Protein 7CJE (pdb70)

Foldseek 3Di:
DALFDLVQLLVQLVVLLVLPALAFPDDSVVVVVVVLQVLLVVLPWDKDWDWDFDQAPVGDTGTWIKIKTKDPVVFQAEEAEEEAAHAAAFLLVAPDNVRRNHGARCSQFRRNSSSLVSRVSNSVSPDPDAPGMYMYMHGYQQRHHDVVDLCNGLVRLLVCLQPPPDPLDAYQEYEYEGRQFFPQFAFEFAVVLCVQPVVVLVLLLVLLVVVVNCSRYPDHYAYNDRGSVVSNCVRNVHRYGYGFRAHPVDPVRHPPCRSYNPSHSVRGDSVSSSSNSVSVVVSSVVVD/DALFDLVQLLVQLVVLLVLPALAFPDDSVVVSVVVLQVLLVVLPWDKDWDWDFDQAPVRDTTTWIKIKTKDPVVFQAEEEEEEAAHAAQALLVAPDNVRRNHGARCSQQRSNSSSLVSRVSNSVSVDDFWQHMYMYMHGYQQHHHDPPPLVNGLRRLLVCLQPPPDPLDDYQEYEYEGRQFFPPFAWEFADLLCVLPVPVLVLLLVLLVVVVNCSRYPDHYAYHDRGSVVSNCVRNVHRYGYGARAHPVDPVRHPPCPSHNNSHSVRGDSVSSSSNSSSVVVSSVVRTD

Solvent-accessible surface area: 21894 Å² total; per-residue (Å²): 151,105,80,0,28,18,89,25,0,59,50,19,0,55,124,0,13,111,71,18,34,0,21,6,40,52,56,41,5,136,44,0,0,82,54,0,8,59,14,0,54,86,37,47,8,3,2,10,39,7,87,22,132,28,141,5,90,94,40,51,100,2,56,1,34,0,0,0,0,6,12,85,8,69,15,131,24,17,4,0,1,0,0,3,1,0,0,14,28,41,0,35,46,19,104,73,102,78,37,63,113,81,72,8,50,0,0,0,4,3,0,0,2,0,0,0,0,0,1,0,0,83,31,6,34,105,64,184,122,37,43,26,0,8,1,1,0,0,0,0,0,15,5,32,2,41,97,85,49,100,134,6,34,8,20,0,0,26,70,0,2,146,70,20,6,28,89,67,8,102,1,111,8,0,1,0,2,6,6,0,0,2,156,54,2,35,0,54,64,1,110,51,0,68,58,115,5,79,54,16,8,47,36,0,2,110,17,0,50,85,51,57,46,41,102,34,5,48,99,39,95,28,7,64,16,75,4,0,0,20,15,0,15,144,69,30,51,1,43,0,0,0,0,6,9,40,11,90,188,45,146,77,7,37,9,99,9,31,1,10,93,133,0,42,14,162,30,17,26,85,100,0,0,32,0,0,0,25,0,0,1,92,15,12,62,114,79,112,158,101,88,0,29,18,42,6,0,12,4,5,0,28,22,0,18,40,50,20,30,1,25,7,41,50,56,39,4,133,45,0,0,85,25,0,9,54,16,0,130,72,14,56,8,55,18,81,76,29,90,25,109,25,128,10,89,92,57,48,142,3,57,1,28,0,0,0,0,9,14,88,90,120,14,136,21,17,2,0,1,0,0,4,1,1,0,13,29,41,0,35,49,18,104,79,97,78,36,64,108,87,69,8,48,0,0,0,4,3,0,0,2,0,0,0,0,0,1,0,0,44,26,2,37,104,64,190,127,14,50,22,0,0,1,0,0,0,0,0,0,14,7,33,3,41,95,84,55,98,140,6,32,6,16,0,0,31,73,0,3,151,75,36,38,72,112,75,10,104,1,110,10,0,1,0,2,8,6,0,0,3,166,57,3,33,0,51,62,2,119,48,0,73,58,125,3,78,52,15,8,45,38,0,4,115,12,0,47,85,52,59,50,39,102,32,2,45,99,38,93,31,9,68,17,69,1,0,0,19,16,0,20,149,71,33,49,1,44,0,0,0,0,5,7,44,13,93,180,45,152,79,7,34,8,98,8,29,2,11,91,135,0,39,30,156,23,17,27,44,100,0,0,32,0,0,0,23,0,1,0,92,18,0,36,106,79,6,211

InterPro domains:
  IPR007484 Peptidase M28 [PF04389] (106-323)
  IPR040234 Glutaminyl-peptide cyclotransferase-like [PTHR12283] (50-321)

Sequence (577 aa):
ADLFSADSAYTFVQRQVNFGPRIPGTAPHRACGDWLVATLRSFGAAVQEQTAEIKAHDGTMLPMRNIIASYRPEATGRMLLMAHWDTRPVCDQDANPAMHTETFDGADDGGSGVGVLLEIARYLGQQKDLGMGIDIVFFDTEDYGSYGDDESWCLGSQYWSRNPHVAGYKAEAGILLDMVGAKGATFYWEYFSKSYAPGLISAVWQTAAALGYGNYFIQADGGALTDDHVPVIKNLGIPCIDIINYSSKNEHGFGDHWHTQRDNMQIIDKNVLDAVGETVIRYLDEQVADLFSADSAYTFVQRQVNFGPRIPGTAPHRACGDWLVATLRSFGAAVQEQTAEIKAHDGTMMLPMRNIIASYRPEATGRMLLMAHWDTRPVCDQDANPAMHTETFDGADDGGSGVGVLLEIARYLGQQKDLGMGIDIVFFDTEDYGSYGDDESWCLGSQYWSRNPHVAGYKAEAGILLDMVGAKGATFYWEYFSKSYAPGLISAVWQTAAALGYGNYFIQADGGALTDDHVPVIKNLGIPCIDIINYSSKNEHGFGDHWHTQRDNMQIIDKNVLDAVGETVIRYLDEQVK

Secondary structure (DSSP, 8-state):
--SS-HHHHHHHHHHHHHH----TTSHHHHHHHHHHHHHHHHTT-EEEEEEEEEE-TTS-EEEEEEEEEEESTT-SSEEEEEEE----SS-TT-SSGGGTTS----IIIIIIHHHHHHHHHHHHHT-SS-SSEEEEEEESSSS---TT-GGGS-HHHHHHHHS-SSTT---SEEEEEES--BTT--EEEPHHHHHH-HHHHHHHHHHHHHHT-TTTEEEEE------THHHHHHHH---EEEEE-B-TTSTBSB-TTTTSTT-SGGGB-HHHHHHHHHHHHHHHHHT-/--SS-HHHHHHHHHHHHHT----TTSHHHHHHHHHHHHHHHHTT-EEEEEEEEEE-TTS-EEEEEEEEEEESTT-SSEEEEEEE----S--TT-SSGGGTTS----IIIIIIHHHHHHHHHHHHHT-S--SSEEEEEEESSSS---TT-GGGS-HHHHHHHHS-SSTT---SEEEEEES--BTT--EEE-HHHHHH-HHHHHHHHHHHHHTT-TTTEEEEE------THHHHHHHH---EEEEE-B-TTSTBSB-TTTTSTT-SGGGB-HHHHHHHHHHHHHHHHHHH-

Radius of gyration: 25.75 Å; Cα contacts (8 Å, |Δi|>4): 1311; chains: 2; bounding box: 63×73×63 Å

B-factor: mean 47.12, std 12.45, range [25.86, 106.97]

Nearest PDB structures (foldseek):
  6qql-assembly2_B  TM=9.988E-01  e=5.519E-63  Porphyromonas gingivalis W83
  7cjg-assembly2_B  TM=9.992E-01  e=3.044E-60  Porphyromonas gingivalis W83
  3tc8-assembly2_B  TM=9.722E-01  e=6.145E-46  Parabacteroides distasonis ATCC 8503
  6qro-assembly2_B  TM=9.704E-01  e=2.613E-44  Tannerella forsythia 92A2
  7d1e-assembly1_A  TM=9.748E-01  e=1.931E-43  Bacteroides thetaiotaomicron CAG:40

Organism: Porphyromonas gingivalis (strain ATCC BAA-308 / W83) (NCBI:txid242619)

Structure (mmCIF, N/CA/C/O backbone):
data_7CJE
#
_entry.id   7CJE
#
_cell.length_a   90.800
_cell.length_b   90.800
_cell.length_c   164.500
_cell.angle_alpha   90.000
_cell.angle_beta   90.000
_cell.angle_gamma   120.000
#
_symmetry.space_group_name_H-M   'P 31 2 1'
#
loop_
_entity.id
_entity.type
_entity.pdbx_description
1 polymer 'Glutamine cyclotransferase-related protein'
2 non-polymer 'ZINC ION'
3 non-polymer 'MAGNESIUM ION'
4 non-polymer GLYCEROL
5 water water
#
loop_
_atom_site.group_PDB
_atom_site.id
_atom_site.type_symbol
_atom_site.label_atom_id
_atom_site.label_alt_id
_atom_site.label_comp_id
_atom_site.label_asym_id
_atom_site.label_entity_id
_atom_site.label_seq_id
_atom_site.pdbx_PDB_ins_code
_atom_site.Cartn_x
_atom_site.Cartn_y
_atom_site.Cartn_z
_atom_site.occupancy
_atom_site.B_iso_or_equiv
_atom_site.auth_seq_id
_atom_site.auth_comp_id
_atom_site.auth_asym_id
_atom_site.auth_atom_id
_atom_site.pdbx_PDB_model_num
ATOM 1 N N . ALA A 1 41 ? 66.53391 71.70737 31.30095 1.000 72.13434 41 ALA A N 1
ATOM 2 C CA . ALA A 1 41 ? 67.77913 71.79728 30.52427 1.000 69.15297 41 ALA A CA 1
ATOM 3 C C . ALA A 1 41 ? 68.66817 70.52624 30.56730 1.000 67.47849 41 ALA A C 1
ATOM 4 O O . ALA A 1 41 ? 69.16802 70.11290 31.61471 1.000 67.52488 41 ALA A O 1
ATOM 6 N N . ASP A 1 42 ? 68.86336 69.90298 29.40691 1.000 61.48086 42 ASP A N 1
ATOM 7 C CA . ASP A 1 42 ? 69.50032 68.59226 29.28430 1.000 59.48531 42 ASP A CA 1
ATOM 8 C C . ASP A 1 42 ? 70.89538 68.83083 28.72845 1.000 58.31002 42 ASP A C 1
ATOM 9 O O . ASP A 1 42 ? 71.03921 69.12759 27.53064 1.000 57.37953 42 ASP A O 1
ATOM 14 N N . LEU A 1 43 ? 71.95175 68.66284 29.55559 1.000 52.98578 43 LEU A N 1
ATOM 15 C CA . LEU A 1 43 ? 73.26266 69.05203 29.00816 1.000 51.84237 43 LEU A CA 1
ATOM 16 C C . LEU A 1 43 ? 73.79711 68.05485 27.97075 1.000 50.08441 43 LEU A C 1
ATOM 17 O O . LEU A 1 43 ? 74.55277 68.44531 27.06388 1.000 49.38565 43 LEU A O 1
ATOM 22 N N . PHE A 1 44 ? 73.46610 66.77406 28.09079 1.000 47.58692 44 PHE A N 1
ATOM 23 C CA . PHE A 1 44 ? 74.00600 65.72665 27.21692 1.000 45.78539 44 PHE A CA 1
ATOM 24 C C . PHE A 1 44 ? 72.85750 65.06387 26.46153 1.000 45.30841 44 PHE A C 1
ATOM 25 O O . PHE A 1 44 ? 71.96373 64.49032 27.08152 1.000 44.98447 44 PHE A O 1
ATOM 33 N N . SER A 1 45 ? 72.85989 65.14617 25.12530 1.000 45.35229 45 SER A N 1
ATOM 34 C CA . SER A 1 45 ? 71.71571 64.63166 24.36723 1.000 43.94658 45 SER A CA 1
ATOM 35 C C . SER A 1 45 ? 71.86453 63.13352 24.19507 1.000 43.05444 45 SER A C 1
ATOM 36 O O . SER A 1 45 ? 72.66894 62.68733 23.36864 1.000 41.10814 45 SER A O 1
ATOM 39 N N . ALA A 1 46 ? 71.08632 62.34687 24.94251 1.000 46.02238 46 ALA A N 1
ATOM 40 C CA . ALA A 1 46 ? 71.14748 60.89755 24.73135 1.000 44.59754 46 ALA A CA 1
ATOM 41 C C . ALA A 1 46 ? 70.74292 60.52246 23.29473 1.000 42.66044 46 ALA A C 1
ATOM 42 O O . ALA A 1 46 ? 71.31702 59.59970 22.70072 1.000 41.43932 46 ALA A O 1
ATOM 44 N N . ASP A 1 47 ? 69.77974 61.22973 22.71665 1.000 46.81624 47 ASP A N 1
ATOM 45 C CA . ASP A 1 47 ? 69.38228 60.93185 21.33635 1.000 45.81671 47 ASP A CA 1
ATOM 46 C C . ASP A 1 47 ? 70.55062 61.12029 20.36173 1.000 44.03279 47 ASP A C 1
ATOM 47 O O . ASP A 1 47 ? 70.80492 60.27263 19.48142 1.000 42.55135 47 ASP A O 1
ATOM 52 N N . SER A 1 48 ? 71.29719 62.21641 20.51828 1.000 44.02802 48 SER A N 1
ATOM 53 C CA . SER A 1 48 ? 72.41884 62.47372 19.62556 1.000 42.03208 48 SER A CA 1
ATOM 54 C C . SER A 1 48 ? 73.53593 61.43379 19.78930 1.000 40.86405 48 SER A C 1
ATOM 55 O O . SER A 1 48 ? 74.09176 60.93226 18.79463 1.000 38.31366 48 SER A O 1
ATOM 58 N N . ALA A 1 49 ? 73.89352 61.10537 21.04510 1.000 39.15196 49 ALA A N 1
ATOM 59 C CA . ALA A 1 49 ? 74.88229 60.06733 21.28268 1.000 38.39806 49 ALA A CA 1
ATOM 60 C C . ALA A 1 49 ? 74.47907 58.74887 20.61558 1.000 37.03182 49 ALA A C 1
ATOM 61 O O . ALA A 1 49 ? 75.31529 58.08291 19.98272 1.000 35.51454 49 ALA A O 1
ATOM 63 N N . TYR A 1 50 ? 73.21296 58.34153 20.79608 1.000 40.77368 50 TYR A N 1
ATOM 64 C CA . TYR A 1 50 ? 72.71992 57.12709 20.15482 1.000 39.95080 50 TYR A CA 1
ATOM 65 C C . TYR A 1 50 ? 72.92131 57.18957 18.63185 1.000 38.77075 50 TYR A C 1
ATOM 66 O O . TYR A 1 50 ? 73.44400 56.24396 18.02083 1.000 37.61524 50 TYR A O 1
ATOM 75 N N . THR A 1 51 ? 72.57487 58.32702 18.02395 1.000 40.88861 51 THR A N 1
ATOM 76 C CA . THR A 1 51 ? 72.77781 58.48801 16.56681 1.000 39.65555 51 THR A CA 1
ATOM 77 C C . THR A 1 51 ? 74.26472 58.37754 16.17397 1.000 38.06371 51 THR A C 1
ATOM 78 O O . THR A 1 51 ? 74.58476 57.77752 15.14758 1.000 37.07543 51 THR A O 1
ATOM 82 N N . PHE A 1 52 ? 75.18773 58.91119 16.98475 1.000 39.01618 52 PHE A N 1
ATOM 83 C CA . PHE A 1 52 ? 76.61822 58.72946 16.69235 1.000 37.35477 52 PHE A CA 1
ATOM 84 C C . PHE A 1 52 ? 77.04122 57.24894 16.74745 1.000 37.56539 52 PHE A C 1
ATOM 85 O O . PHE A 1 52 ? 77.88996 56.79546 15.94861 1.000 36.69712 52 PHE A O 1
ATOM 93 N N . VAL A 1 53 ? 76.47603 56.48163 17.68958 1.000 35.90004 53 VAL A N 1
ATOM 94 C CA . VAL A 1 53 ? 76.75252 55.03782 17.71358 1.000 35.61715 53 VAL A CA 1
ATOM 95 C C . VAL A 1 53 ? 76.25258 54.38486 16.40870 1.000 35.63340 53 VAL A C 1
ATOM 96 O O . VAL A 1 53 ? 76.99097 53.64921 15.74494 1.000 35.12597 53 VAL A O 1
ATOM 100 N N . GLN A 1 54 ? 75.01606 54.67533 16.02369 1.000 39.49963 54 GLN A N 1
ATOM 101 C CA . GLN A 1 54 ? 74.46952 54.11768 14.78657 1.000 39.75369 54 GLN A CA 1
ATOM 102 C C . GLN A 1 54 ? 75.29717 54.52787 13.53655 1.000 38.87990 54 GLN A C 1
ATOM 103 O O . GLN A 1 54 ? 75.45736 53.72717 12.60547 1.000 39.13449 54 GLN A O 1
ATOM 109 N N . ARG A 1 55 ? 75.74813 55.78230 13.45271 1.000 41.10505 55 ARG A N 1
ATOM 110 C CA . ARG A 1 55 ? 76.54533 56.21754 12.30193 1.000 40.67431 55 ARG A CA 1
ATOM 111 C C . ARG A 1 55 ? 77.77263 55.32274 12.13672 1.000 40.59502 55 ARG A C 1
ATOM 112 O O . ARG A 1 55 ? 78.05305 54.77780 11.04195 1.000 40.59880 55 ARG A O 1
ATOM 120 N N . GLN A 1 56 ? 78.50476 55.13565 13.25145 1.000 34.82050 56 GLN A N 1
ATOM 121 C CA . GLN A 1 56 ? 79.69343 54.29086 13.18269 1.000 35.30628 56 GLN A CA 1
ATOM 122 C C . GLN A 1 56 ? 79.32033 52.90867 12.69115 1.000 36.48138 56 GLN A C 1
ATOM 123 O O . GLN A 1 56 ? 79.98157 52.35611 11.80611 1.000 36.94349 56 GLN A O 1
ATOM 129 N N . VAL A 1 57 ? 78.26932 52.32321 13.28779 1.000 36.44609 57 VAL A N 1
ATOM 130 C CA . VAL A 1 57 ? 77.89026 50.96537 12.91853 1.000 37.45865 57 VAL A CA 1
ATOM 131 C C . VAL A 1 57 ? 77.50375 50.88548 11.43889 1.000 38.43229 57 VAL A C 1
ATOM 132 O O . VAL A 1 57 ? 77.76841 49.88037 10.76602 1.000 38.95512 57 VAL A O 1
ATOM 136 N N . ASN A 1 58 ? 76.88060 51.93097 10.92100 1.000 39.13353 58 ASN A N 1
ATOM 137 C CA . ASN A 1 58 ? 76.39802 51.83520 9.56057 1.000 39.78528 58 ASN A CA 1
ATOM 138 C C . ASN A 1 58 ? 77.53207 51.86679 8.54282 1.000 40.06112 58 ASN A C 1
ATOM 139 O O . ASN A 1 58 ? 77.30085 51.48568 7.39975 1.000 40.98147 58 ASN A O 1
ATOM 144 N N . PHE A 1 59 ? 78.73902 52.32046 8.91269 1.000 38.60975 59 PHE A N 1
ATOM 145 C CA . PHE A 1 59 ? 79.85883 52.16553 7.94778 1.000 39.33802 59 PHE A CA 1
ATOM 146 C C . PHE A 1 59 ? 80.17757 50.69321 7.66399 1.000 41.17934 59 PHE A C 1
ATOM 147 O O . PHE A 1 59 ? 80.65532 50.35873 6.56416 1.000 42.24700 59 PHE A O 1
ATOM 155 N N . GLY A 1 60 ? 79.86868 49.79431 8.61504 1.000 38.50412 60 GLY A N 1
ATOM 156 C CA . GLY A 1 60 ? 80.37322 48.43316 8.62887 1.000 40.00399 60 GLY A CA 1
ATOM 157 C C . GLY A 1 60 ? 81.35984 48.29313 9.78363 1.000 39.90635 60 GLY A C 1
ATOM 158 O O . GLY A 1 60 ? 81.66915 49.26267 10.47325 1.000 38.96860 60 GLY A O 1
ATOM 159 N N . PRO A 1 61 ? 81.83602 47.08317 10.05604 1.000 38.62450 61 PRO A N 1
ATOM 160 C CA . PRO A 1 61 ? 82.78415 46.91180 11.17991 1.000 38.71861 61 PRO A CA 1
ATOM 161 C C . PRO A 1 61 ? 84.04879 47.72458 10.93447 1.000 38.82214 61 PRO A C 1
ATOM 162 O O . PRO A 1 61 ? 84.64026 47.65658 9.85031 1.000 40.59830 61 PRO A O 1
ATOM 166 N N . ARG A 1 62 ? 84.50058 48.47128 11.96034 1.000 38.21059 62 ARG A N 1
ATOM 167 C CA . ARG A 1 62 ? 85.70462 49.31680 11.85742 1.000 38.39779 62 ARG A CA 1
ATOM 168 C C . ARG A 1 62 ? 86.98509 48.50822 12.14208 1.000 40.86532 62 ARG A C 1
ATOM 169 O O . ARG A 1 62 ? 87.72413 48.72118 13.11616 1.000 40.79766 62 ARG A O 1
ATOM 177 N N . ILE A 1 63 ? 87.25071 47.55946 11.26078 1.000 36.41089 63 ILE A N 1
ATOM 178 C CA . ILE A 1 63 ? 88.35523 46.62175 11.41936 1.000 38.84513 63 ILE A CA 1
ATOM 179 C C . ILE A 1 63 ? 89.62404 47.25272 10.83920 1.000 41.02085 63 ILE A C 1
ATOM 180 O O . ILE A 1 63 ? 89.64626 47.59523 9.63715 1.000 42.14966 63 ILE A O 1
ATOM 185 N N . PRO A 1 64 ? 90.68964 47.37446 11.62277 1.000 38.77863 64 PRO A N 1
ATOM 186 C CA . PRO A 1 64 ? 91.94262 47.98443 11.13009 1.000 41.36094 64 PRO A CA 1
ATOM 187 C C . PRO A 1 64 ? 92.38026 47.38574 9.79285 1.000 43.53104 64 PRO A C 1
ATOM 188 O O . PRO A 1 64 ? 92.38359 46.16718 9.61098 1.000 43.96718 64 PRO A O 1
ATOM 192 N N . GLY A 1 65 ? 92.75618 48.24993 8.84878 1.000 44.06149 65 GLY A N 1
ATOM 193 C CA . GLY A 1 65 ? 93.15230 47.81481 7.52156 1.000 44.23538 65 GLY A CA 1
ATOM 194 C C . GLY A 1 65 ? 92.03426 47.66983 6.49531 1.000 43.28915 65 GLY A C 1
ATOM 195 O O . GLY A 1 65 ? 92.31868 47.30463 5.33548 1.000 43.60097 65 GLY A O 1
ATOM 196 N N . THR A 1 66 ? 90.77147 47.92164 6.85946 1.000 44.32249 66 THR A N 1
ATOM 197 C CA . THR A 1 66 ? 89.63816 47.71679 5.94201 1.000 43.10889 66 THR A CA 1
ATOM 198 C C . THR A 1 66 ? 89.01089 49.05099 5.53531 1.000 40.88529 66 THR A C 1
ATOM 199 O O . THR A 1 66 ? 89.25099 50.08760 6.14703 1.000 40.05145 66 THR A O 1
ATOM 203 N N . ALA A 1 67 ? 88.15620 49.00164 4.48324 1.000 42.87585 67 ALA A N 1
ATOM 204 C CA . ALA A 1 67 ? 87.59053 50.23529 3.90741 1.000 40.98930 67 ALA A CA 1
ATOM 205 C C . ALA A 1 67 ? 86.56038 50.90320 4.83883 1.000 38.89685 67 ALA A C 1
ATOM 206 O O . ALA A 1 67 ? 86.58008 52.13255 4.97057 1.000 37.07293 67 ALA A O 1
ATOM 208 N N . PRO A 1 68 ? 85.66193 50.15397 5.51437 1.000 39.73465 68 PRO A N 1
ATOM 209 C CA . PRO A 1 68 ? 84.80374 50.81691 6.50366 1.000 37.45975 68 PRO A CA 1
ATOM 210 C C . PRO A 1 68 ? 85.59756 51.51000 7.61255 1.000 37.24772 68 PRO A C 1
ATOM 211 O O . PRO A 1 68 ? 85.17804 52.57719 8.08762 1.000 35.23184 68 PRO A O 1
ATOM 215 N N . HIS A 1 69 ? 86.72532 50.92390 8.05608 1.000 36.78811 69 HIS A N 1
ATOM 216 C CA . HIS A 1 69 ? 87.58015 51.59215 9.05591 1.000 36.51907 69 HIS A CA 1
ATOM 217 C C . HIS A 1 69 ? 88.11409 52.93576 8.52201 1.000 36.10419 69 HIS A C 1
ATOM 218 O O . HIS A 1 69 ? 88.01342 53.97430 9.20061 1.000 33.44628 69 HIS A O 1
ATOM 225 N N . ARG A 1 70 ? 88.67675 52.94317 7.30511 1.000 40.68826 70 ARG A N 1
ATOM 226 C CA . ARG A 1 70 ? 89.14530 54.20317 6.69334 1.000 38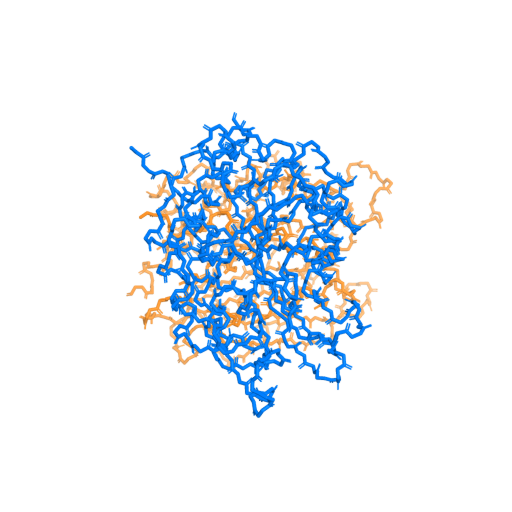.57335 70 ARG A CA 1
ATOM 227 C C . ARG A 1 70 ? 88.01803 55.24539 6.58906 1.000 35.72031 70 ARG A C 1
ATOM 228 O O . ARG A 1 70 ? 88.21874 56.42498 6.91301 1.000 33.44569 70 ARG A O 1
ATOM 236 N N . ALA A 1 71 ? 86.82710 54.83127 6.06935 1.000 39.40665 71 ALA A N 1
ATOM 237 C CA . ALA A 1 71 ? 85.71763 55.76967 5.85951 1.000 37.00166 71 ALA A CA 1
ATOM 238 C C . ALA A 1 71 ? 85.19382 56.32639 7.19595 1.000 35.30676 71 ALA A C 1
ATOM 239 O O . ALA A 1 71 ? 84.93480 57.54718 7.33480 1.000 33.10816 71 ALA A O 1
ATOM 241 N N . CYS A 1 72 ? 85.02539 55.45603 8.19075 1.000 35.98685 72 CYS A N 1
ATOM 242 C CA . CYS A 1 72 ? 84.56673 55.92843 9.48959 1.000 34.19833 72 CYS A CA 1
ATOM 243 C C . CYS A 1 72 ? 85.59923 56.84868 10.12046 1.000 32.92452 72 CYS A C 1
ATOM 244 O O . CYS A 1 72 ? 85.24071 57.85521 10.72488 1.000 30.52966 72 CYS A O 1
ATOM 247 N N . GLY A 1 73 ? 86.88600 56.52460 10.02351 1.000 35.96120 73 GLY A N 1
ATOM 248 C CA . GLY A 1 73 ? 87.87394 57.44554 10.60180 1.000 34.27717 73 GLY A CA 1
ATOM 249 C C . GLY A 1 73 ? 87.82205 58.80847 9.94624 1.000 32.52782 73 GLY A C 1
ATOM 250 O O . GLY A 1 73 ? 87.94030 59.84278 10.62936 1.000 30.87169 73 GLY A O 1
ATOM 251 N N . ASP A 1 74 ? 87.68491 58.83502 8.60737 1.000 35.33005 74 ASP A N 1
ATOM 252 C CA . ASP A 1 74 ? 87.48932 60.11109 7.90065 1.000 34.34080 74 ASP A CA 1
ATOM 253 C C . ASP A 1 74 ? 86.30521 60.91351 8.48276 1.000 32.78475 74 ASP A C 1
ATOM 254 O O . ASP A 1 74 ? 86.38231 62.15815 8.66645 1.000 31.37148 74 ASP A O 1
ATOM 259 N N . TRP A 1 75 ? 85.16335 60.22094 8.68409 1.000 34.93037 75 TRP A N 1
ATOM 260 C CA . TRP A 1 75 ? 83.98062 60.88807 9.22655 1.000 33.67033 75 TRP A CA 1
ATOM 261 C C . TRP A 1 75 ? 84.18312 61.33907 10.68882 1.000 32.59885 75 TRP A C 1
ATOM 262 O O . TRP A 1 75 ? 83.70299 62.41035 11.08551 1.000 31.69051 75 TRP A O 1
ATOM 273 N N . LEU A 1 76 ? 84.82397 60.51136 11.52605 1.000 32.31017 76 LEU A N 1
ATOM 274 C CA . LEU A 1 76 ? 85.10077 60.93819 12.90394 1.000 31.38363 76 LEU A CA 1
ATOM 275 C C . LEU A 1 76 ? 85.92171 62.22887 12.93654 1.000 30.94824 76 LEU A C 1
ATOM 276 O O . LEU A 1 76 ? 85.63665 63.15148 13.72183 1.000 30.53885 76 LEU A O 1
ATOM 281 N N . VAL A 1 77 ? 86.95015 62.30714 12.08903 1.000 32.53577 77 VAL A N 1
ATOM 282 C CA . VAL A 1 77 ? 87.78457 63.51328 12.04054 1.000 32.65365 77 VAL A CA 1
ATOM 283 C C . VAL A 1 77 ? 86.95984 64.72040 11.58714 1.000 32.61651 77 VAL A C 1
ATOM 284 O O . VAL A 1 77 ? 87.05607 65.82436 12.16278 1.000 32.81506 77 VAL A O 1
ATOM 288 N N . ALA A 1 78 ? 86.18196 64.56144 10.50295 1.000 33.80638 78 ALA A N 1
ATOM 289 C CA . ALA A 1 78 ? 85.40702 65.69595 9.99133 1.000 34.20921 78 ALA A CA 1
ATOM 290 C C . ALA A 1 78 ? 84.38121 66.15694 11.03670 1.000 34.05023 78 ALA A C 1
ATOM 291 O O . ALA A 1 78 ? 84.13594 67.37407 11.20057 1.000 34.73632 78 ALA A O 1
ATOM 293 N N . THR A 1 79 ? 83.78226 65.20240 11.73234 1.000 33.64191 79 THR A N 1
ATOM 294 C CA . THR A 1 79 ? 82.74116 65.51765 12.69364 1.000 34.29794 79 THR A CA 1
ATOM 295 C C . THR A 1 79 ? 83.34049 66.24814 13.91565 1.000 34.66579 79 THR A C 1
ATOM 296 O O . THR A 1 79 ? 82.79246 67.27090 14.37371 1.000 35.89274 79 THR A O 1
ATOM 300 N N . LEU A 1 80 ? 84.47540 65.74827 14.44381 1.000 32.13175 80 LEU A N 1
ATOM 301 C CA . LEU A 1 80 ? 85.12450 66.47986 15.53077 1.000 33.16294 80 LEU A CA 1
ATOM 302 C C . LEU A 1 80 ? 85.50012 67.88986 15.09256 1.000 34.71813 80 LEU A C 1
ATOM 303 O O . LEU A 1 80 ? 85.28947 68.84956 15.85333 1.000 36.56935 80 LEU A O 1
ATOM 308 N N . ARG A 1 81 ? 86.01549 68.06719 13.85308 1.000 34.56218 81 ARG A N 1
ATOM 309 C CA . ARG A 1 81 ? 86.33147 69.42728 13.40756 1.000 36.03733 81 ARG A CA 1
ATOM 310 C C . ARG A 1 81 ? 85.06341 70.29610 13.28306 1.000 37.88117 81 ARG A C 1
ATOM 311 O O . ARG A 1 81 ? 85.10688 71.51388 13.52551 1.000 39.19203 81 ARG A O 1
ATOM 319 N N . SER A 1 82 ? 83.92408 69.69587 12.89947 1.000 37.32082 82 SER A N 1
ATOM 320 C CA . SER A 1 82 ? 82.68704 70.47605 12.76850 1.000 38.75607 82 SER A CA 1
ATOM 321 C C . SER A 1 82 ? 82.16782 70.90780 14.13549 1.000 40.45466 82 SER A C 1
ATOM 322 O O . SER A 1 82 ? 81.37233 71.84833 14.21016 1.000 42.22568 82 SER A O 1
ATOM 325 N N . PHE A 1 83 ? 82.59855 70.23128 15.19637 1.000 37.86261 83 PHE A N 1
ATOM 326 C CA . PHE A 1 83 ? 82.30478 70.61686 16.57786 1.000 39.90954 83 PHE A CA 1
ATOM 327 C C . PHE A 1 83 ? 83.37579 71.53957 17.19249 1.000 41.65874 83 PHE A C 1
ATOM 328 O O . PHE A 1 83 ? 83.41138 71.70056 18.42546 1.000 43.34721 83 PHE A O 1
ATOM 336 N N . GLY A 1 84 ? 84.22443 72.15007 16.37313 1.000 39.12522 84 GLY A N 1
ATOM 337 C CA . GLY A 1 84 ? 85.18110 73.14176 16.83985 1.000 40.64030 84 GLY A CA 1
ATOM 338 C C . GLY A 1 84 ? 86.48863 72.60740 17.40708 1.000 39.98331 84 GLY A C 1
ATOM 339 O O . GLY A 1 84 ? 87.27220 73.39434 17.93444 1.000 41.99170 84 GLY A O 1
ATOM 340 N N . ALA A 1 85 ? 86.75571 71.31539 17.34855 1.000 38.66216 85 ALA A N 1
ATOM 341 C CA . ALA A 1 85 ? 88.02579 70.80251 17.88137 1.000 38.24929 85 ALA A CA 1
ATOM 342 C C . ALA A 1 85 ? 89.14297 70.99998 16.85694 1.000 38.13237 85 ALA A C 1
ATOM 343 O O . ALA A 1 85 ? 88.91065 70.88781 15.65410 1.000 36.59521 85 ALA A O 1
ATOM 345 N N . ALA A 1 86 ? 90.36527 71.22887 17.32973 1.000 37.70487 86 ALA A N 1
ATOM 346 C CA . ALA A 1 86 ? 91.54029 71.113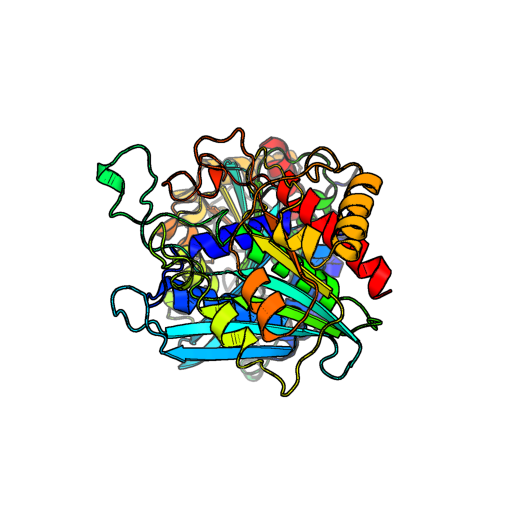60 16.46002 1.000 37.22662 86 ALA A CA 1
ATOM 347 C C . ALA A 1 86 ? 91.95283 69.63564 16.40155 1.000 36.56826 86 ALA A C 1
ATOM 348 O O . ALA A 1 86 ? 92.28367 69.04849 17.44755 1.000 37.01959 86 ALA A O 1
ATOM 350 N N . VAL A 1 87 ? 91.94514 69.01135 15.22393 1.000 36.88281 87 VAL A N 1
ATOM 351 C CA . VAL A 1 87 ? 92.08898 67.55162 15.17358 1.000 35.81802 87 VAL A CA 1
ATOM 352 C C . VAL A 1 87 ? 93.38229 67.21615 14.42820 1.000 36.85867 87 VAL A C 1
ATOM 353 O O . VAL A 1 87 ? 93.68013 67.80911 13.37980 1.000 36.94924 87 VAL A O 1
ATOM 357 N N . GLN A 1 88 ? 94.15825 66.29906 14.96856 1.000 38.33522 88 GLN A N 1
ATOM 358 C CA . GLN A 1 88 ? 95.29105 65.76321 14.23583 1.000 39.40397 88 GLN A CA 1
ATOM 359 C C . GLN A 1 88 ? 95.22140 64.24045 14.29441 1.000 39.07552 88 GLN A C 1
ATOM 360 O O . GLN A 1 88 ? 94.58099 63.65679 15.15697 1.000 38.37728 88 GLN A O 1
ATOM 366 N N . GLU A 1 89 ? 95.83455 63.60894 13.31492 1.000 39.18025 89 GLU A N 1
ATOM 367 C CA . GLU A 1 89 ? 95.84649 62.16399 13.22695 1.000 39.68049 89 GLU A CA 1
ATOM 368 C C . GLU A 1 89 ? 97.26686 61.68775 13.49556 1.000 41.16290 89 GLU A C 1
ATOM 369 O O . GLU A 1 89 ? 98.24186 62.35514 13.15474 1.000 41.91148 89 GLU A O 1
ATOM 375 N N . GLN A 1 90 ? 97.39260 60.58585 14.20146 1.000 36.31470 90 GLN A N 1
ATOM 376 C CA . GLN A 1 90 ? 98.70428 60.00348 14.46698 1.000 37.95282 90 GLN A CA 1
ATOM 377 C C . GLN A 1 90 ? 98.70518 58.63134 13.82024 1.000 39.74459 90 GLN A C 1
ATOM 378 O O . GLN A 1 90 ? 97.93874 57.76102 14.23185 1.000 39.87689 90 GLN A O 1
ATOM 384 N N . THR A 1 91 ? 99.55815 58.42658 12.80767 1.000 41.01922 91 THR A N 1
ATOM 385 C CA . THR A 1 91 ? 99.52471 57.19307 12.03125 1.000 43.33307 91 THR A CA 1
ATOM 386 C C . THR A 1 91 ? 100.85058 56.44650 12.16542 1.000 45.66947 91 THR A C 1
ATOM 387 O O . THR A 1 91 ? 101.92046 57.05467 12.32926 1.000 45.61306 91 THR A O 1
ATOM 391 N N . ALA A 1 92 ? 100.77042 55.11876 12.10887 1.000 44.05682 92 ALA A N 1
ATOM 392 C CA . ALA A 1 92 ? 101.98181 54.29684 12.12574 1.000 46.32413 92 ALA A CA 1
ATOM 393 C C . ALA A 1 92 ? 101.66066 52.90648 11.60431 1.000 48.54386 92 ALA A C 1
ATOM 394 O O . ALA A 1 92 ? 100.51789 52.46218 11.66156 1.000 48.19525 92 ALA A O 1
ATOM 396 N N . GLU A 1 93 ? 102.69563 52.17923 11.17741 1.000 50.89171 93 GLU A N 1
ATOM 397 C CA . GLU A 1 93 ? 102.52214 50.76745 10.83096 1.000 52.73617 93 GLU A CA 1
ATOM 398 C C . GLU A 1 93 ? 102.98531 49.93612 12.02486 1.000 53.38457 93 GLU A C 1
ATOM 399 O O . GLU A 1 93 ? 104.14450 50.02882 12.43291 1.000 53.47568 93 GLU A O 1
ATOM 405 N N . ILE A 1 94 ? 102.07527 49.16530 12.60862 1.000 53.11828 94 ILE A N 1
ATOM 406 C CA . ILE A 1 94 ? 102.33271 48.39159 13.81898 1.000 53.54904 94 ILE A CA 1
ATOM 407 C C . ILE A 1 94 ? 102.18563 46.91374 13.50098 1.000 55.55018 94 ILE A C 1
ATOM 408 O O . ILE A 1 94 ? 101.29179 46.53265 12.74532 1.000 56.30827 94 ILE A O 1
ATOM 413 N N . LYS A 1 95 ? 103.01898 46.07689 14.11388 1.000 58.43536 95 LYS A N 1
ATOM 414 C CA . LYS A 1 95 ? 102.91647 44.62809 13.95788 1.000 60.29837 95 LYS A CA 1
ATOM 415 C C . LYS A 1 95 ? 101.97293 44.06044 15.02731 1.000 59.35746 95 LYS A C 1
ATOM 416 O O . LYS A 1 95 ? 102.16888 44.28917 16.22678 1.000 58.41645 95 LYS A O 1
ATOM 422 N N . ALA A 1 96 ? 100.92569 43.35904 14.59502 1.000 60.15146 96 ALA A N 1
ATOM 423 C CA . ALA A 1 96 ? 100.00941 42.71654 15.52792 1.000 59.35455 96 ALA A CA 1
ATOM 424 C C . ALA A 1 96 ? 100.55957 41.34943 15.93703 1.000 60.02737 96 ALA A C 1
ATOM 425 O O . ALA A 1 96 ? 101.55810 40.86048 15.38825 1.000 61.48749 96 ALA A O 1
ATOM 427 N N . HIS A 1 97 ? 99.88699 40.71743 16.90476 1.000 59.60215 97 HIS A N 1
ATOM 428 C CA . HIS A 1 97 ? 100.41066 39.47813 17.47615 1.000 60.55662 97 HIS A CA 1
ATOM 429 C C . HIS A 1 97 ? 100.57408 38.38151 16.42057 1.000 63.33333 97 HIS A C 1
ATOM 430 O O . HIS A 1 97 ? 101.46678 37.53271 16.54901 1.000 66.16463 97 HIS A O 1
ATOM 437 N N . ASP A 1 98 ? 99.71788 38.34754 15.38441 1.000 62.64354 98 ASP A N 1
ATOM 438 C CA . ASP A 1 98 ? 99.84372 37.29771 14.36527 1.000 65.30345 98 ASP A CA 1
ATOM 439 C C . ASP A 1 98 ? 100.69738 37.72186 13.18107 1.000 66.38570 98 ASP A C 1
ATOM 440 O O . ASP A 1 98 ? 100.79103 36.96741 12.20313 1.000 68.72905 98 ASP A O 1
ATOM 445 N N . GLY A 1 99 ? 101.33965 38.89273 13.25601 1.000 64.54527 99 GLY A N 1
ATOM 446 C CA . GLY A 1 99 ? 102.21969 39.32016 12.19736 1.000 65.22780 99 GLY A CA 1
ATOM 447 C C . GLY A 1 99 ? 101.57962 40.20643 11.16043 1.000 64.92678 99 GLY A C 1
ATOM 448 O O . GLY A 1 99 ? 102.28039 40.65308 10.24733 1.000 66.05345 99 GLY A O 1
ATOM 449 N N . THR A 1 100 ? 100.27964 40.45564 11.25369 1.000 61.99240 100 THR A N 1
ATOM 450 C CA . THR A 1 100 ? 99.63753 41.43242 10.38077 1.000 61.61496 100 THR A CA 1
ATOM 451 C C . THR A 1 100 ? 100.21552 42.82155 10.65238 1.000 61.20132 100 THR A C 1
ATOM 452 O O . THR A 1 100 ? 100.32180 43.23569 11.81323 1.000 60.18199 100 THR A O 1
ATOM 456 N N . MET A 1 101 ? 100.57523 43.55975 9.59189 1.000 60.84408 101 MET A N 1
ATOM 457 C CA . MET A 1 101 ? 100.89137 44.98282 9.73801 1.000 59.38364 101 MET A CA 1
ATOM 458 C C . MET A 1 101 ? 99.60177 45.77397 9.62380 1.000 58.42715 101 MET A C 1
ATOM 459 O O . MET A 1 101 ? 98.87956 45.66741 8.63220 1.000 58.73731 101 MET A O 1
ATOM 464 N N . LEU A 1 102 ? 99.31060 46.53583 10.64705 1.000 53.44770 102 LEU A N 1
ATOM 465 C CA . LEU A 1 102 ? 98.12181 47.35456 10.75046 1.000 52.55902 102 LEU A CA 1
ATOM 466 C C . LEU A 1 102 ? 98.50055 48.80837 10.59040 1.000 50.85875 102 LEU A C 1
ATOM 467 O O . LEU A 1 102 ? 99.48780 49.24909 11.19319 1.000 50.15732 102 LEU A O 1
ATOM 472 N N . PRO A 1 103 ? 97.75513 49.56185 9.78771 1.000 49.36404 103 PRO A N 1
ATOM 473 C CA . PRO A 1 103 ? 97.91038 51.02063 9.65510 1.000 47.50952 103 PRO A CA 1
ATOM 474 C C . PRO A 1 103 ? 97.17936 51.72906 10.79433 1.000 45.67401 103 PRO A C 1
ATOM 475 O O . PRO A 1 103 ? 96.03114 52.19258 10.65473 1.000 43.65845 103 PRO A O 1
ATOM 479 N N . MET A 1 104 ? 97.84868 51.79143 11.94798 1.000 46.08240 104 MET A N 1
ATOM 480 C CA . MET A 1 104 ? 97.27588 52.42003 13.13876 1.000 43.79040 104 MET A CA 1
ATOM 481 C C . MET A 1 104 ? 96.98442 53.88979 12.84676 1.000 40.95792 104 MET A C 1
ATOM 482 O O . MET A 1 104 ? 97.79743 54.57503 12.19939 1.000 40.44091 104 MET A O 1
ATOM 487 N N . ARG A 1 105 ? 95.80979 54.37109 13.31608 1.000 42.12745 105 ARG A N 1
ATOM 488 C CA . ARG A 1 105 ? 95.33288 55.74878 13.09450 1.000 38.74046 105 ARG A CA 1
ATOM 489 C C . ARG A 1 105 ? 94.64776 56.25877 14.37489 1.000 36.09150 105 ARG A C 1
ATOM 490 O O . ARG A 1 105 ? 93.43737 56.08944 14.53923 1.000 34.88776 105 ARG A O 1
ATOM 498 N N . ASN A 1 106 ? 95.43175 56.83364 15.29284 1.000 35.95662 106 ASN A N 1
ATOM 499 C CA . ASN A 1 106 ? 94.88431 57.52008 16.45937 1.000 34.11317 106 ASN A CA 1
ATOM 500 C C . ASN A 1 106 ? 94.36465 58.88917 16.04414 1.000 32.45141 106 ASN A C 1
ATOM 501 O O . ASN A 1 106 ? 94.95731 59.55854 15.15050 1.000 32.37147 106 ASN A O 1
ATOM 506 N N . ILE A 1 107 ? 93.26137 59.29606 16.66889 1.000 33.93519 107 ILE A N 1
ATOM 507 C CA . ILE A 1 107 ? 92.61015 60.56322 16.36943 1.000 32.56981 107 ILE A CA 1
ATOM 508 C C . ILE A 1 107 ? 92.68243 61.44994 17.61739 1.000 33.33486 107 ILE A C 1
ATOM 509 O O . ILE A 1 107 ? 92.16641 61.06508 18.67110 1.000 31.83135 107 ILE A O 1
ATOM 514 N N . ILE A 1 108 ? 93.29087 62.64014 17.50042 1.000 33.80087 108 ILE A N 1
ATOM 515 C CA . ILE A 1 108 ? 93.49485 63.49299 18.67463 1.000 34.77917 108 ILE A CA 1
ATOM 516 C C . ILE A 1 108 ? 92.80618 64.81815 18.43570 1.000 34.77759 108 ILE A C 1
ATOM 517 O O . ILE A 1 108 ? 93.16755 65.55123 17.50411 1.000 34.70252 108 ILE A O 1
ATOM 522 N N . ALA A 1 109 ? 91.84255 65.15316 19.27085 1.000 33.81167 109 ALA A N 1
ATOM 523 C CA . ALA A 1 109 ? 91.07397 66.37615 19.11893 1.000 33.73542 109 ALA A CA 1
ATOM 524 C C . ALA A 1 109 ? 91.27157 67.25344 20.35059 1.000 37.19541 109 ALA A C 1
ATOM 525 O O . ALA A 1 109 ? 91.18771 66.76225 21.46661 1.000 37.81934 109 ALA A O 1
ATOM 527 N N . SER A 1 110 ? 91.54730 68.54613 20.15371 1.000 36.12289 110 SER A N 1
ATOM 528 C CA . SER A 1 110 ? 91.88712 69.42966 21.26452 1.000 38.52423 110 SER A CA 1
ATOM 529 C C . SER A 1 110 ? 91.04434 70.68595 21.26076 1.000 39.65412 110 SER A C 1
ATOM 530 O O . SER A 1 110 ? 90.78851 71.27432 20.19327 1.000 38.77805 110 SER A O 1
ATOM 533 N N . TYR A 1 111 ? 90.64466 71.10211 22.46168 1.000 41.04608 111 TYR A N 1
ATOM 534 C CA . TYR A 1 111 ? 90.10708 72.41886 22.75571 1.000 42.66686 111 TYR A CA 1
ATOM 535 C C . TYR A 1 111 ? 91.10917 73.18464 23.62479 1.000 44.12290 111 TYR A C 1
ATOM 536 O O . TYR A 1 111 ? 91.69581 72.60335 24.55514 1.000 44.11035 111 TYR A O 1
ATOM 545 N N . ARG A 1 112 ? 91.28770 74.47914 23.29074 1.000 46.10222 112 ARG A N 1
ATOM 546 C CA . ARG A 1 112 ? 92.27665 75.37104 23.89534 1.000 47.24405 112 ARG A CA 1
ATOM 547 C C . ARG A 1 112 ? 93.66411 74.72479 23.94694 1.000 45.93307 112 ARG A C 1
ATOM 548 O O . ARG A 1 112 ? 94.20733 74.49767 25.03372 1.000 46.46220 112 ARG A O 1
ATOM 556 N N . PRO A 1 113 ? 94.24746 74.41490 22.77746 1.000 45.61858 113 PRO A N 1
ATOM 557 C CA . PRO A 1 113 ? 95.49961 73.63273 22.74605 1.000 43.98632 113 PRO A CA 1
ATOM 558 C C . PRO A 1 113 ? 96.65965 74.32715 23.46043 1.000 44.66457 113 PRO A C 1
ATOM 559 O O . PRO A 1 113 ? 97.63116 73.65342 23.80987 1.000 43.87992 113 PRO A O 1
ATOM 563 N N . GLU A 1 114 ? 96.61031 75.65110 23.63715 1.000 44.80540 114 GLU A N 1
ATOM 564 C CA . GLU A 1 114 ? 97.67862 76.36012 24.33468 1.000 47.66246 114 GLU A CA 1
ATOM 565 C C . GLU A 1 114 ? 97.60168 76.23507 25.85887 1.000 48.27677 114 GLU A C 1
ATOM 566 O O . GLU A 1 114 ? 98.58842 76.54654 26.54481 1.000 50.38187 114 GLU A O 1
ATOM 572 N N . ALA A 1 115 ? 96.48023 75.76899 26.41946 1.000 47.66938 115 ALA A N 1
ATOM 573 C CA . ALA A 1 115 ? 96.34121 75.79843 27.88101 1.000 49.04362 115 ALA A CA 1
ATOM 574 C C . ALA A 1 115 ? 97.23568 74.73380 28.51669 1.000 47.33936 115 ALA A C 1
ATOM 575 O O . ALA A 1 115 ? 97.31306 73.60183 28.02691 1.000 45.68662 115 ALA A O 1
ATOM 577 N N . THR A 1 116 ? 97.87510 75.08287 29.63632 1.000 51.20429 116 THR A N 1
ATOM 578 C CA . THR A 1 116 ? 98.72799 74.12123 30.34238 1.000 49.71545 116 THR A CA 1
ATOM 579 C C . THR A 1 116 ? 97.93997 73.17905 31.25591 1.000 49.55454 116 THR A C 1
ATOM 580 O O . THR A 1 116 ? 98.37118 72.03692 31.45928 1.000 47.55478 116 THR A O 1
ATOM 584 N N . GLY A 1 117 ? 96.79754 73.60767 31.79867 1.000 48.04990 117 GLY A N 1
ATOM 585 C CA . GLY A 1 117 ? 95.98313 72.72386 32.62238 1.000 47.63369 117 GLY A CA 1
ATOM 586 C C . GLY A 1 117 ? 94.96976 72.05926 31.71562 1.000 47.47349 117 GLY A C 1
ATOM 587 O O . GLY A 1 117 ? 94.17593 72.75767 31.07833 1.000 48.92137 117 GLY A O 1
ATOM 588 N N . ARG A 1 118 ? 95.00458 70.73011 31.62040 1.000 45.24825 118 ARG A N 1
ATOM 589 C CA . ARG A 1 118 ? 94.24076 70.01225 30.61772 1.000 44.94207 118 ARG A CA 1
ATOM 590 C C . ARG A 1 118 ? 93.57438 68.79634 31.25687 1.000 43.99123 118 ARG A C 1
ATOM 591 O O . ARG A 1 118 ? 94.07395 68.24689 32.23966 1.000 42.24485 118 ARG A O 1
ATOM 599 N N . MET A 1 119 ? 92.44760 68.39273 30.66364 1.000 45.65351 119 MET A N 1
ATOM 600 C CA . MET A 1 119 ? 91.70652 67.18911 31.00572 1.000 44.13708 119 MET A CA 1
ATOM 601 C C . MET A 1 119 ? 91.71259 66.29051 29.77599 1.000 42.05605 119 MET A C 1
ATOM 602 O O . MET A 1 119 ? 91.53175 66.77408 28.64850 1.000 43.11661 119 MET A O 1
ATOM 607 N N . LEU A 1 120 ? 91.86276 64.99797 30.00377 1.000 43.89791 120 LEU A N 1
ATOM 608 C CA . LEU A 1 120 ? 91.99693 64.01794 28.94696 1.000 39.88901 120 LEU A CA 1
ATOM 609 C C . LEU A 1 120 ? 90.81376 63.05995 28.97560 1.000 39.24917 120 LEU A C 1
ATOM 610 O O . LEU A 1 120 ? 90.52278 62.48057 30.01621 1.000 38.90413 120 LEU A O 1
ATOM 615 N N . LEU A 1 121 ? 90.14199 62.88348 27.82862 1.000 35.45210 121 LEU A N 1
ATOM 616 C CA . LEU A 1 121 ? 89.04007 61.93168 27.66024 1.000 34.55841 121 LEU A CA 1
ATOM 617 C C . LEU A 1 121 ? 89.39810 60.94902 26.53457 1.000 30.30500 121 LEU A C 1
ATOM 618 O O . LEU A 1 121 ? 89.89860 61.37555 25.48108 1.000 28.71203 121 LEU A O 1
ATOM 623 N N . MET A 1 122 ? 89.07830 59.65516 26.71525 1.000 36.33677 122 MET A N 1
ATOM 624 C CA . MET A 1 122 ? 89.58453 58.62806 25.80556 1.000 32.80445 122 MET A CA 1
ATOM 625 C C . MET A 1 122 ? 88.52509 57.56871 25.46206 1.000 32.77774 122 MET A C 1
ATOM 626 O O . MET A 1 122 ? 87.65315 57.25734 26.28222 1.000 34.51633 122 MET A O 1
ATOM 631 N N . ALA A 1 123 ? 88.69087 56.96717 24.28053 1.000 32.50557 123 ALA A N 1
ATOM 632 C CA . ALA A 1 123 ? 87.91054 55.77459 23.93971 1.000 33.17610 123 ALA A CA 1
ATOM 633 C C . ALA A 1 123 ? 88.61384 55.06100 22.77346 1.000 31.54352 123 ALA A C 1
ATOM 634 O O . ALA A 1 123 ? 89.33830 55.69729 22.01653 1.000 30.02881 123 ALA A O 1
ATOM 636 N N . HIS A 1 124 ? 88.38230 53.74424 22.59032 1.000 30.78407 124 HIS A N 1
ATOM 637 C CA . HIS A 1 124 ? 88.93599 53.11738 21.39138 1.000 30.40489 124 HIS A CA 1
ATOM 638 C C . HIS A 1 124 ? 87.86506 53.08427 20.30999 1.000 31.97244 124 HIS A C 1
ATOM 639 O O . HIS A 1 124 ? 86.67397 53.06622 20.60261 1.000 34.07917 124 HIS A O 1
ATOM 646 N N . TRP A 1 125 ? 88.28651 53.18567 19.03180 1.000 33.07735 125 TRP A N 1
ATOM 647 C CA . TRP A 1 125 ? 87.29631 53.31447 17.95388 1.000 34.24380 125 TRP A CA 1
ATOM 648 C C . TRP A 1 125 ? 87.32212 52.16336 16.94094 1.000 36.30660 125 TRP A C 1
ATOM 649 O O . TRP A 1 125 ? 86.41536 52.07746 16.10007 1.000 37.80811 125 TRP A O 1
ATOM 660 N N . ASP A 1 126 ? 88.29016 51.26199 17.03546 1.000 32.48232 126 ASP A N 1
ATOM 661 C CA . ASP A 1 126 ? 88.34288 50.06629 16.17839 1.000 36.35443 126 ASP A CA 1
ATOM 662 C C . ASP A 1 126 ? 87.35200 48.98501 16.67490 1.000 39.80078 126 ASP A C 1
ATOM 663 O O . ASP A 1 126 ? 86.89866 48.99693 17.82721 1.000 39.28259 126 ASP A O 1
ATOM 668 N N . THR A 1 127 ? 87.02424 48.04413 15.77707 1.000 33.37500 127 THR A N 1
ATOM 669 C CA . THR A 1 127 ? 86.21398 46.87299 16.09541 1.000 37.71307 127 THR A CA 1
ATOM 670 C C . THR A 1 127 ? 87.10830 45.63787 16.03264 1.000 41.36358 127 THR A C 1
ATOM 671 O O . THR A 1 127 ? 87.89394 45.48290 15.08674 1.000 42.19180 127 THR A O 1
ATOM 675 N N . ARG A 1 128 ? 86.97195 44.74818 17.01636 1.000 40.21253 128 ARG A N 1
ATOM 676 C CA . ARG A 1 128 ? 87.67835 43.46044 16.94541 1.000 43.15984 128 ARG A CA 1
ATOM 677 C C . ARG A 1 128 ? 87.27140 42.72454 15.66419 1.000 46.45021 128 ARG A C 1
ATOM 678 O O . ARG A 1 128 ? 86.10559 42.77006 15.27658 1.000 46.13985 128 ARG A O 1
ATOM 686 N N . PRO A 1 129 ? 88.21204 42.09565 14.94931 1.000 45.08544 129 PRO A N 1
ATOM 687 C CA . PRO A 1 129 ? 87.85771 41.51193 13.62757 1.000 45.26875 129 PRO A CA 1
ATOM 688 C C . PRO A 1 129 ? 86.89950 40.29668 13.67142 1.000 45.93778 129 PRO A C 1
ATOM 689 O O . PRO A 1 129 ? 86.28499 39.98239 12.64262 1.000 45.73279 129 PRO A O 1
ATOM 693 N N . VAL A 1 130 ? 86.75076 39.59593 14.79327 1.000 48.40385 130 VAL A N 1
ATOM 694 C CA . VAL A 1 130 ? 85.92873 38.38936 14.82144 1.000 49.21640 130 VAL A CA 1
ATOM 695 C C . VAL A 1 130 ? 85.16907 38.32454 16.14480 1.000 47.73089 130 VAL A C 1
ATOM 696 O O . VAL A 1 130 ? 85.70500 38.70028 17.18748 1.000 46.77637 130 VAL A O 1
ATOM 700 N N . CYS A 1 131 ? 83.92572 37.84319 16.11048 1.000 52.39074 131 CYS A N 1
ATOM 701 C CA . CYS A 1 131 ? 83.15020 37.69270 17.34026 1.000 51.18382 131 CYS A CA 1
ATOM 702 C C . CYS A 1 131 ? 83.44121 36.31488 17.93269 1.000 52.39815 131 CYS A C 1
ATOM 703 O O . CYS A 1 131 ? 82.61615 35.39096 17.89257 1.000 52.79298 131 CYS A O 1
ATOM 706 N N . ASP A 1 132 ? 84.67575 36.17722 18.45245 1.000 52.06136 132 ASP A N 1
ATOM 707 C CA . ASP A 1 132 ? 85.19718 34.88454 18.89599 1.000 53.12981 132 ASP A CA 1
ATOM 708 C C . ASP A 1 132 ? 84.80251 34.54345 20.33515 1.000 51.95499 132 ASP A C 1
ATOM 709 O O . ASP A 1 132 ? 85.35931 33.60027 20.93612 1.000 52.62957 132 ASP A O 1
ATOM 714 N N . GLN A 1 133 ? 83.80002 35.21959 20.87737 1.000 53.62026 133 GLN A N 1
ATOM 715 C CA . GLN A 1 133 ? 83.13793 34.73928 22.08248 1.000 52.79345 133 GLN A CA 1
ATOM 716 C C . GLN A 1 133 ? 81.69433 34.32770 21.81524 1.000 53.63707 133 GLN A C 1
ATOM 717 O O . GLN A 1 133 ? 80.95439 34.05638 22.76426 1.000 53.11303 133 GLN A O 1
ATOM 723 N N . ASP A 1 134 ? 81.27497 34.25274 20.55251 1.000 57.04244 134 ASP A N 1
ATOM 724 C CA . ASP A 1 134 ? 79.88492 33.90872 20.26770 1.000 57.18717 134 ASP A CA 1
ATOM 725 C C . ASP A 1 134 ? 79.53792 32.55687 20.83960 1.000 58.23739 134 ASP A C 1
ATOM 726 O O . ASP A 1 134 ? 80.36690 31.64005 20.90824 1.000 59.26465 134 ASP A O 1
ATOM 731 N N . ALA A 1 135 ? 78.28327 32.43511 21.26662 1.000 58.65246 135 ALA A N 1
ATOM 732 C CA . ALA A 1 135 ? 77.81621 31.16625 21.78972 1.000 62.91465 135 ALA A CA 1
ATOM 733 C C . ALA A 1 135 ? 77.81792 30.08087 20.71329 1.000 66.31443 135 ALA A C 1
ATOM 734 O O . ALA A 1 135 ? 77.86849 28.89442 21.04362 1.000 70.04256 135 ALA A O 1
ATOM 736 N N . ASN A 1 136 ? 77.73352 30.46696 19.43478 1.000 65.43948 136 ASN A N 1
ATOM 737 C CA . ASN A 1 136 ? 77.78214 29.51386 18.32604 1.000 68.73932 136 ASN A CA 1
ATOM 738 C C . ASN A 1 136 ? 79.21892 29.43315 17.83139 1.000 67.57146 136 ASN A C 1
ATOM 739 O O . ASN A 1 136 ? 79.69805 30.39866 17.20808 1.000 64.26890 136 ASN A O 1
ATOM 744 N N . PRO A 1 137 ? 79.94069 28.33173 18.05336 1.000 70.41861 137 PRO A N 1
ATOM 745 C CA . PRO A 1 137 ? 81.35423 28.30754 17.63163 1.000 69.43215 137 PRO A CA 1
ATOM 746 C C . PRO A 1 137 ? 81.55228 28.56689 16.13417 1.000 69.15680 137 PRO A C 1
ATOM 747 O O . PRO A 1 137 ? 82.63017 29.03292 15.73828 1.000 67.04830 137 PRO A O 1
ATOM 751 N N . ALA A 1 138 ? 80.54985 28.28069 15.29074 1.000 71.50532 138 ALA A N 1
ATOM 752 C CA . ALA A 1 138 ? 80.63472 28.55642 13.85462 1.000 71.56751 138 ALA A CA 1
ATOM 753 C C . ALA A 1 138 ? 80.78599 30.04183 13.53815 1.000 66.79227 138 ALA A C 1
ATOM 754 O O . ALA A 1 138 ? 81.23503 30.39426 12.43483 1.000 66.27486 138 ALA A O 1
ATOM 756 N N . MET A 1 139 ? 80.47541 30.92718 14.49160 1.000 67.62766 139 MET A N 1
ATOM 757 C CA . MET A 1 139 ? 80.58680 32.35304 14.26694 1.000 65.99819 139 MET A CA 1
ATOM 758 C C . MET A 1 139 ? 81.94790 32.88993 14.65940 1.000 65.44848 139 MET A C 1
ATOM 759 O O . MET A 1 139 ? 82.21760 34.06409 14.40418 1.000 64.07544 139 MET A O 1
ATOM 764 N N . HIS A 1 140 ? 82.82777 32.06135 15.24161 1.000 61.37013 140 HIS A N 1
ATOM 765 C CA . HIS A 1 140 ? 84.05077 32.66908 15.77027 1.000 60.90195 140 HIS A CA 1
ATOM 766 C C . HIS A 1 140 ? 84.97058 33.25587 14.69293 1.000 61.23034 140 HIS A C 1
ATOM 767 O O . HIS A 1 140 ? 85.87641 34.01030 15.04469 1.000 60.40755 140 HIS A O 1
ATOM 774 N N . THR A 1 141 ? 84.76599 32.93477 13.40612 1.000 59.79505 141 THR A N 1
ATOM 775 C CA . THR A 1 141 ? 85.57204 33.48894 12.32533 1.000 59.96820 141 THR A CA 1
ATOM 776 C C . THR A 1 141 ? 84.90689 34.66630 11.62650 1.000 59.20181 141 THR A C 1
ATOM 777 O O . THR A 1 141 ? 85.47526 35.18269 10.66180 1.000 59.57528 141 THR A O 1
ATOM 781 N N . GLU A 1 142 ? 83.70697 35.06124 12.04927 1.000 58.69629 142 GLU A N 1
ATOM 782 C CA . GLU A 1 142 ? 82.90822 36.08369 11.38784 1.000 57.62728 142 GLU A CA 1
ATOM 783 C C . GLU A 1 142 ? 83.09415 37.43387 12.06621 1.000 56.47908 142 GLU A C 1
ATOM 784 O O . GLU A 1 142 ? 83.67802 37.52091 13.14674 1.000 56.43759 142 GLU A O 1
ATOM 790 N N . THR A 1 143 ? 82.54615 38.48575 11.42779 1.000 51.60422 143 THR A N 1
ATOM 791 C CA . THR A 1 143 ? 82.60522 39.88119 11.88237 1.000 50.04200 143 THR A CA 1
ATOM 792 C C . THR A 1 143 ? 81.32538 40.22181 12.65120 1.000 48.68126 143 THR A C 1
ATOM 793 O O . THR A 1 143 ? 80.31958 39.50376 12.58021 1.000 48.53413 143 THR A O 1
ATOM 797 N N . PHE A 1 144 ? 81.37666 41.31636 13.41135 1.000 47.19426 144 PHE A N 1
ATOM 798 C CA . PHE A 1 144 ? 80.23039 41.78791 14.18717 1.000 45.66348 144 PHE A CA 1
ATOM 799 C C . PHE A 1 144 ? 80.31031 43.31336 14.28480 1.000 43.34591 144 PHE A C 1
ATOM 800 O O . PHE A 1 144 ? 81.29239 43.92794 13.86886 1.000 43.02037 144 PHE A O 1
ATOM 808 N N . ASP A 1 145 ? 79.22864 43.92616 14.77046 1.000 45.66654 145 ASP A N 1
ATOM 809 C CA . ASP A 1 145 ? 79.06024 45.36676 14.58144 1.000 43.34306 145 ASP A CA 1
ATOM 810 C C . ASP A 1 145 ? 79.92134 46.20720 15.52821 1.000 42.32577 145 ASP A C 1
ATOM 811 O O . ASP A 1 145 ? 80.28364 47.33858 15.18829 1.000 40.70717 145 ASP A O 1
ATOM 816 N N . GLY A 1 146 ? 80.27047 45.68475 16.69912 1.000 42.10343 146 GLY A N 1
ATOM 817 C CA . GLY A 1 146 ? 80.97024 46.50006 17.68381 1.000 40.72293 146 GLY A CA 1
ATOM 818 C C . GLY A 1 146 ? 80.21440 47.73700 18.14555 1.000 38.28694 146 GLY A C 1
ATOM 819 O O . GLY A 1 146 ? 80.84130 48.78424 18.36543 1.000 36.61439 146 GLY A O 1
ATOM 820 N N . ALA A 1 147 ? 78.88598 47.63904 18.32699 1.000 39.36646 147 ALA A N 1
ATOM 821 C CA . ALA A 1 147 ? 78.09144 48.80820 18.72326 1.000 37.30487 147 ALA A CA 1
ATOM 822 C C . ALA A 1 147 ? 78.47182 49.30422 20.13013 1.000 36.44745 147 ALA A C 1
ATOM 823 O O . ALA A 1 147 ? 78.69767 50.51102 20.34363 1.000 34.95663 147 ALA A O 1
ATOM 825 N N . ASP A 1 148 ? 78.55734 48.38707 21.10697 1.000 37.59592 148 ASP A N 1
ATOM 826 C CA . ASP A 1 148 ? 78.98524 48.79011 22.45489 1.000 36.41425 148 ASP A CA 1
ATOM 827 C C . ASP A 1 148 ? 80.50332 48.88320 22.55691 1.000 35.93817 148 ASP A C 1
ATOM 828 O O . ASP A 1 148 ? 81.04851 49.86954 23.06711 1.000 34.70784 148 ASP A O 1
ATOM 833 N N . ASP A 1 149 ? 81.19542 47.86698 22.08111 1.000 36.78175 149 ASP A N 1
ATOM 834 C CA . ASP A 1 149 ? 82.64408 47.71286 22.21835 1.000 36.68941 149 ASP A CA 1
ATOM 835 C C . ASP A 1 149 ? 83.27028 48.46647 21.04048 1.000 37.00687 149 ASP A C 1
ATOM 836 O O . ASP A 1 149 ? 83.55259 47.88946 19.96837 1.000 38.78522 149 ASP A O 1
ATOM 841 N N . GLY A 1 150 ? 83.52271 49.77244 21.25743 1.000 37.39886 150 GLY A N 1
ATOM 842 C CA . GLY A 1 150 ? 83.94911 50.67193 20.18618 1.000 37.27540 150 GLY A CA 1
ATOM 843 C C . GLY A 1 150 ? 82.92150 51.79900 19.99440 1.000 35.67918 150 GLY A C 1
ATOM 844 O O . GLY A 1 150 ? 83.16022 52.93510 20.41112 1.000 34.03747 150 GLY A O 1
ATOM 845 N N . GLY A 1 151 ? 81.73526 51.49919 19.49465 1.000 36.30095 151 GLY A N 1
ATOM 846 C CA . GLY A 1 151 ? 80.79075 52.57536 19.19363 1.000 34.99951 151 GLY A CA 1
ATOM 847 C C . GLY A 1 151 ? 80.40469 53.44197 20.39261 1.000 32.68311 151 GLY A C 1
ATOM 848 O O . GLY A 1 151 ? 80.33557 54.65735 20.26484 1.000 31.62124 151 GLY A O 1
ATOM 849 N N . SER A 1 152 ? 80.07962 52.82045 21.55687 1.000 33.86803 152 SER A N 1
ATOM 850 C CA . SER A 1 152 ? 79.43133 53.55971 22.66337 1.000 32.88022 152 SER A CA 1
ATOM 851 C C . SER A 1 152 ? 80.34519 54.66571 23.22340 1.000 32.03968 152 SER A C 1
ATOM 852 O O . SER A 1 152 ? 79.89776 55.80312 23.41090 1.000 32.04972 152 SER A O 1
ATOM 855 N N . GLY A 1 153 ? 81.62040 54.34229 23.53355 1.000 32.26198 153 GLY A N 1
ATOM 856 C CA . GLY A 1 153 ? 82.53034 55.35126 24.10865 1.000 31.08281 153 GLY A CA 1
ATOM 857 C C . GLY A 1 153 ? 82.80130 56.51108 23.14899 1.000 31.89899 153 GLY A C 1
ATOM 858 O O . GLY A 1 153 ? 82.78413 57.68957 23.54302 1.000 31.16158 153 GLY A O 1
ATOM 859 N N . VAL A 1 154 ? 83.02098 56.18935 21.85945 1.000 30.34865 154 VAL A N 1
ATOM 860 C CA . VAL A 1 154 ? 83.17801 57.22907 20.84360 1.000 30.93039 154 VAL A CA 1
ATOM 861 C C . VAL A 1 154 ? 81.90115 58.07126 20.75065 1.000 31.17555 154 VAL A C 1
ATOM 862 O O . VAL A 1 154 ? 81.96302 59.30484 20.65980 1.000 30.01552 154 VAL A O 1
ATOM 866 N N . GLY A 1 155 ? 80.74129 57.42824 20.72465 1.000 30.36014 155 GLY A N 1
ATOM 867 C CA . GLY A 1 155 ? 79.49999 58.18323 20.60967 1.000 31.13629 155 GLY A CA 1
ATOM 868 C C . GLY A 1 155 ? 79.27620 59.14837 21.76163 1.000 32.67829 155 GLY A C 1
ATOM 869 O O . GLY A 1 155 ? 78.83716 60.30497 21.56853 1.000 33.35896 155 GLY A O 1
ATOM 870 N N . VAL A 1 156 ? 79.52303 58.67638 22.98253 1.000 31.66358 156 VAL A N 1
ATOM 871 C CA . V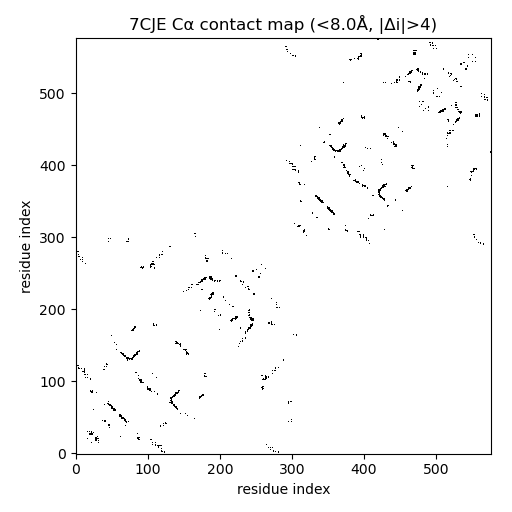AL A 1 156 ? 79.42650 59.57181 24.12961 1.000 32.57729 156 VAL A CA 1
ATOM 872 C C . VAL A 1 156 ? 80.38572 60.75828 23.97311 1.000 31.37256 156 VAL A C 1
ATOM 873 O O . VAL A 1 156 ? 79.99038 61.91996 24.17241 1.000 33.23917 156 VAL A O 1
ATOM 877 N N . LEU A 1 157 ? 81.65458 60.48794 23.60945 1.000 33.85233 157 LEU A N 1
ATOM 878 C CA . LEU A 1 157 ? 82.62991 61.58733 23.48416 1.000 32.31367 157 LEU A CA 1
ATOM 879 C C . LEU A 1 157 ? 82.33852 62.53255 22.31237 1.000 32.90541 157 LEU A C 1
ATOM 880 O O . LEU A 1 157 ? 82.65820 63.72700 22.40819 1.000 34.11958 157 LEU A O 1
ATOM 885 N N . LEU A 1 158 ? 81.78355 62.03791 21.19899 1.000 31.99681 158 LEU A N 1
ATOM 886 C CA . LEU A 1 158 ? 81.35477 62.94948 20.13779 1.000 32.52150 158 LEU A CA 1
ATOM 887 C C . LEU A 1 158 ? 80.28470 63.90320 20.65040 1.000 36.26725 158 LEU A C 1
ATOM 888 O O . LEU A 1 158 ? 80.28197 65.08845 20.29219 1.000 37.07832 158 LEU A O 1
ATOM 893 N N . GLU A 1 159 ? 79.35399 63.39563 21.48377 1.000 31.14722 159 GLU A N 1
ATOM 894 C CA . GLU A 1 159 ? 78.33642 64.30187 22.01005 1.000 35.63314 159 GLU A CA 1
ATOM 895 C C . GLU A 1 159 ? 78.92394 65.30615 23.01335 1.000 38.93453 159 GLU A C 1
ATOM 896 O O . GLU A 1 159 ? 78.53465 66.48512 23.02899 1.000 42.28523 159 GLU A O 1
ATOM 902 N N . ILE A 1 160 ? 79.88198 64.86233 23.84641 1.000 35.85598 160 ILE A N 1
ATOM 903 C CA . ILE A 1 160 ? 80.58545 65.82626 24.69920 1.000 38.30215 160 ILE A CA 1
ATOM 904 C C . ILE A 1 160 ? 81.33689 66.86956 23.85214 1.000 39.34952 160 ILE A C 1
ATOM 905 O O . ILE A 1 160 ? 81.36617 68.05399 24.20434 1.000 44.59461 160 ILE A O 1
ATOM 910 N N . ALA A 1 161 ? 81.99246 66.43749 22.75533 1.000 36.94445 161 ALA A N 1
ATOM 911 C CA . ALA A 1 161 ? 82.63928 67.40042 21.85543 1.000 37.23715 161 ALA A CA 1
ATOM 912 C C . ALA A 1 161 ? 81.63620 68.42293 21.33836 1.000 40.18165 161 ALA A C 1
ATOM 913 O O . ALA A 1 161 ? 81.94501 69.61770 21.25884 1.000 42.82235 161 ALA A O 1
ATOM 915 N N . ARG A 1 162 ? 80.43514 67.96013 20.95246 1.000 39.06386 162 ARG A N 1
ATOM 916 C CA . ARG A 1 162 ? 79.42245 68.88259 20.43414 1.000 41.21949 162 ARG A CA 1
ATOM 917 C C . ARG A 1 162 ? 79.09291 69.92477 21.49083 1.000 46.53617 162 ARG A C 1
ATOM 918 O O . ARG A 1 162 ? 79.00845 71.12580 21.19832 1.000 47.70695 162 ARG A O 1
ATOM 926 N N . TYR A 1 163 ? 78.95601 69.46589 22.73932 1.000 40.28809 163 TYR A N 1
ATOM 927 C CA . TYR A 1 163 ? 78.73692 70.36915 23.87029 1.000 44.83566 163 TYR A CA 1
ATOM 928 C C . TYR A 1 163 ? 79.88843 71.36242 24.04811 1.000 46.60736 163 TYR A C 1
ATOM 929 O O . TYR A 1 163 ? 79.67130 72.56311 24.22997 1.000 48.31002 163 TYR A O 1
ATOM 938 N N . LEU A 1 164 ? 81.12983 70.86322 24.02660 1.000 45.54628 164 LEU A N 1
ATOM 939 C CA . LEU A 1 164 ? 82.28026 71.72990 24.28536 1.000 47.21561 164 LEU A CA 1
ATOM 940 C C . LEU A 1 164 ? 82.40933 72.80384 23.22061 1.000 45.83841 164 LEU A C 1
ATOM 941 O O . LEU A 1 164 ? 82.65101 73.97426 23.53966 1.000 48.05918 164 LEU A O 1
ATOM 946 N N . GLY A 1 165 ? 82.20867 72.43417 21.95292 1.000 46.33857 165 GLY A N 1
ATOM 947 C CA . GLY A 1 165 ? 82.30296 73.41824 20.88808 1.000 45.52100 165 GLY A CA 1
ATOM 948 C C . GLY A 1 165 ? 81.33804 74.58398 21.01990 1.000 48.38042 165 GLY A C 1
ATOM 949 O O . GLY A 1 165 ? 81.55312 75.62787 20.38894 1.000 49.03310 165 GLY A O 1
ATOM 950 N N . GLN A 1 166 ? 80.27425 74.43909 21.82174 1.000 52.01886 166 GLN A N 1
ATOM 951 C CA . GLN A 1 166 ? 79.31027 75.51743 22.01804 1.000 54.53407 166 GLN A CA 1
ATOM 952 C C . GLN A 1 166 ? 79.65957 76.42465 23.19225 1.000 58.04488 166 GLN A C 1
ATOM 953 O O . GLN A 1 166 ? 78.95991 77.41644 23.42490 1.000 59.87350 166 GLN A O 1
ATOM 959 N N . GLN A 1 167 ? 80.69326 76.08625 23.96759 1.000 57.17293 167 GLN A N 1
ATOM 960 C CA . GLN A 1 167 ? 81.03679 76.91818 25.11345 1.000 59.79409 167 GLN A CA 1
ATOM 961 C C . GLN A 1 167 ? 81.84006 78.11875 24.64428 1.000 60.91256 167 GLN A C 1
ATOM 962 O O . GLN A 1 167 ? 82.68087 78.02172 23.74270 1.000 58.76828 167 GLN A O 1
ATOM 968 N N . LYS A 1 168 ? 81.56910 79.24438 25.27341 1.000 69.74468 168 LYS A N 1
ATOM 969 C CA . LYS A 1 168 ? 82.12451 80.52783 24.90703 1.000 71.93855 168 LYS A CA 1
ATOM 970 C C . LYS A 1 168 ? 83.46656 80.77214 25.56055 1.000 73.05393 168 LYS A C 1
ATOM 971 O O . LYS A 1 168 ? 84.17606 81.69381 25.14528 1.000 76.08792 168 LYS A O 1
ATOM 977 N N . ASP A 1 169 ? 83.78192 80.03561 26.62376 1.000 73.79921 169 ASP A N 1
ATOM 978 C CA . ASP A 1 169 ? 85.10160 80.10730 27.24403 1.000 74.56485 169 ASP A CA 1
ATOM 979 C C . ASP A 1 169 ? 85.29321 78.85207 28.08403 1.000 72.40760 169 ASP A C 1
ATOM 980 O O . ASP A 1 169 ? 84.64072 78.70591 29.12424 1.000 74.05184 169 ASP A O 1
ATOM 985 N N . LEU A 1 170 ? 86.10359 77.91807 27.60288 1.000 68.19390 170 LEU A N 1
ATOM 986 C CA . LEU A 1 170 ? 86.47305 76.77908 28.42448 1.000 66.42703 170 LEU A CA 1
ATOM 987 C C . LEU A 1 170 ? 87.45317 77.16991 29.52008 1.000 66.96287 170 LEU A C 1
ATOM 988 O O . LEU A 1 170 ? 88.35381 77.99070 29.31220 1.000 68.23220 170 LEU A O 1
ATOM 993 N N . GLY A 1 171 ? 87.24815 76.61088 30.72122 1.000 65.28400 171 GLY A N 1
ATOM 994 C CA . GLY A 1 171 ? 88.13296 76.92012 31.83712 1.000 67.77961 171 GLY A CA 1
ATOM 995 C C . GLY A 1 171 ? 89.40564 76.08782 31.93512 1.000 65.19564 171 GLY A C 1
ATOM 996 O O . GLY A 1 171 ? 90.25528 76.37160 32.78429 1.000 69.35847 171 GLY A O 1
ATOM 997 N N . MET A 1 172 ? 89.55208 75.08306 31.08276 1.000 63.43442 172 MET A N 1
ATOM 998 C CA . MET A 1 172 ? 90.75028 74.26543 30.96193 1.000 60.51194 172 MET A CA 1
ATOM 999 C C . MET A 1 172 ? 90.85742 73.80043 29.50647 1.000 58.20971 172 MET A C 1
ATOM 1000 O O . MET A 1 172 ? 89.87703 73.81555 28.75853 1.000 58.64431 172 MET A O 1
ATOM 1005 N N . GLY A 1 173 ? 92.04288 73.33989 29.12425 1.000 50.06133 173 GLY A N 1
ATOM 1006 C CA . GLY A 1 173 ? 92.15748 72.61301 27.87850 1.000 47.74452 173 GLY A CA 1
ATOM 1007 C C . GLY A 1 173 ? 91.53712 71.23227 28.01623 1.000 46.04896 173 GLY A C 1
ATOM 1008 O O . GLY A 1 173 ? 91.54475 70.63906 29.08685 1.000 45.16329 173 GLY A O 1
ATOM 1009 N N . ILE A 1 174 ? 90.99435 70.71369 26.91127 1.000 44.12887 174 ILE A N 1
ATOM 1010 C CA . ILE A 1 174 ? 90.38060 69.39035 26.90699 1.000 41.87855 174 ILE A CA 1
ATOM 1011 C C . ILE A 1 174 ? 90.90950 68.65703 25.68062 1.000 39.55775 174 ILE A C 1
ATOM 1012 O O . ILE A 1 174 ? 90.83358 69.18650 24.57192 1.000 40.28994 174 ILE A O 1
ATOM 1017 N N . ASP A 1 175 ? 91.38465 67.43830 25.86155 1.000 42.97343 175 ASP A N 1
ATOM 1018 C CA . ASP A 1 175 ? 91.76523 66.57478 24.74390 1.000 39.81350 175 ASP A CA 1
ATOM 1019 C C . ASP A 1 175 ? 90.86355 65.35476 24.70468 1.000 35.07131 175 ASP A C 1
ATOM 1020 O O . ASP A 1 175 ? 90.64111 64.71941 25.73778 1.000 33.79616 175 ASP A O 1
ATOM 1025 N N . ILE A 1 176 ? 90.36038 65.03644 23.52484 1.000 36.67417 176 ILE A N 1
ATOM 1026 C CA . ILE A 1 176 ? 89.61095 63.80818 23.27362 1.000 33.32782 176 ILE A CA 1
ATOM 1027 C C . ILE A 1 176 ? 90.46110 62.94434 22.33861 1.000 32.17340 176 ILE A C 1
ATOM 1028 O O . ILE A 1 176 ? 90.85239 63.38877 21.24864 1.000 32.37587 176 ILE A O 1
ATOM 1033 N N . VAL A 1 177 ? 90.80773 61.74565 22.77516 1.000 29.67255 177 VAL A N 1
ATOM 1034 C CA . VAL A 1 177 ? 91.66163 60.86401 21.97707 1.000 30.69294 177 VAL A CA 1
ATOM 1035 C C . VAL A 1 177 ? 90.89314 59.57621 21.68470 1.000 30.97863 177 VAL A C 1
ATOM 1036 O O . VAL A 1 177 ? 90.45095 58.87343 22.60736 1.000 30.57650 177 VAL A O 1
ATOM 1040 N N . PHE A 1 178 ? 90.79327 59.24109 20.41548 1.000 29.68867 178 PHE A N 1
ATOM 1041 C CA . PHE A 1 178 ? 90.23180 57.96963 19.99418 1.000 32.10532 178 PHE A CA 1
ATOM 1042 C C . PHE A 1 178 ? 91.40122 57.08670 19.58448 1.000 35.30937 178 PHE A C 1
ATOM 1043 O O . PHE A 1 178 ? 92.08450 57.35699 18.58670 1.000 37.23928 178 PHE A O 1
ATOM 1051 N N . PHE A 1 179 ? 91.62802 56.03754 20.36502 1.000 31.62509 179 PHE A N 1
ATOM 1052 C CA . PHE A 1 179 ? 92.71556 55.11391 20.08589 1.000 35.46227 179 PHE A CA 1
ATOM 1053 C C . PHE A 1 179 ? 92.29727 54.07961 19.04295 1.000 40.53389 179 PHE A C 1
ATOM 1054 O O . PHE A 1 179 ? 91.20249 53.51549 19.11923 1.000 41.14054 179 PHE A O 1
ATOM 1062 N N . ASP A 1 180 ? 93.21124 53.77015 18.13602 1.000 34.45176 180 ASP A N 1
ATOM 1063 C CA . ASP A 1 180 ? 93.04984 52.65531 17.19493 1.000 34.19670 180 ASP A CA 1
ATOM 1064 C C . ASP A 1 180 ? 93.61257 51.34043 17.80799 1.000 36.65826 180 ASP A C 1
ATOM 1065 O O . ASP A 1 180 ? 94.27740 51.32321 18.85618 1.000 38.15111 180 ASP A O 1
ATOM 1070 N N . THR A 1 181 ? 93.31903 50.23490 17.12128 1.000 32.54042 181 THR A N 1
ATOM 1071 C CA . THR A 1 181 ? 93.96921 48.94206 17.31134 1.000 36.25551 181 THR A CA 1
ATOM 1072 C C . THR A 1 181 ? 94.05298 48.53212 18.79051 1.000 38.81069 181 THR A C 1
ATOM 1073 O O . THR A 1 181 ? 95.06466 47.98905 19.23340 1.000 42.63630 181 THR A O 1
ATOM 1077 N N . GLU A 1 182 ? 92.96268 48.77886 19.54844 1.000 39.43645 182 GLU A N 1
ATOM 1078 C CA . GLU A 1 182 ? 92.81983 48.29606 20.91933 1.000 40.72560 182 GLU A CA 1
ATOM 1079 C C . GLU A 1 182 ? 92.44306 46.80236 20.96083 1.000 43.81167 182 GLU A C 1
ATOM 1080 O O . GLU A 1 182 ? 92.83642 46.08245 21.90287 1.000 45.84760 182 GLU A O 1
ATOM 1086 N N . ASP A 1 183 ? 91.70386 46.32734 19.94693 1.000 41.39695 183 ASP A N 1
ATOM 1087 C CA . ASP A 1 183 ? 90.87732 45.13358 20.09005 1.000 42.75472 183 ASP A CA 1
ATOM 1088 C C . ASP A 1 183 ? 91.27294 44.02222 19.11278 1.000 46.19953 183 ASP A C 1
ATOM 1089 O O . ASP A 1 183 ? 90.46676 43.10485 18.83747 1.000 46.27127 183 ASP A O 1
ATOM 1094 N N . TYR A 1 184 ? 92.52203 44.04340 18.66404 1.000 45.51269 184 TYR A N 1
ATOM 1095 C CA . TYR A 1 184 ? 93.08755 43.09021 17.71321 1.000 48.36103 184 TYR A CA 1
ATOM 1096 C C . TYR A 1 184 ? 93.99112 42.05471 18.39235 1.000 51.41417 184 TYR A C 1
ATOM 1097 O O . TYR A 1 184 ? 94.82057 41.44104 17.71439 1.000 53.19537 184 TYR A O 1
ATOM 1106 N N . GLY A 1 185 ? 93.87306 41.88102 19.71543 1.000 47.93057 185 GLY A N 1
ATOM 1107 C CA . GLY A 1 185 ? 94.78523 41.06500 20.49080 1.000 49.72152 185 GLY A CA 1
ATOM 1108 C C . GLY A 1 185 ? 94.40353 39.60059 20.55390 1.000 51.64570 185 GLY A C 1
ATOM 1109 O O . GLY A 1 185 ? 93.46224 39.13079 19.90678 1.000 51.11321 185 GLY A O 1
ATOM 1110 N N . SER A 1 186 ? 95.17610 38.85900 21.36896 1.000 52.31396 186 SER A N 1
ATOM 1111 C CA . SER A 1 186 ? 95.00125 37.43217 21.61054 1.000 56.64566 186 SER A CA 1
ATOM 1112 C C . SER A 1 186 ? 94.83055 37.22022 23.11554 1.000 58.45950 186 SER A C 1
ATOM 1113 O O . SER A 1 186 ? 95.55674 37.83110 23.90692 1.000 58.10964 186 SER A O 1
ATOM 1116 N N . TYR A 1 187 ? 93.90125 36.34578 23.52228 1.000 61.04570 187 TYR A N 1
ATOM 1117 C CA . TYR A 1 187 ? 93.53509 36.28697 24.94198 1.000 62.59159 187 TYR A CA 1
ATOM 1118 C C . TYR A 1 187 ? 94.70235 35.89588 25.85907 1.000 67.30922 187 TYR A C 1
ATOM 1119 O O . TYR A 1 187 ? 94.75408 36.33982 27.01263 1.000 67.55155 187 TYR A O 1
ATOM 1128 N N . GLY A 1 188 ? 95.61601 35.04573 25.43225 1.000 71.90847 188 GLY A N 1
ATOM 1129 C CA . GLY A 1 188 ? 96.64386 34.87057 26.46665 1.000 76.41578 188 GLY A CA 1
ATOM 1130 C C . GLY A 1 188 ? 97.70800 35.98121 26.64167 1.000 74.06678 188 GLY A C 1
ATOM 1131 O O . GLY A 1 188 ? 98.60844 35.80265 27.48037 1.000 78.57488 188 GLY A O 1
ATOM 1132 N N . ASP A 1 189 ? 97.63796 37.09096 25.87760 1.000 67.87972 189 ASP A N 1
ATOM 1133 C CA . ASP A 1 189 ? 98.76518 38.01073 25.61621 1.000 66.33127 189 ASP A CA 1
ATOM 1134 C C . ASP A 1 189 ? 98.47057 39.50839 25.84280 1.000 60.25297 189 ASP A C 1
ATOM 1135 O O . ASP A 1 189 ? 98.08732 40.23272 24.90741 1.000 55.42531 189 ASP A O 1
ATOM 1140 N N . ASP A 1 190 ? 98.74331 40.02915 27.05599 1.000 61.52667 190 ASP A N 1
ATOM 1141 C CA . ASP A 1 190 ? 98.29765 41.40263 27.39846 1.000 56.87040 190 ASP A CA 1
ATOM 1142 C C . ASP A 1 190 ? 98.90107 42.48557 26.48798 1.000 56.28161 190 ASP A C 1
ATOM 1143 O O . ASP A 1 190 ? 98.21354 43.45593 26.12109 1.000 54.52931 190 ASP A O 1
ATOM 1148 N N . GLU A 1 191 ? 100.17659 42.34351 26.10017 1.000 55.11757 191 GLU A N 1
ATOM 1149 C CA . GLU A 1 191 ? 100.79114 43.35020 25.23617 1.000 52.70754 191 GLU A CA 1
ATOM 1150 C C . GLU A 1 191 ? 100.18776 43.38044 23.83546 1.000 53.44363 191 GLU A C 1
ATOM 1151 O O . GLU A 1 191 ? 100.39379 44.36018 23.11967 1.000 52.98972 191 GLU A O 1
ATOM 1157 N N . SER A 1 192 ? 99.40280 42.37131 23.44154 1.000 50.73446 192 SER A N 1
ATOM 1158 C CA . SER A 1 192 ? 98.79772 42.32818 22.11380 1.000 51.19852 192 SER A CA 1
ATOM 1159 C C . SER A 1 192 ? 97.55594 43.21088 21.97926 1.000 49.84448 192 SER A C 1
ATOM 1160 O O . SER A 1 192 ? 97.07890 43.39405 20.85027 1.000 49.95416 192 SER A O 1
ATOM 1163 N N . TRP A 1 193 ? 97.04356 43.76728 23.08257 1.000 48.63412 193 TRP A N 1
ATOM 1164 C CA . TRP A 1 193 ? 95.88933 44.66392 23.11646 1.000 46.21199 193 TRP A CA 1
ATOM 1165 C C . TRP A 1 193 ? 96.35580 46.11912 23.25700 1.000 44.86379 193 TRP A C 1
ATOM 1166 O O . TRP A 1 193 ? 97.51813 46.40310 23.54567 1.000 45.26638 193 TRP A O 1
ATOM 1177 N N . CYS A 1 194 ? 95.42415 47.05034 23.06564 1.000 43.20995 194 CYS A N 1
ATOM 1178 C CA . CYS A 1 194 ? 95.70725 48.45644 23.33702 1.000 41.11178 194 CYS A CA 1
ATOM 1179 C C . CYS A 1 194 ? 96.95777 48.93715 22.59721 1.000 43.52065 194 CYS A C 1
ATOM 1180 O O . CYS A 1 194 ? 97.79401 49.67526 23.14071 1.000 42.23072 194 CYS A O 1
ATOM 1183 N N . LEU A 1 195 ? 97.10048 48.53732 21.33245 1.000 40.95561 195 LEU A N 1
ATOM 1184 C CA . LEU A 1 195 ? 98.32536 48.92316 20.62966 1.000 40.72653 195 LEU A CA 1
ATOM 1185 C C . LEU A 1 195 ? 98.38725 50.43607 20.37422 1.000 36.32700 195 LEU A C 1
ATOM 1186 O O . LEU A 1 195 ? 99.47863 51.01164 20.33601 1.000 35.66849 195 LEU A O 1
ATOM 1191 N N . GLY A 1 196 ? 97.24291 51.08146 20.17345 1.000 38.53369 196 GLY A N 1
ATOM 1192 C CA . GLY A 1 196 ? 97.18101 52.49867 19.83934 1.000 35.72683 196 GLY A CA 1
ATOM 1193 C C . GLY A 1 196 ? 97.47729 53.38103 21.03840 1.000 35.52969 196 GLY A C 1
ATOM 1194 O O . GLY A 1 196 ? 98.20517 54.38278 20.91111 1.000 34.88811 196 GLY A O 1
ATOM 1195 N N . SER A 1 197 ? 96.96379 52.98096 22.21587 1.000 37.41911 197 SER A N 1
ATOM 1196 C CA . SER A 1 197 ? 97.29141 53.69651 23.43844 1.000 36.08763 197 SER A CA 1
ATOM 1197 C C . SER A 1 197 ? 98.74358 53.46683 23.87002 1.000 37.46862 197 SER A C 1
ATOM 1198 O O . SER A 1 197 ? 99.38276 54.38958 24.37660 1.000 36.65058 197 SER A O 1
ATOM 1201 N N . GLN A 1 198 ? 99.28787 52.24979 23.72672 1.000 38.81209 198 GLN A N 1
ATOM 1202 C CA . GLN A 1 198 ? 100.72151 52.06191 23.98453 1.000 39.81180 198 GLN A CA 1
ATOM 1203 C C . GLN A 1 198 ? 101.55520 52.99871 23.09034 1.000 39.76284 198 GLN A C 1
ATOM 1204 O O . GLN A 1 198 ? 102.47232 53.70138 23.56719 1.000 39.31525 198 GLN A O 1
ATOM 1210 N N . TYR A 1 199 ? 101.22764 53.03822 21.78454 1.000 41.76557 199 TYR A N 1
ATOM 1211 C CA . TYR A 1 199 ? 101.98351 53.91622 20.88849 1.000 41.71646 199 TYR A CA 1
ATOM 1212 C C . TYR A 1 199 ? 101.85797 55.38394 21.31781 1.000 40.20370 199 TYR A C 1
ATOM 1213 O O . TYR A 1 199 ? 102.86620 56.09762 21.42083 1.000 40.91717 199 TYR A O 1
ATOM 1222 N N . TRP A 1 200 ? 100.63081 55.85234 21.55536 1.000 39.81377 200 TRP A N 1
ATOM 1223 C CA . TRP A 1 200 ? 100.42592 57.26949 21.85876 1.000 38.97686 200 TRP A CA 1
ATOM 1224 C C . TRP A 1 200 ? 101.09059 57.66955 23.16985 1.000 39.04212 200 TRP A C 1
ATOM 1225 O O . TRP A 1 200 ? 101.77313 58.69289 23.23476 1.000 39.50626 200 TRP A O 1
ATOM 1236 N N . SER A 1 201 ? 100.92034 56.85512 24.23521 1.000 39.91079 201 SER A N 1
ATOM 1237 C CA . SER A 1 201 ? 101.48999 57.21888 25.51625 1.000 39.86698 201 SER A CA 1
ATOM 1238 C C . SER A 1 201 ? 103.00491 57.20854 25.46811 1.000 41.55671 201 SER A C 1
ATOM 1239 O O . SER A 1 201 ? 103.63722 57.95652 26.23463 1.000 42.00008 201 SER A O 1
ATOM 1242 N N . ARG A 1 202 ? 103.62026 56.39385 24.58182 1.000 43.16762 202 ARG A N 1
ATOM 1243 C CA . ARG A 1 202 ? 105.08147 56.44844 24.47525 1.000 44.71663 202 ARG A CA 1
ATOM 1244 C C . ARG A 1 202 ? 105.58670 57.54251 23.53974 1.000 45.35953 202 ARG A C 1
ATOM 1245 O O . ARG A 1 202 ? 106.73147 57.98448 23.70547 1.000 47.04183 202 ARG A O 1
ATOM 1253 N N . ASN A 1 203 ? 104.74435 58.01076 22.61674 1.000 45.15439 203 ASN A N 1
ATOM 1254 C CA . ASN A 1 203 ? 105.11696 58.97198 21.56823 1.000 45.37273 203 ASN A CA 1
ATOM 1255 C C . ASN A 1 203 ? 103.97021 59.96173 21.45804 1.000 44.91730 203 ASN A C 1
ATOM 1256 O O . ASN A 1 203 ? 103.25476 59.96066 20.45739 1.000 44.87591 203 ASN A O 1
ATOM 1261 N N . PRO A 1 204 ? 103.72514 60.77741 22.48942 1.000 44.23518 204 PRO A N 1
ATOM 1262 C CA . PRO A 1 204 ? 102.54266 61.64977 22.47592 1.000 44.09790 204 PRO A CA 1
ATOM 1263 C C . PRO A 1 204 ? 102.74692 62.81628 21.49447 1.000 43.72861 204 PRO A C 1
ATOM 1264 O O . PRO A 1 204 ? 103.83320 63.01776 20.96025 1.000 44.46247 204 PRO A O 1
ATOM 1268 N N . HIS A 1 205 ? 101.65861 63.54505 21.20909 1.000 45.09913 205 HIS A N 1
ATOM 1269 C CA . HIS A 1 205 ? 101.64111 64.61474 20.19392 1.000 44.90855 205 HIS A CA 1
ATOM 1270 C C . HIS A 1 205 ? 102.28793 65.91849 20.67886 1.000 46.10278 205 HIS A C 1
ATOM 1271 O O . HIS A 1 205 ? 102.63219 66.78578 19.85486 1.000 47.19877 205 HIS A O 1
ATOM 1278 N N . VAL A 1 206 ? 102.52996 66.06368 21.98057 1.000 48.18306 206 VAL A N 1
ATOM 1279 C CA . VAL A 1 206 ? 103.35109 67.15835 22.51258 1.000 51.00718 206 VAL A CA 1
ATOM 1280 C C . VAL A 1 206 ? 104.37138 66.53133 23.45765 1.000 52.29874 206 VAL A C 1
ATOM 1281 O O . VAL A 1 206 ? 104.05391 65.55648 24.13971 1.000 50.73283 206 VAL A O 1
ATOM 1285 N N . ALA A 1 207 ? 105.59618 67.05286 23.48926 1.000 54.63691 207 ALA A N 1
ATOM 1286 C CA . ALA A 1 207 ? 106.63185 66.39816 24.28045 1.000 56.61914 207 ALA A CA 1
ATOM 1287 C C . ALA A 1 207 ? 106.31973 66.48981 25.77140 1.000 57.61255 207 ALA A C 1
ATOM 1288 O O . ALA A 1 207 ? 106.19241 67.58467 26.31673 1.000 59.95191 207 ALA A O 1
ATOM 1290 N N . GLY A 1 208 ? 106.27571 65.34613 26.44982 1.000 57.64300 208 GLY A N 1
ATOM 1291 C CA . GLY A 1 208 ? 106.01748 65.37166 27.87832 1.000 58.87324 208 GLY A CA 1
ATOM 1292 C C . GLY A 1 208 ? 104.58164 65.66937 28.23777 1.000 56.78079 208 GLY A C 1
ATOM 1293 O O . GLY A 1 208 ? 104.30568 66.06800 29.38223 1.000 58.21827 208 GLY A O 1
ATOM 1294 N N . TYR A 1 209 ? 103.64580 65.41389 27.31427 1.000 51.46671 209 TYR A N 1
ATOM 1295 C CA . TYR A 1 209 ? 102.25395 65.81028 27.47690 1.000 49.24056 209 TYR A CA 1
ATOM 1296 C C . TYR A 1 209 ? 101.74579 65.51490 28.87335 1.000 49.55601 209 TYR A C 1
ATOM 1297 O O . TYR A 1 209 ? 101.86384 64.38519 29.37092 1.000 49.28757 209 TYR A O 1
ATOM 1306 N N . LYS A 1 210 ? 101.02526 66.47645 29.44809 1.000 50.44821 210 LYS A N 1
ATOM 1307 C CA . LYS A 1 210 ? 100.41522 66.21915 30.74959 1.000 50.75234 210 LYS A CA 1
ATOM 1308 C C . LYS A 1 210 ? 98.95325 66.68327 30.72249 1.000 49.70290 210 LYS A C 1
ATOM 1309 O O . LYS A 1 210 ? 98.60128 67.63970 30.01476 1.000 49.66411 210 LYS A O 1
ATOM 1315 N N . ALA A 1 211 ? 98.10147 65.94722 31.42172 1.000 47.65528 211 ALA A N 1
ATOM 1316 C CA . ALA A 1 211 ? 96.74297 66.33535 31.75650 1.000 47.08363 211 ALA A CA 1
ATOM 1317 C C . ALA A 1 211 ? 96.60645 66.09441 33.24683 1.000 48.31567 211 ALA A C 1
ATOM 1318 O O . ALA A 1 211 ? 97.37337 65.32023 33.81699 1.000 48.63855 211 ALA A O 1
ATOM 1320 N N . GLU A 1 212 ? 95.68556 66.80088 33.90137 1.000 48.23128 212 GLU A N 1
ATOM 1321 C CA . GLU A 1 212 ? 95.59395 66.62102 35.34494 1.000 50.64768 212 GLU A CA 1
ATOM 1322 C C . GLU A 1 212 ? 94.83881 65.35817 35.71228 1.000 47.72488 212 GLU A C 1
ATOM 1323 O O . GLU A 1 212 ? 95.04310 64.82473 36.80599 1.000 49.64037 212 GLU A O 1
ATOM 1329 N N . ALA A 1 213 ? 94.02616 64.84856 34.78869 1.000 43.68567 213 ALA A N 1
ATOM 1330 C CA . ALA A 1 213 ? 93.15569 63.70938 34.97289 1.000 42.78049 213 ALA A CA 1
ATOM 1331 C C . ALA A 1 213 ? 92.79306 63.15734 33.60199 1.000 42.02767 213 ALA A C 1
ATOM 1332 O O . ALA A 1 213 ? 92.85228 63.86415 32.58939 1.000 41.76969 213 ALA A O 1
ATOM 1334 N N . GLY A 1 214 ? 92.42087 61.88653 33.58065 1.000 41.60000 214 GLY A N 1
ATOM 1335 C CA . GLY A 1 214 ? 92.06656 61.24530 32.33664 1.000 38.49007 214 GLY A CA 1
ATOM 1336 C C . GLY A 1 214 ? 90.89532 60.30786 32.55954 1.000 34.27545 214 GLY A C 1
ATOM 1337 O O . GLY A 1 214 ? 90.89734 59.58880 33.54687 1.000 33.78527 214 GLY A O 1
ATOM 1338 N N . ILE A 1 215 ? 89.88997 60.30026 31.67736 1.000 37.87377 215 ILE A N 1
ATOM 1339 C CA . ILE A 1 215 ? 88.75253 59.39897 31.83017 1.000 34.48025 215 ILE A CA 1
ATOM 1340 C C . ILE A 1 215 ? 88.63802 58.58684 30.55036 1.000 31.84831 215 ILE A C 1
ATOM 1341 O O . ILE A 1 215 ? 88.54025 59.16739 29.47157 1.000 31.37024 215 ILE A O 1
ATOM 1346 N N . LEU A 1 216 ? 88.66598 57.27631 30.67170 1.000 32.13838 216 LEU A N 1
ATOM 1347 C CA . LEU A 1 216 ? 88.49268 56.36627 29.54492 1.000 31.72734 216 LEU A CA 1
ATOM 1348 C C . LEU A 1 216 ? 87.08219 55.80513 29.62072 1.000 30.43326 216 LEU A C 1
ATOM 1349 O O . LEU A 1 216 ? 86.68282 55.35018 30.69285 1.000 29.95851 216 LEU A O 1
ATOM 1354 N N . LEU A 1 217 ? 86.35151 55.80979 28.49339 1.000 31.12970 217 LEU A N 1
ATOM 1355 C CA . LEU A 1 217 ? 85.02875 55.19086 28.36371 1.000 31.22443 217 LEU A CA 1
ATOM 1356 C C . LEU A 1 217 ? 85.16472 53.96642 27.47180 1.000 34.72692 217 LEU A C 1
ATOM 1357 O O . LEU A 1 217 ? 85.58912 54.10060 26.31006 1.000 37.61988 217 LEU A O 1
ATOM 1362 N N . ASP A 1 218 ? 84.80162 52.79151 27.99457 1.000 31.53157 218 ASP A N 1
ATOM 1363 C CA . ASP A 1 218 ? 84.85607 51.56218 27.21773 1.000 34.61934 218 ASP A CA 1
ATOM 1364 C C . ASP A 1 218 ? 83.60269 50.73308 27.51784 1.000 34.97973 218 ASP A C 1
ATOM 1365 O O . ASP A 1 218 ? 83.45141 50.24675 28.64428 1.000 32.32805 218 ASP A O 1
ATOM 1370 N N . MET A 1 219 ? 82.72420 50.50810 26.51494 1.000 33.57845 219 MET A N 1
ATOM 1371 C CA . MET A 1 219 ? 81.47054 49.72863 26.70632 1.000 34.37133 219 MET A CA 1
ATOM 1372 C C . MET A 1 219 ? 80.55477 50.39469 27.75024 1.000 32.15043 219 MET A C 1
ATOM 1373 O O . MET A 1 219 ? 80.32714 49.90156 28.88859 1.000 31.20745 219 MET A O 1
ATOM 1378 N N . VAL A 1 220 ? 80.03489 51.54036 27.34044 1.000 33.64680 220 VAL A N 1
ATOM 1379 C CA . VAL A 1 220 ? 79.24571 52.40584 28.20421 1.000 32.07288 220 VAL A CA 1
ATOM 1380 C C . VAL A 1 220 ? 77.85070 52.62591 27.61152 1.000 34.27317 220 VAL A C 1
ATOM 1381 O O . VAL A 1 220 ? 77.20373 53.63556 27.89716 1.000 33.99320 220 VAL A O 1
ATOM 1385 N N . GLY A 1 221 ? 77.35053 51.65299 26.83545 1.000 31.97568 221 GLY A N 1
ATOM 1386 C CA . GLY A 1 221 ? 76.06057 51.85072 26.19106 1.000 34.99481 221 GLY A CA 1
ATOM 1387 C C . GLY A 1 221 ? 75.02547 50.74777 26.34524 1.000 37.42143 221 GLY A C 1
ATOM 1388 O O . GLY A 1 221 ? 73.87600 50.91724 25.90462 1.000 40.73753 221 GLY A O 1
ATOM 1389 N N . ALA A 1 222 ? 75.41943 49.61009 26.90742 1.000 38.38075 222 ALA A N 1
ATOM 1390 C CA . ALA A 1 222 ? 74.52262 48.45389 26.92455 1.000 40.32235 222 ALA A CA 1
ATOM 1391 C C . ALA A 1 222 ? 73.49098 48.55616 28.04210 1.000 39.39767 222 ALA A C 1
ATOM 1392 O O . ALA A 1 222 ? 73.80008 48.96234 29.17446 1.000 36.33464 222 ALA A O 1
ATOM 1394 N N . LYS A 1 223 ? 72.26345 48.13470 27.72303 1.000 45.28169 223 LYS A N 1
ATOM 1395 C CA . LYS A 1 223 ? 71.22998 47.99147 28.73823 1.000 44.20461 223 LYS A CA 1
ATOM 1396 C C . LYS A 1 223 ? 71.74210 47.20454 29.94725 1.000 41.49862 223 LYS A C 1
ATOM 1397 O O . LYS A 1 223 ? 72.32860 46.12836 29.79043 1.000 41.33928 223 LYS A O 1
ATOM 1403 N N . GLY A 1 224 ? 71.48401 47.71684 31.17132 1.000 43.59253 224 GLY A N 1
ATOM 1404 C CA . GLY A 1 224 ? 71.85531 47.01425 32.40091 1.000 42.64185 224 GLY A CA 1
ATOM 1405 C C . GLY A 1 224 ? 73.33449 47.11941 32.77316 1.000 40.28824 224 GLY A C 1
ATOM 1406 O O . GLY A 1 224 ? 73.76596 46.46156 33.73526 1.000 41.06326 224 GLY A O 1
ATOM 1407 N N . ALA A 1 225 ? 74.11270 47.93799 32.08424 1.000 39.49857 225 ALA A N 1
ATOM 1408 C CA . ALA A 1 225 ? 75.54742 48.01905 32.37861 1.000 38.09982 225 ALA A CA 1
ATOM 1409 C C . ALA A 1 225 ? 75.79172 48.34717 33.85690 1.000 36.80534 225 ALA A C 1
ATOM 1410 O O . ALA A 1 225 ? 74.99014 49.03799 34.50510 1.000 36.75999 225 ALA A O 1
ATOM 1412 N N . THR A 1 226 ? 76.91325 47.83077 34.39859 1.000 36.32062 226 THR A N 1
ATOM 1413 C CA . THR A 1 226 ? 77.30011 48.08016 35.79659 1.000 36.28522 226 THR A CA 1
ATOM 1414 C C . THR A 1 226 ? 78.72853 48.62013 35.75651 1.000 35.40042 226 THR A C 1
ATOM 1415 O O . THR A 1 226 ? 79.60076 47.98957 35.14591 1.000 35.78127 226 THR A O 1
ATOM 1419 N N . PHE A 1 227 ? 78.93350 49.85235 36.25566 1.000 33.35383 227 PHE A N 1
ATOM 1420 C CA . PHE A 1 227 ? 80.24728 50.49295 36.33401 1.000 33.72353 227 PHE A CA 1
ATOM 1421 C C . PHE A 1 227 ? 80.71478 50.40797 37.80438 1.000 35.36896 227 PHE A C 1
ATOM 1422 O O . PHE A 1 227 ? 80.30327 51.21482 38.63682 1.000 36.90650 227 PHE A O 1
ATOM 1430 N N . TYR A 1 228 ? 81.53133 49.40297 38.11559 1.000 36.26748 228 TYR A N 1
ATOM 1431 C CA . TYR A 1 228 ? 82.17378 49.23157 39.42945 1.000 37.86342 228 TYR A CA 1
ATOM 1432 C C . TYR A 1 228 ? 83.56322 49.90278 39.41250 1.000 39.91645 228 TYR A C 1
ATOM 1433 O O . TYR A 1 228 ? 84.04591 50.31903 38.37031 1.000 39.42437 228 TYR A O 1
ATOM 1442 N N . TRP A 1 229 ? 84.24442 49.97342 40.57628 1.000 35.49396 229 TRP A N 1
ATOM 1443 C CA . TRP A 1 229 ? 85.60672 50.54356 40.57931 1.000 37.76407 229 TRP A CA 1
ATOM 1444 C C . TRP A 1 229 ? 86.57145 49.57878 39.89250 1.000 38.28264 229 TRP A C 1
ATOM 1445 O O . TRP A 1 229 ? 86.77573 48.45580 40.36642 1.000 38.95826 229 TRP A O 1
ATOM 1456 N N . GLU A 1 230 ? 87.14603 49.98105 38.78858 1.000 30.84540 230 GLU A N 1
ATOM 1457 C CA . GLU A 1 230 ? 88.13158 49.13020 38.16144 1.000 33.17328 230 GLU A CA 1
ATOM 1458 C C . GLU A 1 230 ? 89.41700 49.25855 38.98796 1.000 37.10776 230 GLU A C 1
ATOM 1459 O O . GLU A 1 230 ? 89.73903 50.33869 39.46974 1.000 38.33659 230 GLU A O 1
ATOM 1465 N N . TYR A 1 231 ? 90.13941 48.13514 39.17803 1.000 33.92503 231 TYR A N 1
ATOM 1466 C CA . TYR A 1 231 ? 91.21118 48.09338 40.18084 1.000 35.67915 231 TYR A CA 1
ATOM 1467 C C . TYR A 1 231 ? 92.33263 49.08041 39.85140 1.000 37.64312 231 TYR A C 1
ATOM 1468 O O . TYR A 1 231 ? 92.76574 49.84931 40.72390 1.000 37.54207 231 TYR A O 1
ATOM 1477 N N . PHE A 1 232 ? 92.82838 49.08832 38.60257 1.000 38.80577 232 PHE A N 1
ATOM 1478 C CA . PHE A 1 232 ? 93.99025 49.94878 38.38278 1.000 39.61814 232 PHE A CA 1
ATOM 1479 C C . PHE A 1 232 ? 93.59036 51.41946 38.49613 1.000 37.61275 232 PHE A C 1
ATOM 1480 O O . PHE A 1 232 ? 94.37291 52.22928 39.01955 1.000 37.44785 232 PHE A O 1
ATOM 1488 N N . SER A 1 233 ? 92.37059 51.73010 38.06117 1.000 40.19711 233 SER A N 1
ATOM 1489 C CA . SER A 1 233 ? 91.77395 53.05038 38.23286 1.000 38.45197 233 SER A CA 1
ATOM 1490 C C . SER A 1 233 ? 91.77711 53.46540 39.70288 1.000 39.92310 233 SER A C 1
ATOM 1491 O O . SER A 1 233 ? 92.09447 54.61349 40.04904 1.000 39.84099 233 SER A O 1
ATOM 1494 N N . LYS A 1 234 ? 91.34918 52.56041 40.56339 1.000 41.84059 234 LYS A N 1
ATOM 1495 C CA . LYS A 1 234 ? 91.23225 52.88209 41.99325 1.000 42.87913 234 LYS A CA 1
ATOM 1496 C C . LYS A 1 234 ? 92.59628 52.97810 42.67306 1.000 43.33235 234 LYS A C 1
ATOM 1497 O O . LYS A 1 234 ? 92.81964 53.84938 43.52331 1.000 43.34173 234 LYS A O 1
ATOM 1503 N N . SER A 1 235 ? 93.52928 52.11428 42.28306 1.000 42.94072 235 SER A N 1
ATOM 1504 C CA . SER A 1 235 ? 94.86425 52.08056 42.89155 1.000 43.73433 235 SER A CA 1
ATOM 1505 C C . SER A 1 235 ? 95.65863 53.33176 42.51567 1.000 43.60498 235 SER A C 1
ATOM 1506 O O . SER A 1 235 ? 96.40235 53.88267 43.33237 1.000 45.70653 235 SER A O 1
ATOM 1509 N N . TYR A 1 236 ? 95.48912 53.82782 41.28051 1.000 47.60907 236 TYR A N 1
ATOM 1510 C CA . TYR A 1 236 ? 96.32710 54.93371 40.86064 1.000 47.09653 236 TYR A CA 1
ATOM 1511 C C . TYR A 1 236 ? 95.63570 56.28610 40.87736 1.000 46.26413 236 TYR A C 1
ATOM 1512 O O . TYR A 1 236 ? 96.32604 57.30329 40.82138 1.000 47.97653 236 TYR A O 1
ATOM 1521 N N . ALA A 1 237 ? 94.31932 56.33601 40.93666 1.000 43.58049 237 ALA A N 1
ATOM 1522 C CA . ALA A 1 237 ? 93.56087 57.58293 40.85764 1.000 42.86229 237 ALA A CA 1
ATOM 1523 C C . ALA A 1 237 ? 92.36809 57.52417 41.81963 1.000 43.98398 237 ALA A C 1
ATOM 1524 O O . ALA A 1 237 ? 91.21198 57.68880 41.41707 1.000 43.93934 237 ALA A O 1
ATOM 1526 N N . PRO A 1 238 ? 92.61588 57.25911 43.11069 1.000 43.38230 238 PRO A N 1
ATOM 1527 C CA . PRO A 1 238 ? 91.48330 57.20853 44.05865 1.000 43.86500 238 PRO A CA 1
ATOM 1528 C C . PRO A 1 238 ? 90.67676 58.50407 44.12965 1.000 45.45747 238 PRO A C 1
ATOM 1529 O O . PRO A 1 238 ? 89.43909 58.44102 44.17856 1.000 45.80332 238 PRO A O 1
ATOM 1533 N N . GLY A 1 239 ? 91.33809 59.67700 44.11538 1.000 42.87642 239 GLY A N 1
ATOM 1534 C CA . GLY A 1 239 ? 90.59959 60.93504 44.15741 1.000 44.53453 239 GLY A CA 1
ATOM 1535 C C . GLY A 1 239 ? 89.67918 61.11721 42.96293 1.000 45.00609 239 GLY A C 1
ATOM 1536 O O . GLY A 1 239 ? 88.54721 61.59944 43.09658 1.000 46.16774 239 GLY A O 1
ATOM 1537 N N . LEU A 1 240 ? 90.15893 60.73900 41.77442 1.000 42.26877 240 LEU A N 1
ATOM 1538 C CA . LEU A 1 240 ? 89.37364 60.87522 40.55980 1.000 42.35831 240 LEU A CA 1
ATOM 1539 C C . LEU A 1 240 ? 88.19528 59.89659 40.53934 1.000 41.66550 240 LEU A C 1
ATOM 1540 O O . LEU A 1 240 ? 87.07058 60.25624 40.18009 1.000 42.29180 240 LEU A O 1
ATOM 1545 N N . ILE A 1 241 ? 88.43273 58.64769 40.92962 1.000 42.22849 241 ILE A N 1
ATOM 1546 C CA . ILE A 1 241 ? 87.34305 57.69438 40.89703 1.000 41.68625 241 ILE A CA 1
ATOM 1547 C C . ILE A 1 241 ? 86.28048 58.10017 41.91227 1.000 43.09019 241 ILE A C 1
ATOM 1548 O O . ILE A 1 241 ? 85.08079 58.06471 41.62348 1.000 43.73594 241 ILE A O 1
ATOM 1553 N N . SER A 1 242 ? 86.71804 58.57397 43.08541 1.000 41.01408 242 SER A N 1
ATOM 1554 C CA . SER A 1 242 ? 85.79319 59.09430 44.08831 1.000 43.60105 242 SER A CA 1
ATOM 1555 C C . SER A 1 242 ? 84.97068 60.29072 43.55019 1.000 45.92885 242 SER A C 1
ATOM 1556 O O . SER A 1 242 ? 83.73701 60.30847 43.66385 1.000 46.74431 242 SER A O 1
ATOM 1559 N N . ALA A 1 243 ? 85.63863 61.31260 42.97331 1.000 41.53518 243 ALA A N 1
ATOM 1560 C CA . ALA A 1 243 ? 84.91431 62.47438 42.43395 1.000 44.04474 243 ALA A CA 1
ATOM 1561 C C . ALA A 1 243 ? 83.91529 62.06941 41.34193 1.000 43.64371 243 ALA A C 1
ATOM 1562 O O . ALA A 1 243 ? 82.76468 62.52211 41.34442 1.000 45.79431 243 ALA A O 1
ATOM 1564 N N . VAL A 1 244 ? 84.31537 61.19225 40.41990 1.000 40.97824 244 VAL A N 1
ATOM 1565 C CA . VAL A 1 244 ? 83.39202 60.81214 39.34791 1.000 40.30212 244 VAL A CA 1
ATOM 1566 C C . VAL A 1 244 ? 82.19840 60.01215 39.90094 1.000 40.16953 244 VAL A C 1
ATOM 1567 O O . VAL A 1 244 ? 81.03356 60.30596 39.58144 1.000 41.61244 244 VAL A O 1
ATOM 1571 N N . TRP A 1 245 ? 82.45934 58.98926 40.73443 1.000 41.15848 245 TRP A N 1
ATOM 1572 C CA . TRP A 1 245 ? 81.35458 58.17956 41.28234 1.000 41.63571 245 TRP A CA 1
ATOM 1573 C C . TRP A 1 245 ? 80.44082 59.01700 42.19762 1.000 44.65670 245 TRP A C 1
ATOM 1574 O O . TRP A 1 245 ? 79.23653 58.77758 42.25846 1.000 45.39232 245 TRP A O 1
ATOM 1585 N N . GLN A 1 246 ? 81.00111 60.00984 42.90038 1.000 43.23210 246 GLN A N 1
ATOM 1586 C CA . GLN A 1 246 ? 80.18708 60.86936 43.76630 1.000 46.26983 246 GLN A CA 1
ATOM 1587 C C . GLN A 1 246 ? 79.34591 61.84144 42.93201 1.000 48.52808 246 GLN A C 1
ATOM 1588 O O . GLN A 1 246 ? 78.18702 62.11871 43.26030 1.000 50.50738 246 GLN A O 1
ATOM 1594 N N . THR A 1 247 ? 79.88857 62.30775 41.80807 1.000 41.56308 247 THR A N 1
ATOM 1595 C CA . THR A 1 247 ? 79.10513 63.13322 40.89176 1.000 43.77418 247 THR A CA 1
ATOM 1596 C C . THR A 1 247 ? 77.91884 62.34483 40.34511 1.000 42.91665 247 THR A C 1
ATOM 1597 O O . THR A 1 247 ? 76.77260 62.82113 40.37017 1.000 44.57514 247 THR A O 1
ATOM 1601 N N . ALA A 1 248 ? 78.18700 61.12767 39.85083 1.000 43.38424 248 ALA A N 1
ATOM 1602 C CA . ALA A 1 248 ? 77.11128 60.23634 39.39769 1.000 41.89431 248 ALA A CA 1
ATOM 1603 C C . ALA A 1 248 ? 76.07065 60.00319 40.50107 1.000 43.05183 248 ALA A C 1
ATOM 1604 O O . ALA A 1 248 ? 74.85333 60.05915 40.24400 1.000 43.80611 248 ALA A O 1
ATOM 1606 N N . ALA A 1 249 ? 76.52118 59.72250 41.73011 1.000 41.55867 249 ALA A N 1
ATOM 1607 C CA . ALA A 1 249 ? 75.56283 59.55289 42.83496 1.000 43.09414 249 ALA A CA 1
ATOM 1608 C C . ALA A 1 249 ? 74.67054 60.79186 42.99487 1.000 45.32759 249 ALA A C 1
ATOM 1609 O O . ALA A 1 249 ? 73.44565 60.67687 43.13651 1.000 45.56292 249 ALA A O 1
ATOM 1611 N N . ALA A 1 250 ? 75.27032 61.99169 42.96587 1.000 43.81783 250 ALA A N 1
ATOM 1612 C CA . ALA A 1 250 ? 74.47837 63.20602 43.16215 1.000 46.52810 250 ALA A CA 1
ATOM 1613 C C . ALA A 1 250 ? 73.49513 63.41658 42.01410 1.000 46.50657 250 ALA A C 1
ATOM 1614 O O . ALA A 1 250 ? 72.42115 64.00982 42.21144 1.000 48.12492 250 ALA A O 1
ATOM 1616 N N . LEU A 1 251 ? 73.80910 62.91157 40.83037 1.000 46.16667 251 LEU A N 1
ATOM 1617 C CA . LEU A 1 251 ? 72.86482 63.06115 39.72470 1.000 46.15951 251 LEU A CA 1
ATOM 1618 C C . LEU A 1 251 ? 71.74255 62.02478 39.73263 1.000 45.00204 251 LEU A C 1
ATOM 1619 O O . LEU A 1 251 ? 70.82371 62.13459 38.90403 1.000 44.97368 251 LEU A O 1
ATOM 1624 N N . GLY A 1 252 ? 71.77195 61.06267 40.64403 1.000 47.49815 252 GLY A N 1
ATOM 1625 C CA . GLY A 1 252 ? 70.80480 59.97213 40.67330 1.000 46.44726 252 GLY A CA 1
ATOM 1626 C C . GLY A 1 252 ? 71.17834 58.70935 39.91248 1.000 44.37554 252 GLY A C 1
ATOM 1627 O O . GLY A 1 252 ? 70.28968 57.87099 39.64901 1.000 43.68225 252 GLY A O 1
ATOM 1628 N N . TYR A 1 253 ? 72.46319 58.50072 39.61335 1.000 43.12640 253 TYR A N 1
ATOM 1629 C CA . TYR A 1 253 ? 72.90031 57.37300 38.78654 1.000 41.25382 253 TYR A CA 1
ATOM 1630 C C . TYR A 1 253 ? 73.65796 56.30320 39.58200 1.000 39.87355 253 TYR A C 1
ATOM 1631 O O . TYR A 1 253 ? 74.49857 55.58421 39.01559 1.000 38.24399 253 TYR A O 1
ATOM 1640 N N . GLY A 1 254 ? 73.38859 56.20732 40.88633 1.000 41.36681 254 GLY A N 1
ATOM 1641 C CA . GLY A 1 254 ? 73.93813 55.13003 41.70273 1.000 40.34655 254 GLY A CA 1
ATOM 1642 C C . GLY A 1 254 ? 73.45599 53.72713 41.32752 1.000 39.99865 254 GLY A C 1
ATOM 1643 O O . GLY A 1 254 ? 73.98209 52.73758 41.86155 1.000 39.18727 254 GLY A O 1
ATOM 1644 N N . ASN A 1 255 ? 72.44124 53.62005 40.47673 1.000 40.93713 255 ASN A N 1
ATOM 1645 C CA . ASN A 1 255 ? 72.02841 52.34582 39.91250 1.000 40.60362 255 ASN A CA 1
ATOM 1646 C C . ASN A 1 255 ? 72.95596 51.89169 38.76589 1.000 39.77883 255 ASN A C 1
ATOM 1647 O O . ASN A 1 255 ? 72.93982 50.70414 38.40527 1.000 39.86144 255 ASN A O 1
ATOM 1652 N N . TYR A 1 256 ? 73.79797 52.78995 38.24602 1.000 39.14116 256 TYR A N 1
ATOM 1653 C CA . TYR A 1 256 ? 74.81202 52.48229 37.24160 1.000 38.02304 256 TYR A CA 1
ATOM 1654 C C . TYR A 1 256 ? 76.23561 52.53893 37.78132 1.000 36.99655 256 TYR A C 1
ATOM 1655 O O . TYR A 1 256 ? 77.04185 51.63982 37.50300 1.000 36.39273 256 TYR A O 1
ATOM 1664 N N . PHE A 1 257 ? 76.57245 53.60005 38.51409 1.000 37.49950 257 PHE A N 1
ATOM 1665 C CA . PHE A 1 257 ? 77.90363 53.78065 39.09855 1.000 36.64847 257 PHE A CA 1
ATOM 1666 C C . PHE A 1 257 ? 77.91542 53.21972 40.52162 1.000 37.17178 257 PHE A C 1
ATOM 1667 O O . PHE A 1 257 ? 77.48140 53.88835 41.47090 1.000 38.52548 257 PHE A O 1
ATOM 1675 N N . ILE A 1 258 ? 78.36915 51.96824 40.68361 1.000 39.49198 258 ILE A N 1
ATOM 1676 C CA . ILE A 1 258 ? 78.27796 51.26135 41.96495 1.000 39.96761 258 ILE A CA 1
ATOM 1677 C C . ILE A 1 258 ? 79.57423 51.45045 42.74585 1.000 39.53057 258 ILE A C 1
ATOM 1678 O O . ILE A 1 258 ? 80.67310 51.28085 42.19444 1.000 38.40533 258 ILE A O 1
ATOM 1683 N N . GLN A 1 259 ? 79.46340 51.81481 44.01736 1.000 42.82237 259 GLN A N 1
ATOM 1684 C CA . GLN A 1 259 ? 80.64907 52.07002 44.83964 1.000 42.76611 259 GLN A CA 1
ATOM 1685 C C . GLN A 1 259 ? 81.14274 50.77185 45.45830 1.000 42.78865 259 GLN A C 1
ATOM 1686 O O . GLN A 1 259 ? 81.06547 50.56496 46.66022 1.000 43.50576 259 GLN A O 1
ATOM 1692 N N . ALA A 1 260 ? 81.70818 49.91285 44.61417 1.000 41.53127 260 ALA A N 1
ATOM 1693 C CA . ALA A 1 260 ? 82.22318 48.62090 45.05571 1.000 41.79893 260 ALA A CA 1
ATOM 1694 C C . ALA A 1 260 ? 83.30327 48.19931 44.08490 1.000 40.90890 260 ALA A C 1
ATOM 1695 O O . ALA A 1 260 ? 83.31796 48.65441 42.94377 1.000 40.06477 260 ALA A O 1
ATOM 1697 N N . ASP A 1 261 ? 84.17051 47.27575 44.52484 1.000 42.63637 261 ASP A N 1
ATOM 1698 C CA . ASP A 1 261 ? 85.25349 46.83412 43.63634 1.000 42.64086 261 ASP A CA 1
ATOM 1699 C C . ASP A 1 261 ? 84.71928 46.09251 42.42312 1.000 43.17786 261 ASP A C 1
ATOM 1700 O O . ASP A 1 261 ? 83.86432 45.20850 42.55582 1.000 43.98753 261 ASP A O 1
ATOM 1705 N N . GLY A 1 262 ? 85.30972 46.37941 41.25867 1.000 40.37413 262 GLY A N 1
ATOM 1706 C CA . GLY A 1 262 ? 85.02984 45.63420 40.04274 1.000 41.33485 262 GLY A CA 1
ATOM 1707 C C . GLY A 1 262 ? 86.16768 44.72888 39.58354 1.000 42.35323 262 GLY A C 1
ATOM 1708 O O . GLY A 1 262 ? 86.66378 43.88224 40.32918 1.000 42.85824 262 GLY A O 1
ATOM 1709 N N . GLY A 1 263 ? 86.60566 44.89126 38.34842 1.000 40.78059 263 GLY A N 1
ATOM 1710 C CA . GLY A 1 263 ? 87.64885 44.00091 37.86063 1.000 42.34727 263 GLY A CA 1
ATOM 1711 C C . GLY A 1 263 ? 88.98704 44.71488 37.78737 1.000 41.33975 263 GLY A C 1
ATOM 1712 O O . GLY A 1 263 ? 89.01961 45.94430 37.86225 1.000 39.68902 263 GLY A O 1
ATOM 1713 N N . ALA A 1 264 ? 90.10000 43.94721 37.68317 1.000 39.15497 264 ALA A N 1
ATOM 1714 C CA . ALA A 1 264 ? 91.41148 44.50498 37.30440 1.000 38.84403 264 ALA A CA 1
ATOM 1715 C C . ALA A 1 264 ? 91.54485 44.29199 35.79026 1.000 40.37228 264 ALA A C 1
ATOM 1716 O O . ALA A 1 264 ? 91.83169 43.17666 35.32865 1.000 42.17064 264 ALA A O 1
ATOM 1718 N N . LEU A 1 265 ? 91.32064 45.35181 35.03304 1.000 40.25692 265 LEU A N 1
ATOM 1719 C CA . LEU A 1 265 ? 91.16240 45.27121 33.57912 1.000 42.37650 265 LEU A CA 1
ATOM 1720 C C . LEU A 1 265 ? 92.31728 46.01286 32.91457 1.000 42.83578 265 LEU A C 1
ATOM 1721 O O . LEU A 1 265 ? 92.48775 47.21903 33.13047 1.000 41.16562 265 LEU A O 1
ATOM 1726 N N . THR A 1 266 ? 93.11999 45.30592 32.11367 1.000 42.70058 266 THR A N 1
ATOM 1727 C CA . THR A 1 266 ? 94.09235 46.00892 31.28848 1.000 44.20758 266 THR A CA 1
ATOM 1728 C C . THR A 1 266 ? 93.32475 46.60106 30.11786 1.000 44.65747 266 THR A C 1
ATOM 1729 O O . THR A 1 266 ? 92.51508 45.91721 29.47466 1.000 46.47693 266 THR A O 1
ATOM 1733 N N . ASP A 1 267 ? 93.47630 47.89999 29.94121 1.000 38.83220 267 ASP A N 1
ATOM 1734 C CA . ASP A 1 267 ? 92.69235 48.66985 28.97660 1.000 39.05827 267 ASP A CA 1
ATOM 1735 C C . ASP A 1 267 ? 93.54337 49.87827 28.63325 1.000 38.22366 267 ASP A C 1
ATOM 1736 O O . ASP A 1 267 ? 94.65823 50.02571 29.15178 1.000 37.70713 267 ASP A O 1
ATOM 1741 N N . ASP A 1 268 ? 93.00514 50.73765 27.74351 1.000 37.24706 268 ASP A N 1
ATOM 1742 C CA . ASP A 1 268 ? 93.77998 51.83226 27.18566 1.000 36.62854 268 ASP A CA 1
ATOM 1743 C C . ASP A 1 268 ? 94.27794 52.78534 28.25894 1.000 33.25776 268 ASP A C 1
ATOM 1744 O O . ASP A 1 268 ? 95.20422 53.55879 27.97389 1.000 33.37610 268 ASP A O 1
ATOM 1749 N N . HIS A 1 269 ? 93.68684 52.80264 29.46407 1.000 38.31955 269 HIS A N 1
ATOM 1750 C CA . HIS A 1 269 ? 94.15946 53.75013 30.48134 1.000 36.02250 269 HIS A CA 1
ATOM 1751 C C . HIS A 1 269 ? 95.47937 53.33426 31.13736 1.000 36.67565 269 HIS A C 1
ATOM 1752 O O . HIS A 1 269 ? 96.18797 54.19254 31.69182 1.000 35.84986 269 HIS A O 1
ATOM 1759 N N . VAL A 1 270 ? 95.82810 52.05876 31.10504 1.000 36.92337 270 VAL A N 1
ATOM 1760 C CA . VAL A 1 270 ? 97.00975 51.55698 31.81201 1.000 37.28838 270 VAL A CA 1
ATOM 1761 C C . VAL A 1 270 ? 98.28885 52.06667 31.14340 1.000 38.45832 270 VAL A C 1
ATOM 1762 O O . VAL A 1 270 ? 99.18131 52.57769 31.84337 1.000 37.39469 270 VAL A O 1
ATOM 1766 N N . PRO A 1 271 ? 98.44991 51.97226 29.81745 1.000 38.66443 271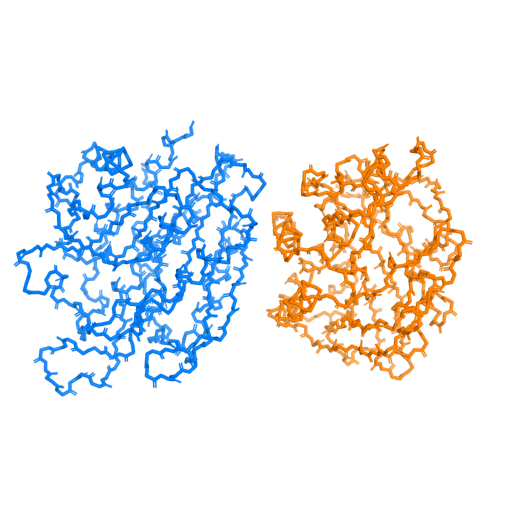 PRO A N 1
ATOM 1767 C CA . PRO A 1 271 ? 99.64182 52.60224 29.22023 1.000 39.38942 271 PRO A CA 1
ATOM 1768 C C . PRO A 1 271 ? 99.71871 54.09717 29.50414 1.000 37.35470 271 PRO A C 1
ATOM 1769 O O . PRO A 1 271 ? 100.83598 54.61536 29.65952 1.000 37.31150 271 PRO A O 1
ATOM 1773 N N . VAL A 1 272 ? 98.59145 54.79264 29.61584 1.000 39.91775 272 VAL A N 1
ATOM 1774 C CA . VAL A 1 272 ? 98.66234 56.23350 29.87701 1.000 38.95167 272 VAL A CA 1
ATOM 1775 C C . VAL A 1 272 ? 99.20048 56.49743 31.28687 1.000 37.85566 272 VAL A C 1
ATOM 1776 O O . VAL A 1 272 ? 100.05731 57.37709 31.49035 1.000 37.63774 272 VAL A O 1
ATOM 1780 N N . ILE A 1 273 ? 98.67502 55.76002 32.27752 1.000 40.46945 273 ILE A N 1
ATOM 1781 C CA . ILE A 1 273 ? 99.18623 55.82875 33.65552 1.000 39.86234 273 ILE A CA 1
ATOM 1782 C C . ILE A 1 273 ? 100.67411 55.52989 33.69955 1.000 40.87204 273 ILE A C 1
ATOM 1783 O O . ILE A 1 273 ? 101.46359 56.27685 34.28521 1.000 40.80811 273 ILE A O 1
ATOM 1788 N N . LYS A 1 274 ? 101.07954 54.40225 33.11141 1.000 42.66302 274 LYS A N 1
ATOM 1789 C CA . LYS A 1 274 ? 102.46352 53.95379 33.26546 1.000 43.43285 274 LYS A CA 1
ATOM 1790 C C . LYS A 1 274 ? 103.44427 54.87161 32.53059 1.000 44.26805 274 LYS A C 1
ATOM 1791 O O . LYS A 1 274 ? 104.50999 55.21498 33.06506 1.000 44.25832 274 LYS A O 1
ATOM 1797 N N . ASN A 1 275 ? 103.11491 55.29798 31.30274 1.000 41.94605 275 ASN A N 1
ATOM 1798 C CA . ASN A 1 275 ? 104.11755 55.98989 30.50512 1.000 43.22263 275 ASN A CA 1
ATOM 1799 C C . ASN A 1 275 ? 104.01911 57.50816 30.59037 1.000 42.31937 275 ASN A C 1
ATOM 1800 O O . ASN A 1 275 ? 105.03960 58.18844 30.32994 1.000 42.89269 275 ASN A O 1
ATOM 1805 N N . LEU A 1 276 ? 102.84661 58.06106 30.94535 1.000 43.03436 276 LEU A N 1
ATOM 1806 C CA . LEU A 1 276 ? 102.69758 59.50694 31.08376 1.000 42.69695 276 LEU A CA 1
ATOM 1807 C C . LEU A 1 276 ? 102.42300 59.96174 32.51438 1.000 42.13628 276 LEU A C 1
ATOM 1808 O O . LEU A 1 276 ? 102.52386 61.18034 32.79602 1.000 42.02889 276 LEU A O 1
ATOM 1813 N N . GLY A 1 277 ? 102.07921 59.04162 33.41553 1.000 44.91072 277 GLY A N 1
ATOM 1814 C CA . GLY A 1 277 ? 101.96124 59.42220 34.81687 1.000 44.67964 277 GLY A CA 1
ATOM 1815 C C . GLY A 1 277 ? 100.71445 60.22235 35.10252 1.000 44.08416 277 GLY A C 1
ATOM 1816 O O . GLY A 1 277 ? 100.65680 60.91611 36.11495 1.000 44.36611 277 GLY A O 1
ATOM 1817 N N . ILE A 1 278 ? 99.72796 60.15078 34.22422 1.000 41.81669 278 ILE A N 1
ATOM 1818 C CA . ILE A 1 278 ? 98.46644 60.87582 34.33170 1.000 41.56475 278 ILE A CA 1
ATOM 1819 C C . ILE A 1 278 ? 97.48464 59.98650 35.08514 1.000 40.82396 278 ILE A C 1
ATOM 1820 O O . ILE A 1 278 ? 97.33899 58.80906 34.72159 1.000 40.64250 278 ILE A O 1
ATOM 1825 N N . PRO A 1 279 ? 96.82332 60.46129 36.14457 1.000 41.25249 279 PRO A N 1
ATOM 1826 C CA . PRO A 1 279 ? 95.86114 59.59845 36.85861 1.000 40.58492 279 PRO A CA 1
ATOM 1827 C C . PRO A 1 279 ? 94.62594 59.42354 36.00799 1.000 40.18828 279 PRO A C 1
ATOM 1828 O O . PRO A 1 279 ? 93.97587 60.40892 35.63422 1.000 40.97977 279 PRO A O 1
ATOM 1832 N N . CYS A 1 280 ? 94.34632 58.17466 35.65085 1.000 38.08609 280 CYS A N 1
ATOM 1833 C CA . CYS A 1 280 ? 93.26423 57.88436 34.73339 1.000 37.68431 280 CYS A CA 1
ATOM 1834 C C . CYS A 1 280 ? 92.35906 56.85565 35.36144 1.000 37.10079 280 CYS A C 1
ATOM 1835 O O . CYS A 1 280 ? 92.81999 55.96744 36.07511 1.000 37.24058 280 CYS A O 1
ATOM 1838 N N . ILE A 1 281 ? 91.07980 56.96265 35.04064 1.000 35.51026 281 ILE A N 1
ATOM 1839 C CA . ILE A 1 281 ? 90.11105 55.93349 35.41851 1.000 35.02941 281 ILE A CA 1
ATOM 1840 C C . ILE A 1 281 ? 89.45343 55.36526 34.14969 1.000 35.16537 281 ILE A C 1
ATOM 1841 O O . ILE A 1 281 ? 89.47850 55.98682 33.08448 1.000 35.25832 281 ILE A O 1
ATOM 1846 N N . ASP A 1 282 ? 88.85710 54.17049 34.28798 1.000 30.86277 282 ASP A N 1
ATOM 1847 C CA . ASP A 1 282 ? 88.14356 53.48984 33.20747 1.000 31.86949 282 ASP A CA 1
ATOM 1848 C C . ASP A 1 282 ? 86.70352 53.25602 33.65449 1.000 31.80291 282 ASP A C 1
ATOM 1849 O O . ASP A 1 282 ? 86.45501 52.56549 34.64432 1.000 32.40775 282 ASP A O 1
ATOM 1854 N N . ILE A 1 283 ? 85.76666 53.78820 32.91025 1.000 31.80769 283 ILE A N 1
ATOM 1855 C CA . ILE A 1 283 ? 84.32988 53.56281 33.11154 1.000 32.07421 283 ILE A CA 1
ATOM 1856 C C . ILE A 1 283 ? 83.95602 52.47346 32.13067 1.000 33.67251 283 ILE A C 1
ATOM 1857 O O . ILE A 1 283 ? 83.94652 52.70332 30.90726 1.000 33.53570 283 ILE A O 1
ATOM 1862 N N . ILE A 1 284 ? 83.65117 51.27779 32.65285 1.000 31.52188 284 ILE A N 1
ATOM 1863 C CA . ILE A 1 284 ? 83.53205 50.10946 31.76265 1.000 33.68669 284 ILE A CA 1
ATOM 1864 C C . ILE A 1 284 ? 82.51821 49.14434 32.36259 1.000 34.63628 284 ILE A C 1
ATOM 1865 O O . ILE A 1 284 ? 82.52141 48.91213 33.57920 1.000 34.48516 284 ILE A O 1
ATOM 1870 N N . ASN A 1 285 ? 81.62759 48.62742 31.50993 1.000 33.30406 285 ASN A N 1
ATOM 1871 C CA . ASN A 1 285 ? 80.61665 47.64753 31.90021 1.000 33.87894 285 ASN A CA 1
ATOM 1872 C C . ASN A 1 285 ? 81.29325 46.32736 32.23405 1.000 35.10120 285 ASN A C 1
ATOM 1873 O O . ASN A 1 285 ? 81.77184 45.60406 31.35222 1.000 35.52645 285 ASN A O 1
ATOM 1878 N N . TYR A 1 286 ? 81.33575 46.00526 33.52245 1.000 37.67824 286 TYR A N 1
ATOM 1879 C CA . TYR A 1 286 ? 82.00881 44.79220 33.93555 1.000 38.09484 286 TYR A CA 1
ATOM 1880 C C . TYR A 1 286 ? 81.45746 44.42210 35.31219 1.000 38.04243 286 TYR A C 1
ATOM 1881 O O . TYR A 1 286 ? 81.21654 45.29997 36.12228 1.000 37.63519 286 TYR A O 1
ATOM 1890 N N . SER A 1 287 ? 81.22906 43.12974 35.53776 1.000 41.30813 287 SER A N 1
ATOM 1891 C CA . SER A 1 287 ? 80.92937 42.62342 36.87386 1.000 41.54918 287 SER A CA 1
ATOM 1892 C C . SER A 1 287 ? 81.41407 41.18120 37.00203 1.000 42.75975 287 SER A C 1
ATOM 1893 O O . SER A 1 287 ? 81.20545 40.35811 36.11008 1.000 44.27975 287 SER A O 1
ATOM 1896 N N . SER A 1 288 ? 82.00348 40.85177 38.14624 1.000 45.58962 288 SER A N 1
ATOM 1897 C CA . SER A 1 288 ? 82.38204 39.47309 38.36900 1.000 46.89400 288 SER A CA 1
ATOM 1898 C C . SER A 1 288 ? 81.17772 38.52125 38.39262 1.000 48.42001 288 SER A C 1
ATOM 1899 O O . SER A 1 288 ? 81.35488 37.29365 38.26389 1.000 49.62565 288 SER A O 1
ATOM 1902 N N . LYS A 1 289 ? 79.94651 39.04531 38.51027 1.000 50.02491 289 LYS A N 1
ATOM 1903 C CA . LYS A 1 289 ? 78.76469 38.17854 38.44028 1.000 50.95935 289 LYS A CA 1
ATOM 1904 C C . LYS A 1 289 ? 78.46874 37.71915 37.01415 1.000 52.10448 289 LYS A C 1
ATOM 1905 O O . LYS A 1 289 ? 77.73760 36.73357 36.82752 1.000 53.10032 289 LYS A O 1
ATOM 1911 N N . ASN A 1 290 ? 79.02788 38.40134 36.01158 1.000 47.47627 290 ASN A N 1
ATOM 1912 C CA . ASN A 1 290 ? 78.84209 38.00967 34.62240 1.000 48.72138 290 ASN A CA 1
ATOM 1913 C C . ASN A 1 290 ? 79.71552 36.82662 34.25758 1.000 50.23579 290 ASN A C 1
ATOM 1914 O O . ASN A 1 290 ? 80.90365 36.78212 34.61027 1.000 50.03628 290 ASN A O 1
ATOM 1919 N N . GLU A 1 291 ? 79.15397 35.95924 33.42346 1.000 52.24584 291 GLU A N 1
ATOM 1920 C CA . GLU A 1 291 ? 79.86248 34.78007 32.95405 1.000 54.50714 291 GLU A CA 1
ATOM 1921 C C . GLU A 1 291 ? 81.26056 35.10154 32.42398 1.000 54.84187 291 GLU A C 1
ATOM 1922 O O . GLU A 1 291 ? 82.23540 34.42639 32.78483 1.000 55.61371 291 GLU A O 1
ATOM 1928 N N . HIS A 1 292 ? 81.40117 36.13897 31.57643 1.000 50.33301 292 HIS A N 1
ATOM 1929 C CA . HIS A 1 292 ? 82.71466 36.52162 31.06805 1.000 50.48084 292 HIS A CA 1
ATOM 1930 C C . HIS A 1 292 ? 83.16995 37.83419 31.65183 1.000 48.19495 292 HIS A C 1
ATOM 1931 O O . HIS A 1 292 ? 83.98665 38.51447 31.04408 1.000 48.43872 292 HIS A O 1
ATOM 1938 N N . GLY A 1 293 ? 82.58132 38.26101 32.75427 1.000 45.79232 293 GLY A N 1
ATOM 1939 C CA . GLY A 1 293 ? 82.98246 39.50616 33.36832 1.000 43.66502 293 GLY A CA 1
ATOM 1940 C C . GLY A 1 293 ? 82.37290 40.67538 32.63630 1.000 42.77104 293 GLY A C 1
ATOM 1941 O O . GLY A 1 293 ? 81.58818 41.45365 33.20169 1.000 41.25193 293 GLY A O 1
ATOM 1942 N N . PHE A 1 294 ? 82.78488 40.83977 31.37286 1.000 41.51814 294 PHE A N 1
ATOM 1943 C CA . PHE A 1 294 ? 82.14238 41.79701 30.47728 1.000 40.47478 294 PHE A CA 1
ATOM 1944 C C . PHE A 1 294 ? 80.68030 41.38473 30.27910 1.000 40.23881 294 PHE A C 1
ATOM 1945 O O . PHE A 1 294 ? 80.30003 40.26814 30.59235 1.000 41.69822 294 PHE A O 1
ATOM 1953 N N . GLY A 1 295 ? 79.85377 42.31774 29.79374 1.000 46.17961 295 GLY A N 1
ATOM 1954 C CA . GLY A 1 295 ? 78.49117 41.96036 29.41970 1.000 45.44113 295 GLY A CA 1
ATOM 1955 C C . GLY A 1 295 ? 78.39531 40.75822 28.47620 1.000 42.88601 295 GLY A C 1
ATOM 1956 O O . GLY A 1 295 ? 79.31816 40.47385 27.69665 1.000 40.67525 295 GLY A O 1
ATOM 1957 N N . ASP A 1 296 ? 77.25927 40.07034 28.51106 1.000 48.41124 296 ASP A N 1
ATOM 1958 C CA . ASP A 1 296 ? 77.05615 38.84280 27.74687 1.000 47.07277 296 ASP A CA 1
ATOM 1959 C C . ASP A 1 296 ? 77.19394 39.02128 26.23333 1.000 45.93230 296 ASP A C 1
ATOM 1960 O O . ASP A 1 296 ? 77.39899 38.01640 25.53208 1.000 47.49712 296 ASP A O 1
ATOM 1965 N N . HIS A 1 297 ? 77.00492 40.24413 25.70563 1.000 43.94292 297 HIS A N 1
ATOM 1966 C CA . HIS A 1 297 ? 77.16908 40.54511 24.27906 1.000 43.02719 297 HIS A CA 1
ATOM 1967 C C . HIS A 1 297 ? 78.62586 40.65918 23.82823 1.000 41.60182 297 HIS A C 1
ATOM 1968 O O . HIS A 1 297 ? 78.87448 40.71328 22.60922 1.000 41.52745 297 HIS A O 1
ATOM 1975 N N . TRP A 1 298 ? 79.57565 40.70374 24.76719 1.000 48.40256 298 TRP A N 1
ATOM 1976 C CA . TRP A 1 298 ? 80.95049 41.08650 24.45878 1.000 46.83563 298 TRP A CA 1
ATOM 1977 C C . TRP A 1 298 ? 81.60786 40.09680 23.48581 1.000 45.74316 298 TRP A C 1
ATOM 1978 O O . TRP A 1 298 ? 81.68595 38.89641 23.74852 1.000 45.35032 298 TRP A O 1
ATOM 1989 N N . HIS A 1 299 ? 82.07751 40.60348 22.34778 1.000 45.00051 299 HIS A N 1
ATOM 1990 C CA . HIS A 1 299 ? 82.68985 39.78190 21.29191 1.000 45.82422 299 HIS A CA 1
ATOM 1991 C C . HIS A 1 299 ? 81.76488 38.68246 20.77364 1.000 47.42336 299 HIS A C 1
ATOM 1992 O O . HIS A 1 299 ? 82.21774 37.59582 20.41725 1.000 47.75828 299 HIS A O 1
ATOM 1999 N N . THR A 1 300 ? 80.47505 38.96029 20.72311 1.000 46.53360 300 THR A N 1
ATOM 2000 C CA . THR A 1 300 ? 79.50339 38.10490 20.07432 1.000 48.33023 300 THR A CA 1
ATOM 2001 C C . THR A 1 300 ? 78.78550 38.91664 19.01494 1.000 50.65755 300 THR A C 1
ATOM 2002 O O . THR A 1 300 ? 78.91864 40.13849 18.93013 1.000 50.94775 300 THR A O 1
ATOM 2006 N N . GLN A 1 301 ? 77.99367 38.19844 18.22154 1.000 52.85848 301 GLN A N 1
ATOM 2007 C CA . GLN A 1 301 ? 7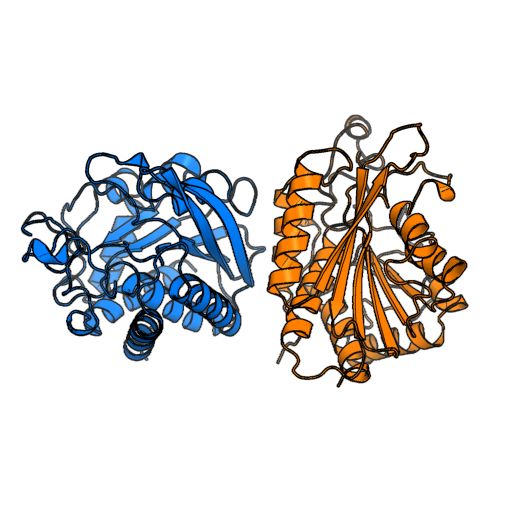7.16180 38.82073 17.20881 1.000 55.20688 301 GLN A CA 1
ATOM 2008 C C . GLN A 1 301 ? 76.09048 39.73845 17.81304 1.000 54.77291 301 GLN A C 1
ATOM 2009 O O . GLN A 1 301 ? 75.63852 40.67098 17.13789 1.000 55.71740 301 GLN A O 1
ATOM 2015 N N . ARG A 1 302 ? 75.71110 39.52483 19.08411 1.000 49.89081 302 ARG A N 1
ATOM 2016 C CA . ARG A 1 302 ? 74.73771 40.36657 19.77569 1.000 49.60043 302 ARG A CA 1
ATOM 2017 C C . ARG A 1 302 ? 75.26864 41.74154 20.20312 1.000 48.43652 302 ARG A C 1
ATOM 2018 O O . ARG A 1 302 ? 74.48822 42.55812 20.70305 1.000 48.61226 302 ARG A O 1
ATOM 2026 N N . ASP A 1 303 ? 76.55218 42.03990 20.03625 1.000 42.86709 303 ASP A N 1
ATOM 2027 C CA . ASP A 1 303 ? 77.01766 43.42355 20.25573 1.000 42.25275 303 ASP A CA 1
ATOM 2028 C C . ASP A 1 303 ? 76.70150 44.26885 19.01904 1.000 44.79425 303 ASP A C 1
ATOM 2029 O O . ASP A 1 303 ? 77.54041 44.54239 18.15584 1.000 46.28080 303 ASP A O 1
ATOM 2034 N N . ASN A 1 304 ? 75.44745 44.68018 18.94102 1.000 43.06528 304 ASN A N 1
ATOM 2035 C CA . ASN A 1 304 ? 74.87738 45.34839 17.77642 1.000 44.95415 304 ASN A CA 1
ATOM 2036 C C . ASN A 1 304 ? 73.91755 46.40924 18.32232 1.000 43.91863 304 ASN A C 1
ATOM 2037 O O . ASN A 1 304 ? 73.80270 46.58378 19.54062 1.000 42.28422 304 ASN A O 1
ATOM 2042 N N . MET A 1 305 ? 73.26683 47.17726 17.44577 1.000 42.67505 305 MET A N 1
ATOM 2043 C CA . MET A 1 305 ? 72.48625 48.30901 17.95078 1.000 42.43176 305 MET A CA 1
ATOM 2044 C C . MET A 1 305 ? 71.35215 47.88581 18.86137 1.000 44.92319 305 MET A C 1
ATOM 2045 O O . MET A 1 305 ? 70.91245 48.69481 19.68802 1.000 44.83897 305 MET A O 1
ATOM 2050 N N . GLN A 1 306 ? 70.84652 46.65582 18.75418 1.000 47.64386 306 GLN A N 1
ATOM 2051 C CA . GLN A 1 306 ? 69.73530 46.31162 19.64820 1.000 50.58989 306 GLN A CA 1
ATOM 2052 C C . GLN A 1 306 ? 70.13017 46.23040 21.14159 1.000 49.55610 306 GLN A C 1
ATOM 2053 O O . GLN A 1 306 ? 69.24662 46.29033 21.99219 1.000 51.84140 306 GLN A O 1
ATOM 2059 N N . ILE A 1 307 ? 71.40941 46.11340 21.52201 1.000 46.57880 307 ILE A N 1
ATOM 2060 C CA . ILE A 1 307 ? 71.68617 46.08506 22.98167 1.000 46.08267 307 ILE A CA 1
ATOM 2061 C C . ILE A 1 307 ? 71.97907 47.46818 23.57152 1.000 44.47390 307 ILE A C 1
ATOM 2062 O O . ILE A 1 307 ? 72.19540 47.57211 24.79346 1.000 44.79661 307 ILE A O 1
ATOM 2067 N N . ILE A 1 308 ? 71.97836 48.52125 22.75419 1.000 42.74745 308 ILE A N 1
ATOM 2068 C CA . ILE A 1 308 ? 72.30402 49.87422 23.19651 1.000 41.11257 308 ILE A CA 1
ATOM 2069 C C . ILE A 1 308 ? 71.10076 50.48539 23.90689 1.000 43.65845 308 ILE A C 1
ATOM 2070 O O . ILE A 1 308 ? 69.95040 50.32633 23.48594 1.000 46.29823 308 ILE A O 1
ATOM 2075 N N . ASP A 1 309 ? 71.35592 51.17237 25.01829 1.000 43.33511 309 ASP A N 1
ATOM 2076 C CA . ASP A 1 309 ? 70.30694 51.77637 25.83856 1.000 46.13500 309 ASP A CA 1
ATOM 2077 C C . ASP A 1 309 ? 70.62784 53.26043 26.02264 1.000 45.15123 309 ASP A C 1
ATOM 2078 O O . ASP A 1 309 ? 71.66865 53.60233 26.62603 1.000 43.33897 309 ASP A O 1
ATOM 2083 N N . LYS A 1 310 ? 69.73770 54.12350 25.48261 1.000 42.89033 310 LYS A N 1
ATOM 2084 C CA . LYS A 1 310 ? 69.90669 55.57802 25.57037 1.000 41.83030 310 LYS A CA 1
ATOM 2085 C C . LYS A 1 310 ? 70.11799 56.05364 27.01132 1.000 45.99441 310 LYS A C 1
ATOM 2086 O O . LYS A 1 310 ? 70.83109 57.03250 27.24784 1.000 44.11477 310 LYS A O 1
ATOM 2092 N N . ASN A 1 311 ? 69.43618 55.41942 27.97963 1.000 46.04856 311 ASN A N 1
ATOM 2093 C CA . ASN A 1 311 ? 69.52878 55.84988 29.37520 1.000 46.65277 311 ASN A CA 1
ATOM 2094 C C . ASN A 1 311 ? 70.90433 55.55304 29.95686 1.000 43.67716 311 ASN A C 1
ATOM 2095 O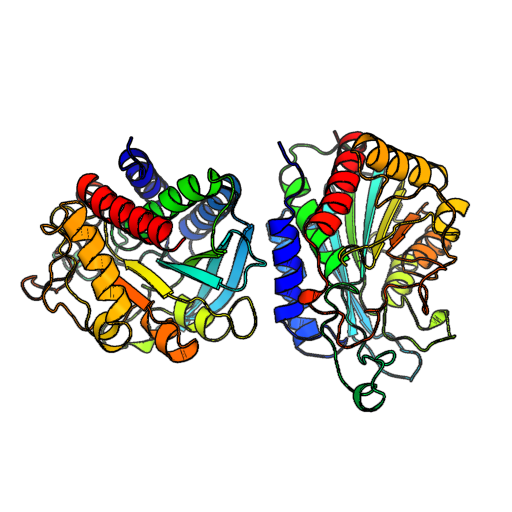 O . ASN A 1 311 ? 71.38106 56.30577 30.81097 1.000 41.41501 311 ASN A O 1
ATOM 2100 N N . VAL A 1 312 ? 71.57884 54.49888 29.47894 1.000 47.49492 312 VAL A N 1
ATOM 2101 C CA . VAL A 1 312 ? 72.95268 54.21676 29.90724 1.000 41.17620 312 VAL A CA 1
ATOM 2102 C C . VAL A 1 312 ? 73.93101 55.25546 29.33084 1.000 36.95808 312 VAL A C 1
ATOM 2103 O O . VAL A 1 312 ? 74.76661 55.82781 30.06457 1.000 34.78302 312 VAL A O 1
ATOM 2107 N N . LEU A 1 313 ? 73.82823 55.52735 28.00334 1.000 41.00137 313 LEU A N 1
ATOM 2108 C CA . LEU A 1 313 ? 74.60767 56.60499 27.38628 1.000 37.74331 313 LEU A CA 1
ATOM 2109 C C . LEU A 1 313 ? 74.39277 57.92045 28.12750 1.000 40.87754 313 LEU A C 1
ATOM 2110 O O . LEU A 1 313 ? 75.36142 58.63699 28.40127 1.000 38.94643 313 LEU A O 1
ATOM 2115 N N . ASP A 1 314 ? 73.12867 58.24648 28.47182 1.000 34.87469 314 ASP A N 1
ATOM 2116 C CA . ASP A 1 314 ? 72.82968 59.48383 29.18985 1.000 40.46464 314 ASP A CA 1
ATOM 2117 C C . ASP A 1 314 ? 73.47409 59.50273 30.58353 1.000 39.25909 314 ASP A C 1
ATOM 2118 O O . ASP A 1 314 ? 74.05195 60.51001 30.99493 1.000 40.10405 314 ASP A O 1
ATOM 2123 N N . ALA A 1 315 ? 73.36864 58.40931 31.33356 1.000 42.54983 315 ALA A N 1
ATOM 2124 C CA . ALA A 1 315 ? 73.97102 58.42585 32.67448 1.000 40.96209 315 ALA A CA 1
ATOM 2125 C C . ALA A 1 315 ? 75.46788 58.73341 32.59615 1.000 37.06670 315 ALA A C 1
ATOM 2126 O O . ALA A 1 315 ? 75.99268 59.57972 33.36102 1.000 38.40021 315 ALA A O 1
ATOM 2128 N N . VAL A 1 316 ? 76.15574 58.12008 31.62476 1.000 38.65216 316 VAL A N 1
ATOM 2129 C CA . VAL A 1 316 ? 77.58859 58.32889 31.50639 1.000 35.66115 316 VAL A CA 1
ATOM 2130 C C . VAL A 1 316 ? 77.89012 59.75185 31.02169 1.000 36.70483 316 VAL A C 1
ATOM 2131 O O . VAL A 1 316 ? 78.71243 60.46492 31.62112 1.000 37.58213 316 VAL A O 1
ATOM 2135 N N . GLY A 1 317 ? 77.20642 60.19484 29.95070 1.000 33.32772 317 GLY A N 1
ATOM 2136 C CA . GLY A 1 317 ? 77.43817 61.53100 29.40477 1.000 34.62901 317 GLY A CA 1
ATOM 2137 C C . GLY A 1 317 ? 77.14741 62.67451 30.37480 1.000 40.97261 317 GLY A C 1
ATOM 2138 O O . GLY A 1 317 ? 77.91368 63.65591 30.45787 1.000 42.20640 317 GLY A O 1
ATOM 2139 N N . GLU A 1 318 ? 75.99655 62.61006 31.06158 1.000 33.66281 318 GLU A N 1
ATOM 2140 C CA . GLU A 1 318 ? 75.64893 63.63480 32.05197 1.000 42.86540 318 GLU A CA 1
ATOM 2141 C C . GLU A 1 318 ? 76.65732 63.67035 33.20659 1.000 40.96811 318 GLU A C 1
ATOM 2142 O O . GLU A 1 318 ? 77.05334 64.76065 33.64078 1.000 46.64845 318 GLU A O 1
ATOM 2148 N N . THR A 1 319 ? 77.06961 62.49443 33.72376 1.000 41.22808 319 THR A N 1
ATOM 2149 C CA . THR A 1 319 ? 78.08591 62.47138 34.78078 1.000 40.41137 319 THR A CA 1
ATOM 2150 C C . THR A 1 319 ? 79.38334 63.12765 34.30793 1.000 39.64093 319 THR A C 1
ATOM 2151 O O . THR A 1 319 ? 79.96051 63.96382 35.02069 1.000 43.50061 319 THR A O 1
ATOM 2155 N N . VAL A 1 320 ? 79.86011 62.75743 33.09434 1.000 38.83136 320 VAL A N 1
ATOM 2156 C CA . VAL A 1 320 ? 81.13455 63.30699 32.60132 1.000 38.80843 320 VAL A CA 1
ATOM 2157 C C . VAL A 1 320 ? 81.04760 64.82226 32.41760 1.000 43.29013 320 VAL A C 1
ATOM 2158 O O . VAL A 1 320 ? 81.95959 65.56685 32.79162 1.000 46.40330 320 VAL A O 1
ATOM 2162 N N . ILE A 1 321 ? 79.96707 65.29803 31.80093 1.000 39.38855 321 ILE A N 1
ATOM 2163 C CA . ILE A 1 321 ? 79.83073 66.73542 31.59652 1.000 43.70986 321 ILE A CA 1
ATOM 2164 C C . ILE A 1 321 ? 79.77900 67.47934 32.93928 1.000 50.77706 321 ILE A C 1
ATOM 2165 O O . ILE A 1 321 ? 80.39247 68.54120 33.09548 1.000 52.93591 321 ILE A O 1
ATOM 2170 N N . ARG A 1 322 ? 79.00585 66.97539 33.90141 1.000 44.68246 322 ARG A N 1
ATOM 2171 C CA . ARG A 1 322 ? 78.95502 67.62279 35.21868 1.000 51.95999 322 ARG A CA 1
ATOM 2172 C C . ARG A 1 322 ? 80.33870 67.67257 35.87324 1.000 51.78771 322 ARG A C 1
ATOM 2173 O O . ARG A 1 322 ? 80.74795 68.70192 36.43342 1.000 54.04234 322 ARG A O 1
ATOM 2181 N N . TYR A 1 323 ? 81.06002 66.54710 35.85756 1.000 52.95349 323 TYR A N 1
ATOM 2182 C CA . TYR A 1 323 ? 82.39757 66.54989 36.43882 1.000 52.01416 323 TYR A CA 1
ATOM 2183 C C . TYR A 1 323 ? 83.28470 67.59362 35.74187 1.000 53.83780 323 TYR A C 1
ATOM 2184 O O . TYR A 1 323 ? 83.96330 68.39036 36.40447 1.000 57.28250 323 TYR A O 1
ATOM 2193 N N . LEU A 1 324 ? 83.24848 67.63872 34.39702 1.000 52.96952 324 LEU A N 1
ATOM 2194 C CA . LEU A 1 324 ? 84.05311 68.61253 33.65352 1.000 53.77792 324 LEU A CA 1
ATOM 2195 C C . LEU A 1 324 ? 83.70265 70.04533 34.03592 1.000 57.82733 324 LEU A C 1
ATOM 2196 O O . LEU A 1 324 ? 84.58699 70.87523 34.27773 1.000 59.67117 324 LEU A O 1
ATOM 2201 N N . ASP A 1 325 ? 82.40975 70.36082 34.06726 1.000 55.34705 325 ASP A N 1
ATOM 2202 C CA . ASP A 1 325 ? 81.98385 71.71271 34.39703 1.000 58.49205 325 ASP A CA 1
ATOM 2203 C C . ASP A 1 325 ? 82.40990 72.08221 35.81282 1.000 62.12658 325 ASP A C 1
ATOM 2204 O O . ASP A 1 325 ? 82.77959 73.23583 36.07882 1.000 63.56831 325 ASP A O 1
ATOM 2209 N N . GLU A 1 326 ? 82.37399 71.12052 36.73601 1.000 59.78922 326 GLU A N 1
ATOM 2210 C CA . GLU A 1 326 ? 82.77253 71.43110 38.10358 1.000 62.41606 326 GLU A CA 1
ATOM 2211 C C . GLU A 1 326 ? 84.28081 71.55651 38.28342 1.000 61.61112 326 GLU A C 1
ATOM 2212 O O . GLU A 1 326 ? 84.71518 72.03430 39.34324 1.000 62.91912 326 GLU A O 1
ATOM 2218 N N . GLN A 1 327 ? 85.09742 71.16325 37.29498 1.000 63.44314 327 GLN A N 1
ATOM 2219 C CA . GLN A 1 327 ? 86.53225 71.44967 37.42823 1.000 63.43808 327 GLN A CA 1
ATOM 2220 C C . GLN A 1 327 ? 86.85733 72.92101 37.18598 1.000 64.84371 327 GLN A C 1
ATOM 2221 O O . GLN A 1 327 ? 87.95311 73.36763 37.54699 1.000 65.42152 327 GLN A O 1
ATOM 2227 N N . VAL A 1 328 ? 85.96013 73.68314 36.57165 1.000 67.32459 328 VAL A N 1
ATOM 2228 C CA . VAL A 1 328 ? 86.28518 75.05990 36.22997 1.000 68.39294 328 VAL A CA 1
ATOM 2229 C C . VAL A 1 328 ? 85.32801 76.00970 36.95871 1.000 70.49765 328 VAL A C 1
ATOM 2230 O O . VAL A 1 328 ? 85.75876 76.95162 37.63922 1.000 72.47913 328 VAL A O 1
ATOM 2234 N N . ALA B 1 41 ? 80.75954 82.41161 9.77908 1.000 65.50378 41 ALA C N 1
ATOM 2235 C CA . ALA B 1 41 ? 81.66911 82.44019 10.90975 1.000 63.02442 41 ALA C CA 1
ATOM 2236 C C . ALA B 1 41 ? 83.13834 82.62121 10.47247 1.000 60.38314 41 ALA C C 1
ATOM 2237 O O . ALA B 1 41 ? 83.43725 83.40460 9.56286 1.000 61.23425 41 ALA C O 1
ATOM 2239 N N . ASP B 1 42 ? 84.03864 81.85635 11.08107 1.000 52.94506 42 ASP C N 1
ATOM 2240 C CA . ASP B 1 42 ? 85.48748 82.06057 11.02690 1.000 50.38788 42 ASP C CA 1
ATOM 2241 C C . ASP B 1 42 ? 86.14702 81.06915 10.02856 1.000 47.82479 42 ASP C C 1
ATOM 2242 O O . ASP B 1 42 ? 86.19744 79.85531 10.28749 1.000 48.53700 42 ASP C O 1
ATOM 2247 N N . LEU B 1 43 ? 86.70634 81.58578 8.90176 1.000 45.60924 43 LEU C N 1
ATOM 2248 C CA . LEU B 1 43 ? 87.20175 80.70429 7.80979 1.000 44.27071 43 LEU C CA 1
ATOM 2249 C C . LEU B 1 43 ? 88.52517 79.96565 8.10843 1.000 41.64582 43 LEU C C 1
ATOM 2250 O O . LEU B 1 43 ? 88.76725 78.88853 7.54140 1.000 41.30007 43 LEU C O 1
ATOM 2255 N N . PHE B 1 44 ? 89.40185 80.53441 8.92188 1.000 39.41656 44 PHE C N 1
ATOM 2256 C CA . PHE B 1 44 ? 90.72637 80.00038 9.22298 1.000 37.74231 44 PHE C CA 1
ATOM 2257 C C . PHE B 1 44 ? 90.80810 79.62043 10.70299 1.000 39.84919 44 PHE C C 1
ATOM 2258 O O . PHE B 1 44 ? 90.71524 80.48591 11.56074 1.000 40.90465 44 PHE C O 1
ATOM 2266 N N . SER B 1 45 ? 91.01850 78.33833 11.01267 1.000 36.52160 45 SER C N 1
ATOM 2267 C CA . SER B 1 45 ? 90.99923 77.92837 12.42580 1.000 38.45258 45 SER C CA 1
ATOM 2268 C C . SER B 1 45 ? 92.34779 78.23531 13.07032 1.000 36.99611 45 SER C C 1
ATOM 2269 O O . SER B 1 45 ? 93.32282 77.53274 12.82251 1.000 35.73776 45 SER C O 1
ATOM 2272 N N . ALA B 1 46 ? 92.40360 79.25787 13.90878 1.000 41.30792 46 ALA C N 1
ATOM 2273 C CA . ALA B 1 46 ? 93.64659 79.53817 14.62902 1.000 38.26666 46 ALA C CA 1
ATOM 2274 C C . ALA B 1 46 ? 94.06699 78.37084 15.55845 1.000 37.07314 46 ALA C C 1
ATOM 2275 O O . ALA B 1 46 ? 95.26326 78.07587 15.68450 1.000 33.51275 46 ALA C O 1
ATOM 2277 N N . ASP B 1 47 ? 93.10920 77.69402 16.20163 1.000 40.56284 47 ASP C N 1
ATOM 2278 C CA . ASP B 1 47 ? 93.46124 76.55079 17.06249 1.000 38.95830 47 ASP C CA 1
ATOM 2279 C C . ASP B 1 47 ? 94.16061 75.46065 16.25030 1.000 38.04103 47 ASP C C 1
ATOM 2280 O O . ASP B 1 47 ? 95.16803 74.86191 16.68037 1.000 35.48186 47 ASP C O 1
ATOM 2285 N N . SER B 1 48 ? 93.63489 75.20502 15.05664 1.000 38.65946 48 SER C N 1
ATOM 2286 C CA . SER B 1 48 ? 94.16799 74.15676 14.22018 1.000 37.74600 48 SER C CA 1
ATOM 2287 C C . SER B 1 48 ? 95.58636 74.49925 13.75613 1.000 34.90438 48 SER C C 1
ATOM 2288 O O . SER B 1 48 ? 96.50086 73.64631 13.80284 1.000 32.37446 48 SER C O 1
ATOM 2291 N N . ALA B 1 49 ? 95.79195 75.75273 13.33842 1.000 39.11029 49 ALA C N 1
ATOM 2292 C CA . ALA B 1 49 ? 97.11696 76.23082 12.93603 1.000 34.87964 49 ALA C CA 1
ATOM 2293 C C . ALA B 1 49 ? 98.12523 76.11108 14.08646 1.000 32.50852 49 ALA C C 1
ATOM 2294 O O . ALA B 1 49 ? 99.28662 75.72016 13.89629 1.000 31.01390 49 ALA C O 1
ATOM 2296 N N . TYR B 1 50 ? 97.72006 76.53006 15.27570 1.000 40.37261 50 TYR C N 1
ATOM 2297 C CA . TYR B 1 50 ? 98.55992 76.37028 16.46273 1.000 38.57056 50 TYR C CA 1
ATOM 2298 C C . TYR B 1 50 ? 98.94259 74.90785 16.70027 1.000 39.07571 50 TYR C C 1
ATOM 2299 O O . TYR B 1 50 ? 100.09736 74.60768 17.01490 1.000 37.83675 50 TYR C O 1
ATOM 2308 N N . THR B 1 51 ? 97.97921 73.98267 16.60472 1.000 35.67599 51 THR C N 1
ATOM 2309 C CA . THR B 1 51 ? 98.34667 72.57296 16.79037 1.000 35.99941 51 THR C CA 1
ATOM 2310 C C . THR B 1 51 ? 99.28592 72.08331 15.67737 1.000 35.02411 51 THR C C 1
ATOM 2311 O O . THR B 1 51 ? 100.10675 71.21129 15.94394 1.000 34.98164 51 THR C O 1
ATOM 2315 N N . PHE B 1 52 ? 99.15966 72.59856 14.42540 1.000 35.22661 52 PHE C N 1
ATOM 2316 C CA . PHE B 1 52 ? 100.14323 72.22494 13.38322 1.000 34.41108 52 PHE C CA 1
ATOM 2317 C C . PHE B 1 52 ? 101.56759 72.70732 13.73540 1.000 33.80335 52 PHE C C 1
ATOM 2318 O O . PHE B 1 52 ? 102.57204 71.98212 13.49617 1.000 34.30548 52 PHE C O 1
ATOM 2326 N N . VAL B 1 53 ? 101.66897 73.91268 14.29875 1.000 35.73200 53 VAL C N 1
ATOM 2327 C CA . VAL B 1 53 ? 102.96553 74.39283 14.78056 1.000 35.83537 53 VAL C CA 1
ATOM 2328 C C . VAL B 1 53 ? 103.48189 73.51505 15.93483 1.000 36.43654 53 VAL C C 1
ATOM 2329 O O . VAL B 1 53 ? 104.66241 73.11555 15.98658 1.000 37.80269 53 VAL C O 1
ATOM 2333 N N . GLN B 1 54 ? 102.62366 73.26487 16.90742 1.000 39.66001 54 GLN C N 1
ATOM 2334 C CA . GLN B 1 54 ? 102.98654 72.42108 18.03375 1.000 40.40431 54 GLN C CA 1
ATOM 2335 C C . GLN B 1 54 ? 103.50303 71.05631 17.56927 1.000 41.72627 54 GLN C C 1
ATOM 2336 O O . GLN B 1 54 ? 104.51845 70.55100 18.08700 1.000 42.50642 54 GLN C O 1
ATOM 2342 N N . ARG B 1 55 ? 102.80352 70.43659 16.59174 1.000 39.11555 55 ARG C N 1
ATOM 2343 C CA . ARG B 1 55 ? 103.17346 69.09718 16.12514 1.000 40.19018 55 ARG C CA 1
ATOM 2344 C C . ARG B 1 55 ? 104.54606 69.10889 15.45370 1.000 40.72582 55 ARG C C 1
ATOM 2345 O O . ARG B 1 55 ? 105.32786 68.16834 15.64008 1.000 41.86533 55 ARG C O 1
ATOM 2353 N N . GLN B 1 56 ? 104.83682 70.13641 14.63771 1.000 38.34914 56 GLN C N 1
ATOM 2354 C CA . GLN B 1 56 ? 106.18701 70.26639 14.07086 1.000 39.65164 56 GLN C CA 1
ATOM 2355 C C . GLN B 1 56 ? 107.24683 70.33934 15.14791 1.000 40.81886 56 GLN C C 1
ATOM 2356 O O . GLN B 1 56 ? 108.28579 69.65608 15.07133 1.000 42.64098 56 GLN C O 1
ATOM 2362 N N . VAL B 1 57 ? 107.04198 71.21028 16.13788 1.000 43.06325 57 VAL C N 1
ATOM 2363 C CA . VAL B 1 57 ? 108.04374 71.30517 17.20803 1.000 43.98988 57 VAL C CA 1
ATOM 2364 C C . VAL B 1 57 ? 108.19157 69.97622 17.95190 1.000 45.12849 57 VAL C C 1
ATOM 2365 O O . VAL B 1 57 ? 109.28987 69.62115 18.38443 1.000 47.17587 57 VAL C O 1
ATOM 2369 N N . ASN B 1 58 ? 107.10370 69.20360 18.09709 1.000 42.79732 58 ASN C N 1
ATOM 2370 C CA . ASN B 1 58 ? 107.16254 67.97422 18.89517 1.000 46.08213 58 ASN C CA 1
ATOM 2371 C C . ASN B 1 58 ? 108.11263 66.95230 18.28030 1.000 48.94464 58 ASN C C 1
ATOM 2372 O O . ASN B 1 58 ? 108.49324 66.00250 18.94312 1.000 53.77398 58 ASN C O 1
ATOM 2377 N N . PHE B 1 59 ? 108.47811 67.10920 17.00436 1.000 48.31871 59 PHE C N 1
ATOM 2378 C CA . PHE B 1 59 ? 109.46868 66.19188 16.44277 1.000 51.38426 59 PHE C CA 1
ATOM 2379 C C . PHE B 1 59 ? 110.86192 66.40893 17.04976 1.000 54.44470 59 PHE C C 1
ATOM 2380 O O . PHE B 1 59 ? 111.66968 65.47425 17.08514 1.000 58.39157 59 PHE C O 1
ATOM 2388 N N . GLY B 1 60 ? 111.17219 67.62427 17.51470 1.000 51.28852 60 GLY C N 1
ATOM 2389 C CA . GLY B 1 60 ? 112.55037 68.00737 17.76713 1.000 53.30604 60 GLY C CA 1
ATOM 2390 C C . GLY B 1 60 ? 112.95002 68.97654 16.66013 1.000 53.56326 60 GLY C C 1
ATOM 2391 O O . GLY B 1 60 ? 112.20883 69.16774 15.68485 1.000 53.09123 60 GLY C O 1
ATOM 2392 N N . PRO B 1 61 ? 114.11485 69.60383 16.75985 1.000 52.62482 61 PRO C N 1
ATOM 2393 C CA . PRO B 1 61 ? 114.50047 70.58300 15.71526 1.000 53.65144 61 PRO C CA 1
ATOM 2394 C C . PRO B 1 61 ? 114.57455 69.95596 14.32146 1.000 54.75745 61 PRO C C 1
ATOM 2395 O O . PRO B 1 61 ? 115.15840 68.89065 14.13413 1.000 55.76065 61 PRO C O 1
ATOM 2399 N N . ARG B 1 62 ? 113.99864 70.62953 13.32837 1.000 50.55654 62 ARG C N 1
ATOM 2400 C CA . ARG B 1 62 ? 113.99924 70.08282 11.96981 1.000 51.32397 62 ARG C CA 1
ATOM 2401 C C . ARG B 1 62 ? 115.29511 70.46280 11.24303 1.000 53.62944 62 ARG C C 1
ATOM 2402 O O . ARG B 1 62 ? 115.30710 71.18735 10.24844 1.000 54.07504 62 ARG C O 1
ATOM 2410 N N . ILE B 1 63 ? 116.39953 69.91873 11.74312 1.000 55.49520 63 ILE C N 1
ATOM 2411 C CA . ILE B 1 63 ? 117.73065 70.25536 11.24970 1.000 58.42006 63 ILE C CA 1
ATOM 2412 C C . ILE B 1 63 ? 118.03871 69.37040 10.04384 1.000 60.15153 63 ILE C C 1
ATOM 2413 O O . ILE B 1 63 ? 118.06858 68.13525 10.18985 1.000 61.88982 63 ILE C O 1
ATOM 2418 N N . PRO B 1 64 ? 118.31387 69.94326 8.87019 1.000 60.13141 64 PRO C N 1
ATOM 2419 C CA . PRO B 1 64 ? 118.64307 69.11787 7.70102 1.000 62.10003 64 PRO C CA 1
ATOM 2420 C C . PRO B 1 64 ? 119.67644 68.05617 8.06302 1.000 66.38746 64 PRO C C 1
ATOM 2421 O O . PRO B 1 64 ? 120.66052 68.33276 8.76148 1.000 68.85899 64 PRO C O 1
ATOM 2425 N N . GLY B 1 65 ? 119.42639 66.82261 7.61086 1.000 67.49078 65 GLY C N 1
ATOM 2426 C CA . GLY B 1 65 ? 120.30293 65.70615 7.87476 1.000 71.74839 65 GLY C CA 1
ATOM 2427 C C . GLY B 1 65 ? 120.02390 64.91843 9.13350 1.000 72.25696 65 GLY C C 1
ATOM 2428 O O . GLY B 1 65 ? 120.70262 63.91283 9.37093 1.000 76.03925 65 GLY C O 1
ATOM 2429 N N . THR B 1 66 ? 119.04428 65.31113 9.93832 1.000 68.87809 66 THR C N 1
ATOM 2430 C CA . THR B 1 66 ? 118.77248 64.60731 11.18874 1.000 69.55177 66 THR C CA 1
ATOM 2431 C C . THR B 1 66 ? 117.42905 63.88054 11.11688 1.000 67.25533 66 THR C C 1
ATOM 2432 O O . THR B 1 66 ? 116.59836 64.11050 10.22664 1.000 64.54307 66 THR C O 1
ATOM 2436 N N . ALA B 1 67 ? 117.21077 63.01126 12.10198 1.000 68.59846 67 ALA C N 1
ATOM 2437 C CA . ALA B 1 67 ? 116.03383 62.14792 12.15322 1.000 67.38145 67 ALA C CA 1
ATOM 2438 C C . ALA B 1 67 ? 114.73463 62.93808 12.38236 1.000 62.78809 67 ALA C C 1
ATOM 2439 O O . ALA B 1 67 ? 113.70978 62.65989 11.72875 1.000 60.83082 67 ALA C O 1
ATOM 2441 N N . PRO B 1 68 ? 114.71753 63.93943 13.27165 1.000 61.15545 68 PRO C N 1
ATOM 2442 C CA . PRO B 1 68 ? 113.49416 64.74584 13.39966 1.000 56.99545 68 PRO C CA 1
ATOM 2443 C C . PRO B 1 68 ? 113.12105 65.44107 12.08352 1.000 54.52215 68 PRO C C 1
ATOM 2444 O O . PRO B 1 68 ? 111.92845 65.60442 11.75917 1.000 51.68078 68 PRO C O 1
ATOM 2448 N N . HIS B 1 69 ? 114.12411 65.86166 11.30741 1.000 55.81508 69 HIS C N 1
ATOM 2449 C CA . HIS B 1 69 ? 113.84349 66.42815 9.99321 1.000 54.04255 69 HIS C CA 1
ATOM 2450 C C . HIS B 1 69 ? 113.12244 65.41191 9.10364 1.000 54.05008 69 HIS C C 1
ATOM 2451 O O . HIS B 1 69 ? 112.09507 65.73002 8.48912 1.000 51.53992 69 HIS C O 1
ATOM 2458 N N . ARG B 1 70 ? 113.64728 64.18206 9.01952 1.000 57.33514 70 ARG C N 1
ATOM 2459 C CA . ARG B 1 70 ? 113.02643 63.15698 8.17464 1.000 57.87810 70 ARG C CA 1
ATOM 2460 C C . ARG B 1 70 ? 111.59901 62.84467 8.61741 1.000 55.56584 70 ARG C C 1
ATOM 2461 O O . ARG B 1 70 ? 110.68143 62.75091 7.78548 1.000 53.97837 70 ARG C O 1
ATOM 2469 N N . ALA B 1 71 ? 111.40547 62.63512 9.92489 1.000 55.72054 71 ALA C N 1
ATOM 2470 C CA . ALA B 1 71 ? 110.07398 62.31569 10.43819 1.000 53.95071 71 ALA C CA 1
ATOM 2471 C C . ALA B 1 71 ? 109.08755 63.46804 10.20433 1.000 51.06320 71 ALA C C 1
ATOM 2472 O O . ALA B 1 71 ? 107.94267 63.24952 9.76573 1.000 49.32588 71 ALA C O 1
ATOM 2474 N N . CYS B 1 72 ? 109.51364 64.71259 10.43785 1.000 50.12124 72 CYS C N 1
ATOM 2475 C CA . CYS B 1 72 ? 108.60147 65.80790 10.20835 1.000 48.22018 72 CYS C CA 1
ATOM 2476 C C . CYS B 1 72 ? 108.24297 65.92150 8.72845 1.000 48.65336 72 CYS C C 1
ATOM 2477 O O . CYS B 1 72 ? 107.08754 66.21689 8.38936 1.000 46.28840 72 CYS C O 1
ATOM 2480 N N . GLY B 1 73 ? 109.21937 65.72757 7.82681 1.000 50.74288 73 GLY C N 1
ATOM 2481 C CA . GLY B 1 73 ? 108.90069 65.77423 6.40262 1.000 50.54939 73 GLY C CA 1
ATOM 2482 C C . GLY B 1 73 ? 107.91722 64.69193 5.98570 1.000 49.14978 73 GLY C C 1
ATOM 2483 O O . GLY B 1 73 ? 106.98084 64.94100 5.19686 1.000 48.09898 73 GLY C O 1
ATOM 2484 N N . ASP B 1 74 ? 108.09610 63.49052 6.51920 1.000 50.75871 74 ASP C N 1
ATOM 2485 C CA . ASP B 1 74 ? 107.11260 62.43273 6.30177 1.000 50.19872 74 ASP C CA 1
ATOM 2486 C C . ASP B 1 74 ? 105.72003 62.90472 6.72593 1.000 47.58344 74 ASP C C 1
ATOM 2487 O O . ASP B 1 74 ? 104.72710 62.71147 6.01236 1.000 46.85415 74 ASP C O 1
ATOM 2492 N N . TRP B 1 75 ? 105.63838 63.52208 7.89400 1.000 51.09218 75 TRP C N 1
ATOM 2493 C CA . TRP B 1 75 ? 104.34328 63.96344 8.40474 1.000 48.82565 75 TRP C CA 1
ATOM 2494 C C . TRP B 1 75 ? 103.75036 65.10561 7.56284 1.000 47.55949 75 TRP C C 1
ATOM 2495 O O . TRP B 1 75 ? 102.53715 65.13102 7.31078 1.000 46.19191 75 TRP C O 1
ATOM 2506 N N . LEU B 1 76 ? 104.57574 66.05949 7.10571 1.000 44.89904 76 LEU C N 1
ATOM 2507 C CA . LEU B 1 76 ? 104.05699 67.11402 6.24272 1.000 43.83518 76 LEU C CA 1
ATOM 2508 C C . LEU B 1 76 ? 103.44933 66.51836 4.98262 1.000 44.21624 76 LEU C C 1
ATOM 2509 O O . LEU B 1 76 ? 102.34632 66.89371 4.56672 1.000 42.69689 76 LEU C O 1
ATOM 2514 N N . VAL B 1 77 ? 104.16153 65.56956 4.36379 1.000 45.79571 77 VAL C N 1
ATOM 2515 C CA . VAL B 1 77 ? 103.66662 64.95838 3.13296 1.000 46.26990 77 VAL C CA 1
ATOM 2516 C C . VAL B 1 77 ? 102.33332 64.23045 3.39265 1.000 45.13376 77 VAL C C 1
ATOM 2517 O O . VAL B 1 77 ? 101.34626 64.37900 2.63132 1.000 43.88170 77 VAL C O 1
ATOM 2521 N N . ALA B 1 78 ? 102.28824 63.43488 4.47209 1.000 45.79632 78 ALA C N 1
ATOM 2522 C CA . ALA B 1 78 ? 101.05898 62.70140 4.78237 1.000 45.51590 78 ALA C CA 1
ATOM 2523 C C . ALA B 1 78 ? 99.88533 63.66260 5.05332 1.000 43.60760 78 ALA C C 1
ATOM 2524 O O . ALA B 1 78 ? 98.74022 63.39809 4.64571 1.000 43.34592 78 ALA C O 1
ATOM 2526 N N . THR B 1 79 ? 100.15200 64.77349 5.72654 1.000 43.73512 79 THR C N 1
ATOM 2527 C CA . THR B 1 79 ? 99.08107 65.67675 6.12803 1.000 42.16448 79 THR C CA 1
ATOM 2528 C C . THR B 1 79 ? 98.53456 66.44719 4.93047 1.000 42.03078 79 THR C C 1
ATOM 2529 O O . THR B 1 79 ? 97.30878 66.57034 4.76813 1.000 41.52800 79 THR C O 1
ATOM 2533 N N . LEU B 1 80 ? 99.43779 66.93382 4.05792 1.000 39.76927 80 LEU C N 1
ATOM 2534 C CA . LEU B 1 80 ? 99.01460 67.55751 2.80218 1.000 39.87217 80 LEU C CA 1
ATOM 2535 C C . LEU B 1 80 ? 98.18929 66.60056 1.95521 1.000 41.22687 80 LEU C C 1
ATOM 2536 O O . LEU B 1 80 ? 97.18518 67.01675 1.34375 1.000 40.97074 80 LEU C O 1
ATOM 2541 N N . ARG B 1 81 ? 98.59541 65.31031 1.89617 1.000 43.98918 81 ARG C N 1
ATOM 2542 C CA . ARG B 1 81 ? 97.79146 64.36431 1.12350 1.000 44.97799 81 ARG C CA 1
ATOM 2543 C C . ARG B 1 81 ? 96.42889 64.10671 1.77354 1.000 44.72527 81 ARG C C 1
ATOM 2544 O O . ARG B 1 81 ? 95.43954 63.96221 1.05428 1.000 44.90692 81 ARG C O 1
ATOM 2552 N N . SER B 1 82 ? 96.33414 64.10498 3.11065 1.000 45.87480 82 SER C N 1
ATOM 2553 C CA . SER B 1 82 ? 95.00760 63.94757 3.72671 1.000 45.43299 82 SER C CA 1
ATOM 2554 C C . SER B 1 82 ? 94.11678 65.17901 3.48930 1.000 45.05190 82 SER C C 1
ATOM 2555 O O . SER B 1 82 ? 92.88271 65.07723 3.63586 1.000 45.10088 82 SER C O 1
ATOM 2558 N N . PHE B 1 83 ? 94.69975 66.32824 3.11669 1.000 41.66591 83 PHE C N 1
ATOM 2559 C CA . PHE B 1 83 ? 93.92005 67.49992 2.72969 1.000 41.58440 83 PHE C CA 1
ATOM 2560 C C . PHE B 1 83 ? 93.64660 67.59426 1.19835 1.000 43.06495 83 PHE C C 1
ATOM 2561 O O . PHE B 1 83 ? 93.31162 68.67271 0.70773 1.000 43.48136 83 PHE C O 1
ATOM 2569 N N . GLY B 1 84 ? 93.78581 66.51174 0.44949 1.000 43.49295 84 GLY C N 1
ATOM 2570 C CA . GLY B 1 84 ? 93.41615 66.48830 -0.95326 1.000 44.45493 84 GLY C CA 1
ATOM 2571 C C . GLY B 1 84 ? 94.44654 67.00415 -1.95430 1.000 44.79493 84 GLY C C 1
ATOM 2572 O O . GLY B 1 84 ? 94.16950 66.97287 -3.17197 1.000 44.62066 84 GLY C O 1
ATOM 2573 N N . ALA B 1 85 ? 95.63933 67.41761 -1.51683 1.000 44.10808 85 ALA C N 1
ATOM 2574 C CA . ALA B 1 85 ? 96.62482 67.95614 -2.46182 1.000 44.25454 85 ALA C CA 1
ATOM 2575 C C . ALA B 1 85 ? 97.35787 66.82219 -3.18395 1.000 44.87558 85 ALA C C 1
ATOM 2576 O O . ALA B 1 85 ? 97.52389 65.71740 -2.64747 1.000 44.93592 85 ALA C O 1
ATOM 2578 N N . ALA B 1 86 ? 97.76276 67.08704 -4.43505 1.000 44.55652 86 ALA C N 1
ATOM 2579 C CA . ALA B 1 86 ? 98.72623 66.22646 -5.12184 1.000 45.37756 86 ALA C CA 1
ATOM 2580 C C . ALA B 1 86 ? 100.13150 66.61032 -4.63521 1.000 46.15802 86 ALA C C 1
ATOM 2581 O O . ALA B 1 86 ? 100.56320 67.75661 -4.83318 1.000 45.53757 86 ALA C O 1
ATOM 2583 N N . VAL B 1 87 ? 100.85962 65.66795 -4.03844 1.000 44.47241 87 VAL C N 1
ATOM 2584 C CA . VAL B 1 87 ? 102.06271 66.00847 -3.29359 1.000 45.62603 87 VAL C CA 1
ATOM 2585 C C . VAL B 1 87 ? 103.25692 65.30869 -3.90339 1.000 46.97483 87 VAL C C 1
ATOM 2586 O O . VAL B 1 87 ? 103.20682 64.09786 -4.14624 1.000 47.50641 87 VAL C O 1
ATOM 2590 N N . GLN B 1 88 ? 104.33856 66.04927 -4.12959 1.000 46.88383 88 GLN C N 1
ATOM 2591 C CA . GLN B 1 88 ? 105.60126 65.44450 -4.53410 1.000 49.05374 88 GLN C CA 1
ATOM 2592 C C . GLN B 1 88 ? 106.73811 66.02374 -3.71680 1.000 50.12726 88 GLN C C 1
ATOM 2593 O O . GLN B 1 88 ? 106.63111 67.10457 -3.11944 1.000 49.68862 88 GLN C O 1
ATOM 2599 N N . GLU B 1 89 ? 107.82853 65.26686 -3.68892 1.000 52.68643 89 GLU C N 1
ATOM 2600 C CA . GLU B 1 89 ? 109.03312 65.68094 -2.99624 1.000 54.12159 89 GLU C CA 1
ATOM 2601 C C . GLU B 1 89 ? 110.12688 65.93940 -4.01486 1.000 55.68553 89 GLU C C 1
ATOM 2602 O O . GLU B 1 89 ? 110.36488 65.12030 -4.90868 1.000 57.34563 89 GLU C O 1
ATOM 2608 N N . GLN B 1 90 ? 110.84647 67.02430 -3.83499 1.000 53.03512 90 GLN C N 1
ATOM 2609 C CA . GLN B 1 90 ? 111.96545 67.35895 -4.69979 1.000 55.40031 90 GLN C CA 1
ATOM 2610 C C . GLN B 1 90 ? 113.22731 67.21431 -3.84604 1.000 57.40869 90 GLN C C 1
ATOM 2611 O O . GLN B 1 90 ? 113.41754 67.94643 -2.86965 1.000 56.47272 90 GLN C O 1
ATOM 2617 N N . THR B 1 91 ? 114.06557 66.23636 -4.18039 1.000 61.02801 91 THR C N 1
ATOM 2618 C CA . THR B 1 91 ? 115.19620 65.92589 -3.33369 1.000 63.32043 91 THR C CA 1
ATOM 2619 C C . THR B 1 91 ? 116.48001 66.09070 -4.11993 1.000 66.97987 91 THR C C 1
ATOM 2620 O O . THR B 1 91 ? 116.53030 65.83336 -5.32985 1.000 68.75729 91 THR C O 1
ATOM 2624 N N . ALA B 1 92 ? 117.51871 66.50622 -3.40592 1.000 68.35396 92 ALA C N 1
ATOM 2625 C CA . ALA B 1 92 ? 118.83124 66.65586 -4.02231 1.000 72.29248 92 ALA C CA 1
ATOM 2626 C C . ALA B 1 92 ? 119.87146 66.71897 -2.92259 1.000 74.11161 92 ALA C C 1
ATOM 2627 O O . ALA B 1 92 ? 119.55200 66.86926 -1.74156 1.000 71.95724 92 ALA C O 1
ATOM 2629 N N . GLU B 1 93 ? 121.11410 66.54675 -3.32327 1.000 78.41577 93 GLU C N 1
ATOM 2630 C CA . GLU B 1 93 ? 122.25762 66.78434 -2.45912 1.000 80.82372 93 GLU C CA 1
ATOM 2631 C C . GLU B 1 93 ? 122.79198 68.17728 -2.75884 1.000 80.89214 93 GLU C C 1
ATOM 2632 O O . GLU B 1 93 ? 123.20884 68.45494 -3.88776 1.000 82.96804 93 GLU C O 1
ATOM 2638 N N . ILE B 1 94 ? 122.75192 69.05742 -1.75948 1.000 79.22067 94 ILE C N 1
ATOM 2639 C CA . ILE B 1 94 ? 123.14725 70.44328 -1.98177 1.000 79.12029 94 ILE C CA 1
ATOM 2640 C C . ILE B 1 94 ? 124.37686 70.74376 -1.14858 1.000 82.20222 94 ILE C C 1
ATOM 2641 O O . ILE B 1 94 ? 124.51746 70.27740 -0.00864 1.000 82.31269 94 ILE C O 1
ATOM 2646 N N . LYS B 1 95 ? 125.23236 71.58953 -1.70729 1.000 84.35303 95 LYS C N 1
ATOM 2647 C CA . LYS B 1 95 ? 126.43516 72.04593 -1.03021 1.000 87.65086 95 LYS C CA 1
ATOM 2648 C C . LYS B 1 95 ? 126.08343 73.24921 -0.16570 1.000 84.71873 95 LYS C C 1
ATOM 2649 O O . LYS B 1 95 ? 125.52998 74.23309 -0.66120 1.000 82.42732 95 LYS C O 1
ATOM 2655 N N . ALA B 1 96 ? 126.39019 73.16309 1.12396 1.000 85.21543 96 ALA C N 1
ATOM 2656 C CA . ALA B 1 96 ? 126.19486 74.28101 2.03429 1.000 83.13990 96 ALA C CA 1
ATOM 2657 C C . ALA B 1 96 ? 127.46074 75.13134 2.06850 1.000 87.22394 96 ALA C C 1
ATOM 2658 O O . ALA B 1 96 ? 128.49671 74.76926 1.50484 1.000 91.70769 96 ALA C O 1
ATOM 2660 N N . HIS B 1 97 ? 127.37617 76.27378 2.75191 1.000 85.70546 97 HIS C N 1
ATOM 2661 C CA . HIS B 1 97 ? 128.48991 77.21825 2.73289 1.000 89.54141 97 HIS C CA 1
ATOM 2662 C C . HIS B 1 97 ? 129.76662 76.60174 3.32321 1.000 94.48022 97 HIS C C 1
ATOM 2663 O O . HIS B 1 97 ? 130.87233 76.87656 2.84598 1.000 99.08814 97 HIS C O 1
ATOM 2670 N N . ASP B 1 98 ? 129.63430 75.74264 4.34463 1.000 93.90111 98 ASP C N 1
ATOM 2671 C CA . ASP B 1 98 ? 130.78823 75.14947 5.02242 1.000 98.62149 98 ASP C CA 1
ATOM 2672 C C . ASP B 1 98 ? 131.19911 73.78436 4.45704 1.000 101.42354 98 ASP C C 1
ATOM 2673 O O . ASP B 1 98 ? 131.98686 73.07632 5.09774 1.000 105.02019 98 ASP C O 1
ATOM 2678 N N . GLY B 1 99 ? 130.67274 73.38880 3.29204 1.000 100.06727 99 GLY C N 1
ATOM 2679 C CA . GLY B 1 99 ? 131.03621 72.12742 2.67280 1.000 102.90953 99 GLY C CA 1
ATOM 2680 C C . GLY B 1 99 ? 130.15442 70.95077 3.05090 1.000 100.26175 99 GLY C C 1
ATOM 2681 O O . GLY B 1 99 ? 130.35573 69.85116 2.52331 1.000 102.51702 99 GLY C O 1
ATOM 2682 N N . THR B 1 100 ? 129.19805 71.14380 3.95434 1.000 95.87497 100 THR C N 1
ATOM 2683 C CA . THR B 1 100 ? 128.26813 70.08645 4.33538 1.000 93.26672 100 THR C CA 1
ATOM 2684 C C . THR B 1 100 ? 127.37138 69.67145 3.17187 1.000 90.85653 100 THR C C 1
ATOM 2685 O O . THR B 1 100 ? 126.82283 70.51905 2.45192 1.000 88.24545 100 THR C O 1
ATOM 2689 N N A MET B 1 101 ? 127.23453 68.35410 2.99689 0.556 92.05183 101 MET C N 1
ATOM 2690 N N B MET B 1 101 ? 127.21738 68.36342 2.99000 0.444 91.97966 101 MET C N 1
ATOM 2691 C CA A MET B 1 101 ? 126.33986 67.74872 2.01325 0.556 90.09036 101 MET C CA 1
ATOM 2692 C CA B MET B 1 101 ? 126.30259 67.82020 1.99265 0.444 89.87082 101 MET C CA 1
ATOM 2693 C C A MET B 1 101 ? 124.97677 67.55678 2.66905 0.556 85.22483 101 MET C C 1
ATOM 2694 C C B MET B 1 101 ? 124.95408 67.60329 2.66022 0.444 85.08663 101 MET C C 1
ATOM 2695 O O A MET B 1 101 ? 124.80481 66.64590 3.48873 0.556 85.57815 101 MET C O 1
ATOM 2696 O O B MET B 1 101 ? 124.80347 66.69938 3.49105 0.444 85.49321 101 MET C O 1
ATOM 2705 N N . LEU B 1 102 ? 123.96717 68.44598 2.29533 1.000 81.93018 102 LEU C N 1
ATOM 2706 C CA . LEU B 1 102 ? 122.63988 68.38997 2.90442 1.000 77.15246 102 LEU C CA 1
ATOM 2707 C C . LEU B 1 102 ? 121.65784 67.66929 1.99534 1.000 75.55192 102 LEU C C 1
ATOM 2708 O O . LEU B 1 102 ? 121.64711 67.90968 0.77258 1.000 75.81115 102 LEU C O 1
ATOM 2713 N N . PRO B 1 103 ? 120.85685 66.76694 2.55707 1.000 73.53195 103 PRO C N 1
ATOM 2714 C CA . PRO B 1 103 ? 119.76662 66.11345 1.81211 1.000 71.76861 103 PRO C CA 1
ATOM 2715 C C . PRO B 1 103 ? 118.52496 66.99570 1.71723 1.000 67.52893 103 PRO C C 1
ATOM 2716 O O . PRO B 1 103 ? 117.54605 66.88198 2.49135 1.000 65.55247 103 PRO C O 1
ATOM 2720 N N . MET B 1 104 ? 118.56948 67.92721 0.75709 1.000 65.92323 104 MET C N 1
ATOM 2721 C CA . MET B 1 104 ? 117.44651 68.84054 0.55720 1.000 61.88802 104 MET C CA 1
ATOM 2722 C C . MET B 1 104 ? 116.17837 68.08674 0.16411 1.000 60.32310 104 MET C C 1
ATOM 2723 O O . MET B 1 104 ? 116.20175 67.22115 -0.72714 1.000 61.69378 104 MET C O 1
ATOM 2728 N N . ARG B 1 105 ? 115.05668 68.47245 0.79191 1.000 56.85158 105 ARG C N 1
ATOM 2729 C CA . ARG B 1 105 ? 113.73667 67.89349 0.49657 1.000 55.19429 105 ARG C CA 1
ATOM 2730 C C . ARG B 1 105 ? 112.67621 69.01241 0.47455 1.000 54.19784 105 ARG C C 1
ATOM 2731 O O . ARG B 1 105 ? 112.06920 69.31510 1.49573 1.000 53.78341 105 ARG C O 1
ATOM 2739 N N . ASN B 1 106 ? 112.47100 69.63828 -0.70141 1.000 50.76740 106 ASN C N 1
ATOM 2740 C CA . ASN B 1 106 ? 111.34372 70.55065 -0.88697 1.000 49.59801 106 ASN C CA 1
ATOM 2741 C C . ASN B 1 106 ? 110.06311 69.73144 -1.02647 1.000 47.90402 106 ASN C C 1
ATOM 2742 O O . ASN B 1 106 ? 110.07888 68.63466 -1.61562 1.000 47.81466 106 ASN C O 1
ATOM 2747 N N . ILE B 1 107 ? 108.96261 70.23812 -0.45826 1.000 47.27392 107 ILE C N 1
ATOM 2748 C CA . ILE B 1 107 ? 107.66373 69.57199 -0.49115 1.000 44.66465 107 ILE C CA 1
ATOM 2749 C C . ILE B 1 107 ? 106.68975 70.43589 -1.29375 1.000 43.85524 107 ILE C C 1
ATOM 2750 O O . ILE B 1 107 ? 106.49492 71.61763 -0.98807 1.000 43.69420 107 ILE C O 1
ATOM 2755 N N . ILE B 1 108 ? 106.10656 69.86911 -2.34538 1.000 47.11313 108 ILE C N 1
ATOM 2756 C CA . ILE B 1 108 ? 105.27385 70.63141 -3.27113 1.000 45.76659 108 ILE C CA 1
ATOM 2757 C C . ILE B 1 108 ? 103.88983 69.98600 -3.28677 1.000 44.28705 108 ILE C C 1
ATOM 2758 O O . ILE B 1 108 ? 103.76644 68.79032 -3.61262 1.000 44.08683 108 ILE C O 1
ATOM 2763 N N . ALA B 1 109 ? 102.85528 70.76391 -2.95283 1.000 42.42156 109 ALA C N 1
ATOM 2764 C CA . ALA B 1 109 ? 101.47162 70.29858 -2.91379 1.000 40.97085 109 ALA C CA 1
ATOM 2765 C C . ALA B 1 109 ? 100.65981 71.12484 -3.90769 1.000 40.33204 109 ALA C C 1
ATOM 2766 O O . ALA B 1 109 ? 100.76175 72.35049 -3.89966 1.000 40.17120 109 ALA C O 1
ATOM 2768 N N . SER B 1 110 ? 99.85852 70.48456 -4.75433 1.000 43.49281 110 SER C N 1
ATOM 2769 C CA . SER B 1 110 ? 99.11612 71.20416 -5.79929 1.000 42.06845 110 SER C CA 1
ATOM 2770 C C . SER B 1 110 ? 97.62018 70.88324 -5.74915 1.000 41.53549 110 SER C C 1
ATOM 2771 O O . SER B 1 110 ? 97.24007 69.70978 -5.57520 1.000 42.21152 110 SER C O 1
ATOM 2774 N N . TYR B 1 111 ? 96.78595 71.92762 -5.94029 1.000 41.94899 111 TYR C N 1
ATOM 2775 C CA . TYR B 1 111 ? 95.35394 71.84086 -6.21616 1.000 41.10454 111 TYR C CA 1
ATOM 2776 C C . TYR B 1 111 ? 95.10015 72.25982 -7.67746 1.000 39.92304 111 TYR C C 1
ATOM 2777 O O . TYR B 1 111 ? 95.68581 73.25326 -8.15455 1.000 39.19821 111 TYR C O 1
ATOM 2786 N N . ARG B 1 112 ? 94.26790 71.48898 -8.39178 1.000 39.53813 112 ARG C N 1
ATOM 2787 C CA . ARG B 1 112 ? 94.04879 71.64074 -9.83262 1.000 42.39952 112 ARG C CA 1
ATOM 2788 C C . ARG B 1 112 ? 95.36564 71.69057 -10.61306 1.000 40.34498 112 ARG C C 1
ATOM 2789 O O . ARG B 1 112 ? 95.68120 72.70101 -11.25009 1.000 41.37604 112 ARG C O 1
ATOM 2797 N N . PRO B 1 113 ? 96.14859 70.61106 -10.56745 1.000 44.63953 113 PRO C N 1
ATOM 2798 C CA . PRO B 1 113 ? 97.45710 70.64175 -11.21827 1.000 41.39374 113 PRO C CA 1
ATOM 2799 C C . PRO B 1 113 ? 97.39441 70.93806 -12.70234 1.000 43.10242 113 PRO C C 1
ATOM 2800 O O . PRO B 1 113 ? 98.38813 71.45955 -13.23112 1.000 43.01246 113 PRO C O 1
ATOM 2804 N N . GLU B 1 114 ? 96.24341 70.72816 -13.36861 1.000 44.22044 114 GLU C N 1
ATOM 2805 C CA . GLU B 1 114 ? 96.12815 71.03422 -14.81506 1.000 46.98738 114 GLU C CA 1
ATOM 2806 C C . GLU B 1 114 ? 95.95325 72.52734 -15.12644 1.000 48.02274 114 GLU C C 1
ATOM 2807 O O . GLU B 1 114 ? 96.14940 72.94205 -16.27182 1.000 50.35577 114 GLU C O 1
ATOM 2813 N N . ALA B 1 115 ? 95.59161 73.36588 -14.15176 1.000 46.63289 115 ALA C N 1
ATOM 2814 C CA . ALA B 1 115 ? 95.23136 74.74757 -14.48803 1.000 48.11178 115 ALA C CA 1
ATOM 2815 C C . ALA B 1 115 ? 96.44521 75.59551 -14.88803 1.000 48.35389 115 ALA C C 1
ATOM 2816 O O . ALA B 1 115 ? 97.51168 75.53321 -14.26060 1.000 46.36429 115 ALA C O 1
ATOM 2818 N N . THR B 1 116 ? 96.25866 76.43194 -15.92205 1.000 51.11512 116 THR C N 1
ATOM 2819 C CA . THR B 1 116 ? 97.33901 77.29989 -16.36945 1.000 51.81153 116 THR C CA 1
ATOM 2820 C C . THR B 1 116 ? 97.43934 78.58720 -15.52902 1.000 50.76652 116 THR C C 1
ATOM 2821 O O . THR B 1 116 ? 98.53625 79.13890 -15.38762 1.000 50.13573 116 THR C O 1
ATOM 2825 N N . GLY B 1 117 ? 96.32787 79.08223 -14.96829 1.000 50.79753 117 GLY C N 1
ATOM 2826 C CA . GLY B 1 117 ? 96.36820 80.27222 -14.11898 1.000 49.92725 117 GLY C CA 1
ATOM 2827 C C . GLY B 1 117 ? 96.55458 79.81561 -12.68240 1.000 46.54179 117 GLY C C 1
ATOM 2828 O O . GLY B 1 117 ? 95.73215 79.02824 -12.18744 1.000 45.72324 117 GLY C O 1
ATOM 2829 N N . ARG B 1 118 ? 97.63661 80.22143 -12.01867 1.000 47.10731 118 ARG C N 1
ATOM 2830 C CA . ARG B 1 118 ? 97.98385 79.61356 -10.73632 1.000 44.57250 118 ARG C CA 1
ATOM 2831 C C . ARG B 1 118 ? 98.41549 80.68007 -9.71310 1.000 42.02876 118 ARG C C 1
ATOM 2832 O O . ARG B 1 118 ? 98.84690 81.79154 -10.06903 1.000 41.81948 118 ARG C O 1
ATOM 2840 N N . MET B 1 119 ? 98.24950 80.31336 -8.43957 1.000 46.84333 119 MET C N 1
ATOM 2841 C CA . MET B 1 119 ? 98.75589 81.03423 -7.27310 1.000 44.50336 119 MET C CA 1
ATOM 2842 C C . MET B 1 119 ? 99.77960 80.19575 -6.52080 1.000 41.58024 119 MET C C 1
ATOM 2843 O O . MET B 1 119 ? 99.58824 78.98536 -6.34858 1.000 41.93707 119 MET C O 1
ATOM 2848 N N . LEU B 1 120 ? 100.84446 80.84066 -6.05567 1.000 39.28818 120 LEU C N 1
ATOM 2849 C CA . LEU B 1 120 ? 101.92152 80.14800 -5.36349 1.000 37.10908 120 LEU C CA 1
ATOM 2850 C C . LEU B 1 120 ? 101.96926 80.63685 -3.90968 1.000 36.13153 120 LEU C C 1
ATOM 2851 O O . LEU B 1 120 ? 102.04188 81.84264 -3.67844 1.000 36.31314 120 LEU C O 1
ATOM 2856 N N . LEU B 1 121 ? 101.94735 79.69445 -2.94689 1.000 36.04187 121 LEU C N 1
ATOM 2857 C CA . LEU B 1 121 ? 102.08002 79.98448 -1.51441 1.000 34.91014 121 LEU C CA 1
ATOM 2858 C C . LEU B 1 121 ? 103.29738 79.22983 -0.97800 1.000 33.62197 121 LEU C C 1
ATOM 2859 O O . LEU B 1 121 ? 103.47249 78.04372 -1.28929 1.000 33.16670 121 LEU C O 1
ATOM 2864 N N . MET B 1 122 ? 104.12080 79.88683 -0.14756 1.000 34.27743 122 MET C N 1
ATOM 2865 C CA . MET B 1 122 ? 105.44575 79.35485 0.16845 1.000 33.79936 122 MET C CA 1
ATOM 2866 C C . MET B 1 122 ? 105.76579 79.51658 1.65819 1.000 33.58208 122 MET C C 1
ATOM 2867 O O . MET B 1 122 ? 105.34379 80.48965 2.29848 1.000 34.03153 122 MET C O 1
ATOM 2872 N N . ALA B 1 123 ? 106.58095 78.57812 2.17227 1.000 36.47401 123 ALA C N 1
ATOM 2873 C CA . ALA B 1 123 ? 107.16632 78.76159 3.50160 1.000 36.95083 123 ALA C CA 1
ATOM 2874 C C . ALA B 1 123 ? 108.36594 77.83466 3.61134 1.000 36.59725 123 ALA C C 1
ATOM 2875 O O . ALA B 1 123 ? 108.40005 76.81045 2.93806 1.000 36.04017 123 ALA C O 1
ATOM 2877 N N . HIS B 1 124 ? 109.34073 78.15134 4.46300 1.000 38.80731 124 HIS C N 1
ATOM 2878 C CA . HIS B 1 124 ? 110.43988 77.20254 4.68470 1.000 38.65575 124 HIS C CA 1
ATOM 2879 C C . HIS B 1 124 ? 110.14049 76.34674 5.92528 1.000 38.95735 124 HIS C C 1
ATOM 2880 O O . HIS B 1 124 ? 109.52195 76.81145 6.89255 1.000 39.73042 124 HIS C O 1
ATOM 2887 N N . TRP B 1 125 ? 110.56507 75.08080 5.88884 1.000 42.80507 125 TRP C N 1
ATOM 2888 C CA . TRP B 1 125 ? 110.15739 74.17729 6.96908 1.000 43.64041 125 TRP C CA 1
ATOM 2889 C C . TRP B 1 125 ? 111.31745 73.64477 7.79433 1.000 45.22081 125 TRP C C 1
ATOM 2890 O O . TRP B 1 125 ? 111.07507 72.98990 8.80911 1.000 47.01297 125 TRP C O 1
ATOM 2901 N N . ASP B 1 126 ? 112.54517 73.94533 7.43675 1.000 44.07469 126 ASP C N 1
ATOM 2902 C CA . ASP B 1 126 ? 113.69557 73.51748 8.22263 1.000 46.83542 126 ASP C CA 1
ATOM 2903 C C . ASP B 1 126 ? 113.90704 74.45478 9.41391 1.000 48.66278 126 ASP C C 1
ATOM 2904 O O . ASP B 1 126 ? 113.40386 75.58423 9.44108 1.000 48.79975 126 ASP C O 1
ATOM 2909 N N . THR B 1 127 ? 114.68295 73.97071 10.39422 1.000 46.80889 127 THR C N 1
ATOM 2910 C CA . THR B 1 127 ? 115.15236 74.74680 11.54472 1.000 49.93800 127 THR C CA 1
ATOM 2911 C C . THR B 1 127 ? 116.65557 75.01111 11.44369 1.000 50.89328 127 THR C C 1
ATOM 2912 O O . THR B 1 127 ? 117.44366 74.11911 11.09297 1.000 51.88002 127 THR C O 1
ATOM 2916 N N . ARG B 1 128 ? 117.06088 76.22888 11.76792 1.000 51.99578 128 ARG C N 1
ATOM 2917 C CA . ARG B 1 128 ? 118.48441 76.53607 11.82810 1.000 53.71793 128 ARG C CA 1
ATOM 2918 C C . ARG B 1 128 ? 119.17790 75.65060 12.86951 1.000 56.14244 128 ARG C C 1
ATOM 2919 O O . ARG B 1 128 ? 118.63937 75.45883 13.96255 1.000 58.15570 128 ARG C O 1
ATOM 2927 N N . PRO B 1 129 ? 120.38427 75.13627 12.59091 1.000 57.64106 129 PRO C N 1
ATOM 2928 C CA . PRO B 1 129 ? 121.00209 74.15149 13.50701 1.000 61.30600 129 PRO C CA 1
ATOM 2929 C C . PRO B 1 129 ? 121.43010 74.69557 14.87135 1.000 63.68878 129 PRO C C 1
ATOM 2930 O O . PRO B 1 129 ? 121.56644 73.89233 15.79889 1.000 66.27570 129 PRO C O 1
ATOM 2934 N N . VAL B 1 130 ? 121.62942 76.00916 15.03364 1.000 63.14039 130 VAL C N 1
ATOM 2935 C CA . VAL B 1 130 ? 122.15433 76.58258 16.27218 1.000 65.80188 130 VAL C CA 1
ATOM 2936 C C . VAL B 1 130 ? 121.40243 77.86003 16.59448 1.000 63.75397 130 VAL C C 1
ATOM 2937 O O . VAL B 1 130 ? 121.01703 78.61064 15.68842 1.000 62.50941 130 VAL C O 1
ATOM 2941 N N . CYS B 1 131 ? 121.18327 78.10422 17.88964 1.000 64.48234 131 CYS C N 1
ATOM 2942 C CA . CYS B 1 131 ? 120.58944 79.36745 18.34809 1.000 65.74131 131 CYS C CA 1
ATOM 2943 C C . CYS B 1 131 ? 121.71292 80.37654 18.62674 1.000 67.59950 131 CYS C C 1
ATOM 2944 O O . CYS B 1 131 ? 121.97412 80.79309 19.76180 1.000 70.03743 131 CYS C O 1
ATOM 2947 N N . ASP B 1 132 ? 122.37107 80.79268 17.53778 1.000 66.62715 132 ASP C N 1
ATOM 2948 C CA . ASP B 1 132 ? 123.56223 81.62118 17.62912 1.000 68.76359 132 ASP C CA 1
ATOM 2949 C C . ASP B 1 132 ? 123.26736 83.12229 17.73072 1.000 69.53801 132 ASP C C 1
ATOM 2950 O O . ASP B 1 132 ? 124.18561 83.92557 17.51476 1.000 70.96557 132 ASP C O 1
ATOM 2955 N N . GLN B 1 133 ? 122.03582 83.52299 18.08043 1.000 65.63316 133 GLN C N 1
ATOM 2956 C CA . GLN B 1 133 ? 121.77660 84.89375 18.52218 1.000 66.48557 133 GLN C CA 1
ATOM 2957 C C . GLN B 1 133 ? 121.30518 84.94939 19.96410 1.000 68.49748 133 GLN C C 1
ATOM 2958 O O . GLN B 1 133 ? 120.94661 86.03213 20.44713 1.000 69.19545 133 GLN C O 1
ATOM 2964 N N . ASP B 1 134 ? 121.31738 83.81737 20.66833 1.000 68.12589 134 ASP C N 1
ATOM 2965 C CA . ASP B 1 134 ? 120.86676 83.79285 22.05467 1.000 69.99744 134 ASP C CA 1
ATOM 2966 C C . ASP B 1 134 ? 121.68859 84.79283 22.86252 1.000 71.56606 134 ASP C C 1
ATOM 2967 O O . ASP B 1 134 ? 122.87717 85.00914 22.59226 1.000 72.53215 134 ASP C O 1
ATOM 2972 N N . ALA B 1 135 ? 121.03514 85.44100 23.83004 1.000 74.50831 135 ALA C N 1
ATOM 2973 C CA . ALA B 1 135 ? 121.75034 86.40806 24.65720 1.000 76.11568 135 ALA C CA 1
ATOM 2974 C C . ALA B 1 135 ? 122.82107 85.73831 25.50280 1.000 78.03203 135 ALA C C 1
ATOM 2975 O O . ALA B 1 135 ? 123.84942 86.36433 25.82323 1.000 81.30046 135 ALA C O 1
ATOM 2977 N N . ASN B 1 136 ? 122.63465 84.45719 25.83670 1.000 78.96734 136 ASN C N 1
ATOM 2978 C CA . ASN B 1 136 ? 123.62569 83.73898 26.62553 1.000 84.06662 136 ASN C CA 1
ATOM 2979 C C . ASN B 1 136 ? 124.59671 83.05121 25.67888 1.000 85.22425 136 ASN C C 1
ATOM 2980 O O . ASN B 1 136 ? 124.19682 82.09872 24.98121 1.000 83.17043 136 ASN C O 1
ATOM 2985 N N . PRO B 1 137 ? 125.85574 83.50936 25.59907 1.000 88.58043 137 PRO C N 1
ATOM 2986 C CA . PRO B 1 137 ? 126.81536 82.94150 24.62549 1.000 89.88682 137 PRO C CA 1
ATOM 2987 C C . PRO B 1 137 ? 127.07248 81.45225 24.78832 1.000 92.40204 137 PRO C C 1
ATOM 2988 O O . PRO B 1 137 ? 127.34914 80.76577 23.79101 1.000 91.72629 137 PRO C O 1
ATOM 2992 N N . ALA B 1 138 ? 126.94862 80.92305 26.00616 1.000 95.38583 138 ALA C N 1
ATOM 2993 C CA . ALA B 1 138 ? 127.10592 79.49114 26.20549 1.000 97.93045 138 ALA C CA 1
ATOM 2994 C C . ALA B 1 138 ? 126.12114 78.68406 25.37110 1.000 93.46581 138 ALA C C 1
ATOM 2995 O O . ALA B 1 138 ? 126.30324 77.46946 25.23975 1.000 95.19236 138 ALA C O 1
ATOM 2997 N N . MET B 1 139 ? 125.08141 79.32369 24.81945 1.000 88.81311 139 MET C N 1
ATOM 2998 C CA . MET B 1 139 ? 124.05885 78.66474 24.01704 1.000 84.47726 139 MET C CA 1
ATOM 2999 C C . MET B 1 139 ? 124.33039 78.68083 22.51906 1.000 82.03411 139 MET C C 1
ATOM 3000 O O . MET B 1 139 ? 123.57313 78.05690 21.77013 1.000 78.93604 139 MET C O 1
ATOM 3005 N N . HIS B 1 140 ? 125.36764 79.37528 22.04757 1.000 82.86563 140 HIS C N 1
ATOM 3006 C CA . HIS B 1 140 ? 125.44652 79.54773 20.59677 1.000 80.07960 140 HIS C CA 1
ATOM 3007 C C . HIS B 1 140 ? 125.71699 78.24492 19.85411 1.000 80.80519 140 HIS C C 1
ATOM 3008 O O . HIS B 1 140 ? 125.51733 78.19026 18.63016 1.000 78.01797 140 HIS C O 1
ATOM 3015 N N . THR B 1 141 ? 126.10273 77.19337 20.56382 1.000 84.54604 141 THR C N 1
ATOM 3016 C CA . THR B 1 141 ? 126.31277 75.88788 19.96373 1.000 85.60047 141 THR C CA 1
ATOM 3017 C C . THR B 1 141 ? 125.12368 74.93047 20.12369 1.000 83.19751 141 THR C C 1
ATOM 3018 O O . THR B 1 141 ? 125.15853 73.83320 19.55870 1.000 83.63440 141 THR C O 1
ATOM 3022 N N . GLU B 1 142 ? 124.06034 75.31609 20.82614 1.000 80.74808 142 GLU C N 1
ATOM 3023 C CA . GLU B 1 142 ? 122.96743 74.39403 21.10089 1.000 79.11443 142 GLU C CA 1
ATOM 3024 C C . GLU B 1 142 ? 121.79959 74.60834 20.12514 1.000 73.49898 142 GLU C C 1
ATOM 3025 O O . GLU B 1 142 ? 121.77749 75.55899 19.32775 1.000 70.85590 142 GLU C O 1
ATOM 3031 N N . THR B 1 143 ? 120.81675 73.69775 20.20273 1.000 72.00203 143 THR C N 1
ATOM 3032 C CA . THR B 1 143 ? 119.64434 73.68889 19.33021 1.000 67.22577 143 THR C CA 1
ATOM 3033 C C . THR B 1 143 ? 118.45915 74.41928 19.95300 1.000 64.53896 143 THR C C 1
ATOM 3034 O O . THR B 1 143 ? 118.44273 74.71832 21.14981 1.000 66.45510 143 THR C O 1
ATOM 3038 N N . PHE B 1 144 ? 117.48769 74.76023 19.08875 1.000 60.30134 144 PHE C N 1
ATOM 3039 C CA . PHE B 1 144 ? 116.27062 75.43483 19.49984 1.000 59.74215 144 PHE C CA 1
ATOM 3040 C C . PHE B 1 144 ? 115.11128 74.99537 18.60113 1.000 57.57826 144 PHE C C 1
ATOM 3041 O O . PHE B 1 144 ? 115.29804 74.42901 17.51551 1.000 54.22021 144 PHE C O 1
ATOM 3049 N N . ASP B 1 145 ? 113.89690 75.29919 19.06248 1.000 52.60291 145 ASP C N 1
ATOM 3050 C CA . ASP B 1 145 ? 112.69947 74.64233 18.54646 1.000 51.47434 145 ASP C CA 1
ATOM 3051 C C . ASP B 1 145 ? 112.27029 75.13808 17.16278 1.000 48.35799 145 ASP C C 1
ATOM 3052 O O . ASP B 1 145 ? 111.57395 74.40377 16.44368 1.000 45.64405 145 ASP C O 1
ATOM 3057 N N . GLY B 1 146 ? 112.62418 76.36839 16.79981 1.000 49.37631 146 GLY C N 1
ATOM 3058 C CA . GLY B 1 146 ? 112.13222 76.93121 15.54476 1.000 45.90005 146 GLY C CA 1
ATOM 3059 C C . GLY B 1 146 ? 110.61706 77.01235 15.44289 1.000 45.56525 146 GLY C C 1
ATOM 3060 O O . GLY B 1 146 ? 110.07030 76.76892 14.36029 1.000 41.59133 146 GLY C O 1
ATOM 3061 N N . ALA B 1 147 ? 109.92637 77.35676 16.54176 1.000 43.55602 147 ALA C N 1
ATOM 3062 C CA . ALA B 1 147 ? 108.46600 77.40439 16.52328 1.000 43.89494 147 ALA C CA 1
ATOM 3063 C C . ALA B 1 147 ? 107.96294 78.47090 15.53806 1.000 39.85491 147 ALA C C 1
ATOM 3064 O O . ALA B 1 147 ? 107.07068 78.20962 14.70711 1.000 35.96752 147 ALA C O 1
ATOM 3066 N N . ASP B 1 148 ? 108.50014 79.68278 15.64527 1.000 44.78637 148 ASP C N 1
ATOM 3067 C CA . ASP B 1 148 ? 108.06938 80.76329 14.76760 1.000 41.64655 148 ASP C CA 1
ATOM 3068 C C . ASP B 1 148 ? 108.83037 80.71381 13.45019 1.000 38.21584 148 ASP C C 1
ATOM 3069 O O . ASP B 1 148 ? 108.23500 80.77477 12.36440 1.000 35.10895 148 ASP C O 1
ATOM 3074 N N . ASP B 1 149 ? 110.13716 80.58756 13.53453 1.000 43.85697 149 ASP C N 1
ATOM 3075 C CA . ASP B 1 149 ? 111.02844 80.61681 12.39312 1.000 41.97967 149 ASP C CA 1
ATOM 3076 C C . ASP B 1 149 ? 111.06630 79.19703 11.84262 1.000 40.20620 149 ASP C C 1
ATOM 3077 O O . ASP B 1 149 ? 111.91709 78.37272 12.22749 1.000 41.14451 149 ASP C O 1
ATOM 3082 N N . GLY B 1 150 ? 110.12269 78.91552 10.93392 1.000 43.18858 150 GLY C N 1
ATOM 3083 C CA . GLY B 1 150 ? 109.88615 77.57831 10.41096 1.000 41.00471 150 GLY C CA 1
ATOM 3084 C C . GLY B 1 150 ? 108.46351 77.10900 10.73882 1.000 40.93732 150 GLY C C 1
ATOM 3085 O O . GLY B 1 150 ? 107.62079 76.99873 9.82419 1.000 37.99312 150 GLY C O 1
ATOM 3086 N N . GLY B 1 151 ? 108.17256 76.88870 12.03055 1.000 39.43188 151 GLY C N 1
ATOM 3087 C CA . GLY B 1 151 ? 106.88240 76.32932 12.41633 1.000 36.85013 151 GLY C CA 1
ATOM 3088 C C . GLY B 1 151 ? 105.68147 77.14514 11.95835 1.000 36.05818 151 GLY C C 1
ATOM 3089 O O . GLY B 1 151 ? 104.69544 76.58975 11.45425 1.000 33.12811 151 GLY C O 1
ATOM 3090 N N . SER B 1 152 ? 105.72662 78.46503 12.13198 1.000 35.03348 152 SER C N 1
ATOM 3091 C CA . SER B 1 152 ? 104.51396 79.27655 11.93100 1.000 34.75646 152 SER C CA 1
ATOM 3092 C C . SER B 1 152 ? 104.03504 79.30586 10.46221 1.000 31.93965 152 SER C C 1
ATOM 3093 O O . SER B 1 152 ? 102.82030 79.15094 10.19295 1.000 29.04588 152 SER C O 1
ATOM 3096 N N . GLY B 1 153 ? 104.92650 79.59750 9.50591 1.000 39.28358 153 GLY C N 1
ATOM 3097 C CA . GLY B 1 153 ? 104.48923 79.68963 8.11443 1.000 35.33803 153 GLY C CA 1
ATOM 3098 C C . GLY B 1 153 ? 103.93221 78.36571 7.59161 1.000 31.66865 153 GLY C C 1
ATOM 3099 O O . GLY B 1 153 ? 102.90980 78.33742 6.85729 1.000 28.25517 153 GLY C O 1
ATOM 3100 N N . VAL B 1 154 ? 104.59576 77.26075 7.94485 1.000 35.66908 154 VAL C N 1
ATOM 3101 C CA . VAL B 1 154 ? 104.11570 75.91919 7.60821 1.000 32.60963 154 VAL C CA 1
ATOM 3102 C C . VAL B 1 154 ? 102.74010 75.64164 8.24071 1.000 31.47380 154 VAL C C 1
ATOM 3103 O O . VAL B 1 154 ? 101.82867 75.10402 7.57503 1.000 28.91359 154 VAL C O 1
ATOM 3107 N N . GLY B 1 155 ? 102.58337 75.95002 9.54834 1.000 31.74785 155 GLY C N 1
ATOM 3108 C CA . GLY B 1 155 ? 101.29658 75.71507 10.20034 1.000 31.42750 155 GLY C CA 1
ATOM 3109 C C . GLY B 1 155 ? 100.15824 76.50939 9.57412 1.000 31.26890 155 GLY C C 1
ATOM 3110 O O . GLY B 1 155 ? 99.04285 75.99549 9.41733 1.000 30.87116 155 GLY C O 1
ATOM 3111 N N . VAL B 1 156 ? 100.40495 77.77845 9.23238 1.000 30.66195 156 VAL C N 1
ATOM 3112 C CA . VAL B 1 156 ? 99.37480 78.56016 8.53997 1.000 30.52842 156 VAL C CA 1
ATOM 3113 C C . VAL B 1 156 ? 99.00780 77.90365 7.20716 1.000 27.34917 156 VAL C C 1
ATOM 3114 O O . VAL B 1 156 ? 97.81558 77.66751 6.91847 1.000 27.74051 156 VAL C O 1
ATOM 3118 N N . LEU B 1 157 ? 100.01317 77.52771 6.41514 1.000 32.17423 157 LEU C N 1
ATOM 3119 C CA . LEU B 1 157 ? 99.72881 76.96201 5.10155 1.000 29.71536 157 LEU C CA 1
ATOM 3120 C C . LEU B 1 157 ? 99.06533 75.59418 5.18652 1.000 29.72856 157 LEU C C 1
ATOM 3121 O O . LEU B 1 157 ? 98.25441 75.26198 4.30405 1.000 29.42973 157 LEU C O 1
ATOM 3126 N N . LEU B 1 158 ? 99.39360 74.78288 6.21268 1.000 30.28974 158 LEU C N 1
ATOM 3127 C CA . LEU B 1 158 ? 98.67992 73.52662 6.42292 1.000 30.64985 158 LEU C CA 1
ATOM 3128 C C . LEU B 1 158 ? 97.20986 73.77318 6.65916 1.000 33.14035 158 LEU C C 1
ATOM 3129 O O . LEU B 1 158 ? 96.35730 73.05092 6.10110 1.000 33.81099 158 LEU C O 1
ATOM 3134 N N . GLU B 1 159 ? 96.88166 74.79842 7.46313 1.000 27.64574 159 GLU C N 1
ATOM 3135 C CA . GLU B 1 159 ? 95.46961 75.07801 7.70348 1.000 30.94040 159 GLU C CA 1
ATOM 3136 C C . GLU B 1 159 ? 94.77959 75.59978 6.42464 1.000 31.59865 159 GLU C C 1
ATOM 3137 O O . GLU B 1 159 ? 93.61234 75.25391 6.14572 1.000 34.49127 159 GLU C O 1
ATOM 3143 N N . ILE B 1 160 ? 95.49741 76.39973 5.62099 1.000 32.33167 160 ILE C N 1
ATOM 3144 C CA . ILE B 1 160 ? 94.98342 76.81043 4.29763 1.000 32.01759 160 ILE C CA 1
ATOM 3145 C C . ILE B 1 160 ? 94.77305 75.60785 3.35916 1.000 31.94021 160 ILE C C 1
ATOM 3146 O O . ILE B 1 160 ? 93.76800 75.54285 2.64362 1.000 34.87278 160 ILE C O 1
ATOM 3151 N N . ALA B 1 161 ? 95.69385 74.65088 3.35433 1.000 31.38773 161 ALA C N 1
ATOM 3152 C CA . ALA B 1 161 ? 95.51804 73.42720 2.57218 1.000 32.02085 161 ALA C CA 1
ATOM 3153 C C . ALA B 1 161 ? 94.24957 72.69690 2.99344 1.000 35.87880 161 ALA C C 1
ATOM 3154 O O . ALA B 1 161 ? 93.48427 72.19186 2.15429 1.000 38.19070 161 ALA C O 1
ATOM 3156 N N . ARG B 1 162 ? 94.03128 72.60146 4.31542 1.000 30.48419 162 ARG C N 1
ATOM 3157 C CA . ARG B 1 162 ? 92.80332 71.99126 4.80232 1.000 34.22763 162 ARG C CA 1
ATOM 3158 C C . ARG B 1 162 ? 91.56521 72.71390 4.25031 1.000 39.09938 162 ARG C C 1
ATOM 3159 O O . ARG B 1 162 ? 90.61859 72.06799 3.77752 1.000 41.47680 162 ARG C O 1
ATOM 3167 N N . TYR B 1 163 ? 91.56197 74.04993 4.27981 1.000 36.87755 163 TYR C N 1
ATOM 3168 C CA . TYR B 1 163 ? 90.46084 74.80518 3.66383 1.000 39.26631 163 TYR C CA 1
ATOM 3169 C C . TYR B 1 163 ? 90.29754 74.50100 2.14772 1.000 40.66251 163 TYR C C 1
ATOM 3170 O O . TYR B 1 163 ? 89.18868 74.25199 1.66058 1.000 44.19586 163 TYR C O 1
ATOM 3179 N N . LEU B 1 164 ? 91.39174 74.54351 1.40101 1.000 39.22360 164 LEU C N 1
ATOM 3180 C CA . LEU B 1 164 ? 91.35182 74.34469 -0.04512 1.000 40.50558 164 LEU C CA 1
ATOM 3181 C C . LEU B 1 164 ? 90.84324 72.95529 -0.40837 1.000 43.87927 164 LEU C C 1
ATOM 3182 O O . LEU B 1 164 ? 90.13399 72.79135 -1.40214 1.000 47.01474 164 LEU C O 1
ATOM 3187 N N . GLY B 1 165 ? 91.25507 71.93493 0.34877 1.000 39.86858 165 GLY C N 1
ATOM 3188 C CA . GLY B 1 165 ? 90.77741 70.58821 0.11803 1.000 40.74374 165 GLY C CA 1
ATOM 3189 C C . GLY B 1 165 ? 89.27971 70.44299 0.23050 1.000 44.87245 165 GLY C C 1
ATOM 3190 O O . GLY B 1 165 ? 88.72231 69.45461 -0.26667 1.000 45.37036 165 GLY C O 1
ATOM 3191 N N . GLN B 1 166 ? 88.60508 71.39772 0.85732 1.000 43.50184 166 GLN C N 1
ATOM 3192 C CA . GLN B 1 166 ? 87.16633 71.30124 0.94747 1.000 45.26363 166 GLN C CA 1
ATOM 3193 C C . GLN B 1 166 ? 86.41722 72.00537 -0.18928 1.000 47.19748 166 GLN C C 1
ATOM 3194 O O . GLN B 1 166 ? 85.20347 71.84811 -0.27298 1.000 47.70977 166 GLN C O 1
ATOM 3200 N N . GLN B 1 167 ? 87.09913 72.77361 -1.04553 1.000 47.60647 167 GLN C N 1
ATOM 3201 C CA . GLN B 1 167 ? 86.42415 73.58486 -2.06180 1.000 48.14259 167 GLN C CA 1
ATOM 3202 C C . GLN B 1 167 ? 86.06832 72.73217 -3.29200 1.000 49.85300 167 GLN C C 1
ATOM 3203 O O . GLN B 1 167 ? 86.82996 71.84912 -3.67953 1.000 49.50275 167 GLN C O 1
ATOM 3209 N N . LYS B 1 168 ? 84.90004 72.99216 -3.89563 1.000 56.21809 168 LYS C N 1
ATOM 3210 C CA . LYS B 1 168 ? 84.37597 72.08892 -4.92327 1.000 57.87778 168 LYS C CA 1
ATOM 3211 C C . LYS B 1 168 ? 84.79079 72.42126 -6.36532 1.000 58.50455 168 LYS C C 1
ATOM 3212 O O . LYS B 1 168 ? 84.74671 71.52614 -7.23920 1.000 59.89780 168 LYS C O 1
ATOM 3218 N N . ASP B 1 169 ? 85.12158 73.66072 -6.70986 1.000 61.11920 169 ASP C N 1
ATOM 3219 C CA . ASP B 1 169 ? 85.86298 73.83471 -7.96781 1.000 61.21850 169 ASP C CA 1
ATOM 3220 C C . ASP B 1 169 ? 86.49406 75.22538 -7.97288 1.000 59.53435 169 ASP C C 1
ATOM 3221 O O . ASP B 1 169 ? 85.88816 76.21581 -8.41271 1.000 59.59868 169 ASP C O 1
ATOM 3226 N N . LEU B 1 170 ? 87.75644 75.21154 -7.61777 1.000 58.59745 170 LEU C N 1
ATOM 3227 C CA . LEU B 1 170 ? 88.60653 76.36862 -7.56264 1.000 55.79426 170 LEU C CA 1
ATOM 3228 C C . LEU B 1 170 ? 88.74696 76.95203 -8.95201 1.000 55.42164 170 LEU C C 1
ATOM 3229 O O . LEU B 1 170 ? 88.88338 76.21915 -9.93066 1.000 56.28593 170 LEU C O 1
ATOM 3234 N N . GLY B 1 171 ? 88.71443 78.28505 -9.03904 1.000 57.87891 171 GLY C N 1
ATOM 3235 C CA . GLY B 1 171 ? 88.88026 78.95717 -10.30402 1.000 57.30742 171 GLY C CA 1
ATOM 3236 C C . GLY B 1 171 ? 90.31101 79.15866 -10.76960 1.000 55.73746 171 GLY C C 1
ATOM 3237 O O . GLY B 1 171 ? 90.52846 79.73807 -11.83954 1.000 55.22754 171 GLY C O 1
ATOM 3238 N N . MET B 1 172 ? 91.28709 78.72600 -9.98168 1.000 59.13131 172 MET C N 1
ATOM 3239 C CA . MET B 1 172 ? 92.70010 78.76600 -10.32014 1.000 57.34775 172 MET C CA 1
ATOM 3240 C C . MET B 1 172 ? 93.35199 77.54852 -9.66671 1.000 57.66857 172 MET C C 1
ATOM 3241 O O . MET B 1 172 ? 92.81194 76.97375 -8.71914 1.000 58.49426 172 MET C O 1
ATOM 3246 N N . GLY B 1 173 ? 94.51839 77.16443 -10.18907 1.000 48.31898 173 GLY C N 1
ATOM 3247 C CA . GLY B 1 173 ? 95.36771 76.22707 -9.49227 1.000 48.01108 173 GLY C CA 1
ATOM 3248 C C . GLY B 1 173 ? 96.10594 76.89412 -8.34765 1.000 44.05762 173 GLY C C 1
ATOM 3249 O O . GLY B 1 173 ? 96.36192 78.10435 -8.36548 1.000 41.73000 173 GLY C O 1
ATOM 3250 N N . ILE B 1 174 ? 96.43050 76.10347 -7.33219 1.000 44.47890 174 ILE C N 1
ATOM 3251 C CA . ILE B 1 174 ? 97.18339 76.58977 -6.17779 1.000 40.24136 174 ILE C CA 1
ATOM 3252 C C . ILE B 1 174 ? 98.30746 75.62567 -5.87123 1.000 38.36155 174 ILE C C 1
ATOM 3253 O O . ILE B 1 174 ? 98.06205 74.42505 -5.70117 1.000 39.03441 174 ILE C O 1
ATOM 3258 N N . ASP B 1 175 ? 99.51214 76.14322 -5.71819 1.000 37.42171 175 ASP C N 1
ATOM 3259 C CA . ASP B 1 175 ? 100.63011 75.32864 -5.27046 1.000 36.16168 175 ASP C CA 1
ATOM 3260 C C . ASP B 1 175 ? 101.10265 75.85923 -3.91408 1.000 33.90334 175 ASP C C 1
ATOM 3261 O O . ASP B 1 175 ? 101.26513 77.07727 -3.73253 1.000 33.33153 175 ASP C O 1
ATOM 3266 N N . ILE B 1 176 ? 101.28879 74.94698 -2.98615 1.000 36.60971 176 ILE C N 1
ATOM 3267 C CA . ILE B 1 176 ? 101.88510 75.19984 -1.68835 1.000 35.23199 176 ILE C CA 1
ATOM 3268 C C . ILE B 1 176 ? 103.25851 74.52691 -1.66939 1.000 36.19291 176 ILE C C 1
ATOM 3269 O O . ILE B 1 176 ? 103.38159 73.30752 -1.84985 1.000 36.51256 176 ILE C O 1
ATOM 3274 N N . VAL B 1 177 ? 104.29688 75.31552 -1.47928 1.000 35.16237 177 VAL C N 1
ATOM 3275 C CA . VAL B 1 177 ? 105.66792 74.82451 -1.52848 1.000 37.33546 177 VAL C CA 1
ATOM 3276 C C . VAL B 1 177 ? 106.31690 75.08753 -0.16733 1.000 38.62005 177 VAL C C 1
ATOM 3277 O O . VAL B 1 177 ? 106.44117 76.24828 0.26528 1.000 39.27683 177 VAL C O 1
ATOM 3281 N N . PHE B 1 178 ? 106.81853 74.01251 0.44976 1.000 39.36748 178 PHE C N 1
ATOM 3282 C CA . PHE B 1 178 ? 107.59873 74.09188 1.66758 1.000 41.35444 178 PHE C CA 1
ATOM 3283 C C . PHE B 1 178 ? 109.05361 73.88985 1.27312 1.000 43.46051 178 PHE C C 1
ATOM 3284 O O . PHE B 1 178 ? 109.45846 72.78516 0.87803 1.000 43.18807 178 PHE C O 1
ATOM 3292 N N . PHE B 1 179 ? 109.82715 74.95060 1.38098 1.000 40.73302 179 PHE C N 1
ATOM 3293 C CA . PHE B 1 179 ? 111.23850 74.92117 1.04259 1.000 42.35096 179 PHE C CA 1
ATOM 3294 C C . PHE B 1 179 ? 112.04977 74.34977 2.19280 1.000 43.55189 179 PHE C C 1
ATOM 3295 O O . PHE B 1 179 ? 111.94108 74.80599 3.33326 1.000 44.53693 179 PHE C O 1
ATOM 3303 N N . ASP B 1 180 ? 112.95415 73.44485 1.86030 1.000 46.24226 180 ASP C N 1
ATOM 3304 C CA . ASP B 1 180 ? 113.98831 72.98457 2.77561 1.000 48.60790 180 ASP C CA 1
ATOM 3305 C C . ASP B 1 180 ? 115.20310 73.92269 2.69167 1.000 46.87300 180 ASP C C 1
ATOM 3306 O O . ASP B 1 180 ? 115.23357 74.85177 1.85999 1.000 45.55606 180 ASP C O 1
ATOM 3311 N N . THR B 1 181 ? 116.15167 73.73010 3.63642 1.000 51.38486 181 THR C N 1
ATOM 3312 C CA . THR B 1 181 ? 117.49943 74.32677 3.66119 1.000 51.47441 181 THR C CA 1
ATOM 3313 C C . THR B 1 181 ? 117.49460 75.82806 3.40510 1.000 51.14373 181 THR C C 1
ATOM 3314 O O . THR B 1 181 ? 118.33594 76.36404 2.67664 1.000 52.36242 181 THR C O 1
ATOM 3318 N N . GLU B 1 182 ? 116.55366 76.52668 4.04277 1.000 46.84296 182 GLU C N 1
ATOM 3319 C CA . GLU B 1 182 ? 116.53076 77.98272 3.98350 1.000 48.09986 182 GLU C CA 1
ATOM 3320 C C . GLU B 1 182 ? 117.53371 78.61317 4.94076 1.000 50.98000 182 GLU C C 1
ATOM 3321 O O . GLU B 1 182 ? 118.04495 79.71115 4.66970 1.000 54.50422 182 GLU C O 1
ATOM 3327 N N . ASP B 1 183 ? 117.78317 77.95207 6.07387 1.000 49.27255 183 ASP C N 1
ATOM 3328 C CA . ASP B 1 183 ? 118.22132 78.64913 7.28004 1.000 51.63657 183 ASP C CA 1
ATOM 3329 C C . ASP B 1 183 ? 119.53660 78.11466 7.80283 1.000 53.04480 183 ASP C C 1
ATOM 3330 O O . ASP B 1 183 ? 119.83579 78.27175 8.98779 1.000 54.47159 183 ASP C O 1
ATOM 3335 N N . TYR B 1 184 ? 120.33692 77.52438 6.92308 1.000 59.25289 184 TYR C N 1
ATOM 3336 C CA . TYR B 1 184 ? 121.60622 76.91589 7.25298 1.000 60.70135 184 TYR C CA 1
ATOM 3337 C C . TYR B 1 184 ? 122.79323 77.80015 6.89504 1.000 63.40012 184 TYR C C 1
ATOM 3338 O O . TYR B 1 184 ? 123.92530 77.32638 6.90507 1.000 64.96214 184 TYR C O 1
ATOM 3347 N N . GLY B 1 185 ? 122.56726 79.07934 6.62797 1.000 61.28183 185 GLY C N 1
ATOM 3348 C CA . GLY B 1 185 ? 123.59018 79.94556 6.07890 1.000 65.47558 185 GLY C CA 1
ATOM 3349 C C . GLY B 1 185 ? 124.48330 80.58712 7.12585 1.000 68.67178 185 GLY C C 1
ATOM 3350 O O . GLY B 1 185 ? 124.41408 80.29810 8.32055 1.000 67.43792 185 GLY C O 1
ATOM 3351 N N . SER B 1 186 ? 125.34248 81.48761 6.64610 1.000 69.00377 186 SER C N 1
ATOM 3352 C CA . SER B 1 186 ? 126.29296 82.22093 7.46644 1.000 72.51168 186 SER C CA 1
ATOM 3353 C C . SER B 1 186 ? 125.96838 83.69672 7.30985 1.000 73.81429 186 SER C C 1
ATOM 3354 O O . SER B 1 186 ? 125.59240 84.12790 6.21961 1.000 75.13333 186 SER C O 1
ATOM 3357 N N . TYR B 1 187 ? 126.03015 84.45272 8.41119 1.000 72.73657 187 TYR C N 1
ATOM 3358 C CA . TYR B 1 187 ? 125.62690 85.86429 8.39957 1.000 74.19892 187 TYR C CA 1
ATOM 3359 C C . TYR B 1 187 ? 126.55346 86.69016 7.51133 1.000 78.52033 187 TYR C C 1
ATOM 3360 O O . TYR B 1 187 ? 127.78057 86.60266 7.61904 1.000 81.73454 187 TYR C O 1
ATOM 3369 N N . GLY B 1 188 ? 125.96134 87.51858 6.65348 1.000 76.61937 188 GLY C N 1
ATOM 3370 C CA . GLY B 1 188 ? 126.72486 88.30950 5.71480 1.000 81.32054 188 GLY C CA 1
ATOM 3371 C C . GLY B 1 188 ? 126.96566 87.66512 4.36126 1.000 82.28392 188 GLY C C 1
ATOM 3372 O O . GLY B 1 188 ? 127.58448 88.29781 3.50093 1.000 86.75774 188 GLY C O 1
ATOM 3373 N N . ASP B 1 189 ? 126.47921 86.44407 4.13468 1.000 79.65463 189 ASP C N 1
ATOM 3374 C CA . ASP B 1 189 ? 126.78562 85.63113 2.95420 1.000 79.90439 189 ASP C CA 1
ATOM 3375 C C . ASP B 1 189 ? 125.40797 85.30682 2.39087 1.000 74.71832 189 ASP C C 1
ATOM 3376 O O . ASP B 1 189 ? 124.79347 84.30612 2.77107 1.000 70.95199 189 ASP C O 1
ATOM 3381 N N . ASP B 1 190 ? 124.91912 86.17931 1.50002 1.000 76.35030 190 ASP C N 1
ATOM 3382 C CA . ASP B 1 190 ? 123.52027 86.10564 1.07411 1.000 74.79164 190 ASP C CA 1
ATOM 3383 C C . ASP B 1 190 ? 123.22034 84.80783 0.32396 1.000 69.56760 190 ASP C C 1
ATOM 3384 O O . ASP B 1 190 ? 122.12473 84.23220 0.47815 1.000 66.57134 190 ASP C O 1
ATOM 3389 N N . GLU B 1 191 ? 124.17480 84.33096 -0.49899 1.000 75.50548 191 GLU C N 1
ATOM 3390 C CA . GLU B 1 191 ? 123.94251 83.12766 -1.29854 1.000 71.08985 191 GLU C CA 1
ATOM 3391 C C . GLU B 1 191 ? 123.90512 81.83778 -0.46923 1.000 68.80605 191 GLU C C 1
ATOM 3392 O O . GLU B 1 191 ? 123.45096 80.81251 -0.99682 1.000 67.15280 191 GLU C O 1
ATOM 3398 N N . SER B 1 192 ? 124.32109 81.85967 0.81397 1.000 70.68824 192 SER C N 1
ATOM 3399 C CA . SER B 1 192 ? 124.29295 80.66461 1.66919 1.000 67.48532 192 SER C CA 1
ATOM 3400 C C . SER B 1 192 ? 122.90721 80.36517 2.25953 1.000 63.40745 192 SER C C 1
ATOM 3401 O O . SER B 1 192 ? 122.71767 79.30347 2.87982 1.000 61.16820 192 SER C O 1
ATOM 3404 N N . TRP B 1 193 ? 121.94245 81.26709 2.08710 1.000 60.67141 193 TRP C N 1
ATOM 3405 C CA . TRP B 1 193 ? 120.58612 81.08512 2.58304 1.000 57.88977 193 TRP C CA 1
ATOM 3406 C C . TRP B 1 193 ? 119.67619 80.65150 1.43957 1.000 55.15764 193 TRP C C 1
ATOM 3407 O O . TRP B 1 193 ? 120.05455 80.69934 0.25913 1.000 55.96984 193 TRP C O 1
ATOM 3418 N N . CYS B 1 194 ? 118.46871 80.20857 1.79308 1.000 52.99095 194 CYS C N 1
ATOM 3419 C CA . CYS B 1 194 ? 117.44407 79.95328 0.78572 1.000 50.32855 194 CYS C CA 1
ATOM 3420 C C . CYS B 1 194 ? 117.92268 78.97406 -0.28994 1.000 50.01037 194 CYS C C 1
ATOM 3421 O O . CYS B 1 194 ? 117.68212 79.17938 -1.48238 1.000 50.36996 194 CYS C O 1
ATOM 3424 N N . LEU B 1 195 ? 118.61512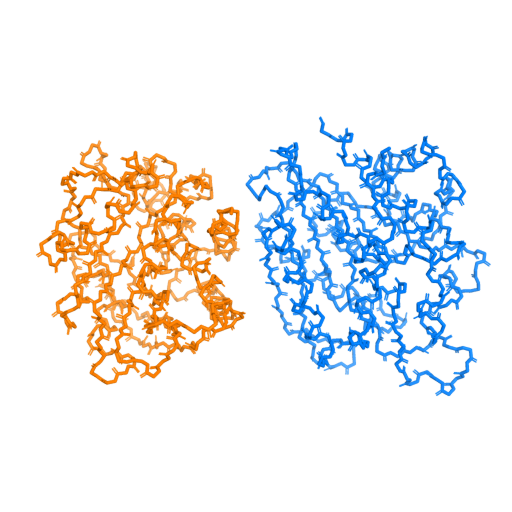 77.91132 0.12088 1.000 55.08689 195 LEU C N 1
ATOM 3425 C CA . LEU B 1 195 ? 119.19255 76.97974 -0.85232 1.000 53.87543 195 LEU C CA 1
ATOM 3426 C C . LEU B 1 195 ? 118.11295 76.17024 -1.55793 1.000 51.50956 195 LEU C C 1
ATOM 3427 O O . LEU B 1 195 ? 118.26692 75.81588 -2.74667 1.000 52.91198 195 LEU C O 1
ATOM 3432 N N . GLY B 1 196 ? 117.01646 75.88025 -0.83901 1.000 52.36063 196 GLY C N 1
ATOM 3433 C CA . GLY B 1 196 ? 115.95862 75.07216 -1.41633 1.000 50.13545 196 GLY C CA 1
ATOM 3434 C C . GLY B 1 196 ? 115.12319 75.84194 -2.42769 1.000 49.61604 196 GLY C C 1
ATOM 3435 O O . GLY B 1 196 ? 114.82555 75.32840 -3.51306 1.000 49.05600 196 GLY C O 1
ATOM 3436 N N . SER B 1 197 ? 114.79556 77.09541 -2.12131 1.000 45.05848 197 SER C N 1
ATOM 3437 C CA . SER B 1 197 ? 114.10437 77.93062 -3.10101 1.000 45.51736 197 SER C CA 1
ATOM 3438 C C . SER B 1 197 ? 115.01191 78.25960 -4.29848 1.000 49.10650 197 SER C C 1
ATOM 3439 O O . SER B 1 197 ? 114.53315 78.31245 -5.43739 1.000 49.05679 197 SER C O 1
ATOM 3442 N N . GLN B 1 198 ? 116.31307 78.48912 -4.07181 1.000 49.62050 198 GLN C N 1
ATOM 3443 C CA . GLN B 1 198 ? 117.20959 78.66117 -5.20633 1.000 52.97241 198 GLN C CA 1
ATOM 3444 C C . GLN B 1 198 ? 117.10598 77.47264 -6.15126 1.000 53.64751 198 GLN C C 1
ATOM 3445 O O . GLN B 1 198 ? 116.94482 77.63456 -7.38376 1.000 55.06050 198 GLN C O 1
ATOM 3451 N N . TYR B 1 199 ? 117.20590 76.26226 -5.57898 1.000 54.69417 199 TYR C N 1
ATOM 3452 C CA . TYR B 1 199 ? 117.15254 75.04812 -6.39297 1.000 55.31967 199 TYR C CA 1
ATOM 3453 C C . TYR B 1 199 ? 115.80438 74.92241 -7.10418 1.000 52.92064 199 TYR C C 1
ATOM 3454 O O . TYR B 1 199 ? 115.73841 74.64204 -8.30893 1.000 54.54778 199 TYR C O 1
ATOM 3463 N N . TRP B 1 200 ? 114.72281 75.10045 -6.36811 1.000 50.98710 200 TRP C N 1
ATOM 3464 C CA . TRP B 1 200 ? 113.39814 74.95387 -6.95519 1.000 49.63425 200 TRP C CA 1
ATOM 3465 C C . TRP B 1 200 ? 113.14806 75.98446 -8.06416 1.000 51.27541 200 TRP C C 1
ATOM 3466 O O . TRP B 1 200 ? 112.62157 75.63436 -9.12632 1.000 51.45447 200 TRP C O 1
ATOM 3477 N N . SER B 1 201 ? 113.52320 77.25305 -7.84616 1.000 48.66581 201 SER C N 1
ATOM 3478 C CA . SER B 1 201 ? 113.27930 78.28587 -8.85183 1.000 50.12599 201 SER C CA 1
ATOM 3479 C C . SER B 1 201 ? 114.10425 78.05195 -10.11740 1.000 53.57093 201 SER C C 1
ATOM 3480 O O . SER B 1 201 ? 113.70122 78.51422 -11.19867 1.000 55.08006 201 SER C O 1
ATOM 3483 N N . ARG B 1 202 ? 115.26854 77.38051 -10.00769 1.000 55.46301 202 ARG C N 1
ATOM 3484 C CA . ARG B 1 202 ? 116.01681 77.04619 -11.21719 1.000 59.35235 202 ARG C CA 1
ATOM 3485 C C . ARG B 1 202 ? 115.59521 75.71546 -11.84066 1.000 59.27997 202 ARG C C 1
ATOM 3486 O O . ARG B 1 202 ? 115.95357 75.44747 -12.99882 1.000 62.53395 202 ARG C O 1
ATOM 3494 N N . ASN B 1 203 ? 114.90931 74.86241 -11.07736 1.000 54.42166 203 ASN C N 1
ATOM 3495 C CA . ASN B 1 203 ? 114.53365 73.50513 -11.48277 1.000 55.72271 203 ASN C CA 1
ATOM 3496 C C . ASN B 1 203 ? 113.12624 73.18533 -10.98601 1.000 52.44619 203 ASN C C 1
ATOM 3497 O O . ASN B 1 203 ? 112.95397 72.40013 -10.04520 1.000 51.71886 203 ASN C O 1
ATOM 3502 N N . PRO B 1 204 ? 112.09584 73.83660 -11.52612 1.000 53.72616 204 PRO C N 1
ATOM 3503 C CA . PRO B 1 204 ? 110.76429 73.67628 -10.92842 1.000 50.68767 204 PRO C CA 1
ATOM 3504 C C . PRO B 1 204 ? 110.19327 72.30419 -11.25728 1.000 51.76937 204 PRO C C 1
ATOM 3505 O O . PRO B 1 204 ? 110.68142 71.58830 -12.12164 1.000 54.84230 204 PRO C O 1
ATOM 3509 N N . HIS B 1 205 ? 109.14120 71.93017 -10.51620 1.000 50.18759 205 HIS C N 1
ATOM 3510 C CA . HIS B 1 205 ? 108.58527 70.57375 -10.60621 1.000 51.35455 205 HIS C CA 1
ATOM 3511 C C . HIS B 1 205 ? 107.76988 70.33772 -11.87605 1.000 52.77762 205 HIS C C 1
ATOM 3512 O O . HIS B 1 205 ? 107.44350 69.18670 -12.17638 1.000 54.87032 205 HIS C O 1
ATOM 3519 N N . VAL B 1 206 ? 107.41577 71.38967 -12.62924 1.000 51.33083 206 VAL C N 1
ATOM 3520 C CA . VAL B 1 206 ? 106.86528 71.23601 -13.97815 1.000 53.39206 206 VAL C CA 1
ATOM 3521 C C . VAL B 1 206 ? 107.66855 72.12244 -14.90873 1.000 54.54809 206 VAL C C 1
ATOM 3522 O O . VAL B 1 206 ? 108.01663 73.25421 -14.54940 1.000 52.69548 206 VAL C O 1
ATOM 3526 N N . ALA B 1 207 ? 107.94165 71.62082 -16.11107 1.000 54.76919 207 ALA C N 1
ATOM 3527 C CA . ALA B 1 207 ? 108.77879 72.35123 -17.04875 1.000 56.78942 207 ALA C CA 1
ATOM 3528 C C . ALA B 1 207 ? 108.06760 73.63387 -17.45369 1.000 55.54822 207 ALA C C 1
ATOM 3529 O O . ALA B 1 207 ? 106.88478 73.59840 -17.81423 1.000 55.34029 207 ALA C O 1
ATOM 3531 N N . GLY B 1 208 ? 108.76577 74.77154 -17.34735 1.000 57.40418 208 GLY C N 1
ATOM 3532 C CA . GLY B 1 208 ? 108.17914 76.06327 -17.70071 1.000 56.50599 208 GLY C CA 1
ATOM 3533 C C . GLY B 1 208 ? 107.19157 76.61700 -16.70167 1.000 53.21684 208 GLY C C 1
ATOM 3534 O O . GLY B 1 208 ? 106.32251 77.42410 -17.07167 1.000 53.03670 208 GLY C O 1
ATOM 3535 N N . TYR B 1 209 ? 107.30137 76.21565 -15.42969 1.000 49.45036 209 TYR C N 1
ATOM 3536 C CA . TYR B 1 209 ? 106.33257 76.58668 -14.40973 1.000 46.95589 209 TYR C CA 1
ATOM 3537 C C . TYR B 1 209 ? 106.10494 78.09562 -14.36713 1.000 47.78564 209 TYR C C 1
ATOM 3538 O O . TYR B 1 209 ? 107.05819 78.88206 -14.38275 1.000 48.40710 209 TYR C O 1
ATOM 3547 N N . LYS B 1 210 ? 104.83811 78.50657 -14.25002 1.000 46.07880 210 LYS C N 1
ATOM 3548 C CA . LYS B 1 210 ? 104.47353 79.90994 -14.08533 1.000 46.72005 210 LYS C CA 1
ATOM 3549 C C . LYS B 1 210 ? 103.34604 80.01583 -13.06575 1.000 45.25527 210 LYS C C 1
ATOM 3550 O O . LYS B 1 210 ? 102.56139 79.08367 -12.90241 1.000 44.77999 210 LYS C O 1
ATOM 3556 N N . ALA B 1 211 ? 103.33378 81.10162 -12.30972 1.000 43.15001 211 ALA C N 1
ATOM 3557 C CA . ALA B 1 211 ? 102.19194 81.48271 -11.47271 1.000 42.64138 211 ALA C CA 1
ATOM 3558 C C . ALA B 1 211 ? 101.95402 82.98705 -11.61482 1.000 43.54459 211 ALA C C 1
ATOM 3559 O O . ALA B 1 211 ? 102.90298 83.74687 -11.82081 1.000 44.73881 211 ALA C O 1
ATOM 3561 N N . GLU B 1 212 ? 100.69293 83.42756 -11.46835 1.000 43.58420 212 GLU C N 1
ATOM 3562 C CA . GLU B 1 212 ? 100.37609 84.85305 -11.60399 1.000 44.38671 212 GLU C CA 1
ATOM 3563 C C . GLU B 1 212 ? 100.78755 85.66542 -10.37946 1.000 44.13803 212 GLU C C 1
ATOM 3564 O O . GLU B 1 212 ? 100.95548 86.87635 -10.49458 1.000 44.98523 212 GLU C O 1
ATOM 3570 N N . ALA B 1 213 ? 100.96719 85.02375 -9.21131 1.000 39.86275 213 ALA C N 1
ATOM 3571 C CA . ALA B 1 213 ? 101.28405 85.73010 -7.97579 1.000 38.60539 213 ALA C CA 1
ATOM 3572 C C . ALA B 1 213 ? 101.82217 84.70962 -6.97567 1.000 37.61957 213 ALA C C 1
ATOM 3573 O O . ALA B 1 213 ? 101.54392 83.51189 -7.07678 1.000 37.34600 213 ALA C O 1
ATOM 3575 N N . GLY B 1 214 ? 102.59896 85.20150 -6.01576 1.000 35.95418 214 GLY C N 1
ATOM 3576 C CA . GLY B 1 214 ? 103.22283 84.35317 -5.01495 1.000 35.18155 214 GLY C CA 1
ATOM 3577 C C . GLY B 1 214 ? 103.23894 85.02772 -3.64193 1.000 34.70674 214 GLY C C 1
ATOM 3578 O O . GLY B 1 214 ? 103.52733 86.22483 -3.53292 1.000 35.00380 214 GLY C O 1
ATOM 3579 N N . ILE B 1 215 ? 102.88752 84.28072 -2.59214 1.000 33.46796 215 ILE C N 1
ATOM 3580 C CA . ILE B 1 215 ? 102.93453 84.82423 -1.23470 1.000 32.69204 215 ILE C CA 1
ATOM 3581 C C . ILE B 1 215 ? 103.79787 83.89852 -0.37885 1.000 31.83981 215 ILE C C 1
ATOM 3582 O O . ILE B 1 215 ? 103.47117 82.71247 -0.22514 1.000 31.30676 215 ILE C O 1
ATOM 3587 N N . LEU B 1 216 ? 104.84772 84.43970 0.21226 1.000 34.14041 216 LEU C N 1
ATOM 3588 C CA . LEU B 1 216 ? 105.70299 83.74196 1.17604 1.000 32.85715 216 LEU C CA 1
ATOM 3589 C C . LEU B 1 216 ? 105.34447 84.18093 2.60513 1.000 31.64221 216 LEU C C 1
ATOM 3590 O O . LEU B 1 216 ? 105.21015 85.37196 2.86746 1.000 32.62576 216 LEU C O 1
ATOM 3595 N N . LEU B 1 217 ? 105.19455 83.21470 3.51261 1.000 31.76858 217 LEU C N 1
ATOM 3596 C CA . LEU B 1 217 ? 105.00756 83.44495 4.94044 1.000 30.94726 217 LEU C CA 1
ATOM 3597 C C . LEU B 1 217 ? 106.28843 83.03680 5.65732 1.000 30.76368 217 LEU C C 1
ATOM 3598 O O . LEU B 1 217 ? 106.70635 81.86874 5.55050 1.000 31.30955 217 LEU C O 1
ATOM 3603 N N . ASP B 1 218 ? 106.89998 83.95727 6.40650 1.000 34.41537 218 ASP C N 1
ATOM 3604 C CA . ASP B 1 218 ? 108.09233 83.62837 7.20738 1.000 34.75742 218 ASP C CA 1
ATOM 3605 C C . ASP B 1 218 ? 107.94946 84.28644 8.58599 1.000 35.43423 218 ASP C C 1
ATOM 3606 O O . ASP B 1 218 ? 107.85316 85.50669 8.65211 1.000 36.08622 218 ASP C O 1
ATOM 3611 N N . MET B 1 219 ? 107.88844 83.51196 9.67956 1.000 34.70282 219 MET C N 1
ATOM 3612 C CA . MET B 1 219 ? 107.76938 84.09089 11.04212 1.000 36.33375 219 MET C CA 1
ATOM 3613 C C . MET B 1 219 ? 106.49281 84.92447 11.16973 1.000 36.39167 219 MET C C 1
ATOM 3614 O O . MET B 1 219 ? 106.48792 86.14905 11.28362 1.000 36.51384 219 MET C O 1
ATOM 3619 N N . VAL B 1 220 ? 105.39238 84.20057 11.14347 1.000 32.33205 220 VAL C N 1
ATOM 3620 C CA . VAL B 1 220 ? 104.09607 84.85781 11.13393 1.000 32.05152 220 VAL C CA 1
ATOM 3621 C C . VAL B 1 220 ? 103.29914 84.42129 12.36770 1.000 34.63545 220 VAL C C 1
ATOM 3622 O O . VAL B 1 220 ? 102.06890 84.40010 12.33922 1.000 34.23672 220 VAL C O 1
ATOM 3626 N N . GLY B 1 221 ? 103.97971 84.05307 13.45309 1.000 30.22390 221 GLY C N 1
ATOM 3627 C CA . GLY B 1 221 ? 103.28821 83.52662 14.63146 1.000 33.44778 221 GLY C CA 1
ATOM 3628 C C . GLY B 1 221 ? 103.60351 84.17579 15.98667 1.000 36.90851 221 GLY C C 1
ATOM 3629 O O . GLY B 1 221 ? 102.88916 83.90295 16.96044 1.000 37.95053 221 GLY C O 1
ATOM 3630 N N . ALA B 1 222 ? 104.62270 85.04798 16.09087 1.000 37.20840 222 ALA C N 1
ATOM 3631 C CA . ALA B 1 222 ? 105.04352 85.51834 17.42384 1.000 38.91520 222 ALA C CA 1
ATOM 3632 C C . ALA B 1 222 ? 104.14219 86.64530 17.93671 1.000 39.81049 222 ALA C C 1
ATOM 3633 O O . ALA B 1 222 ? 103.73748 87.52159 17.17122 1.000 38.38706 222 ALA C O 1
ATOM 3635 N N . LYS B 1 223 ? 103.83802 86.62432 19.25363 1.000 41.84722 223 LYS C N 1
ATOM 3636 C CA . LYS B 1 223 ? 103.15749 87.75464 19.89625 1.000 42.19340 223 LYS C CA 1
ATOM 3637 C C . LYS B 1 223 ? 103.78472 89.09680 19.49556 1.000 41.29011 223 LYS C C 1
ATOM 3638 O O . LYS B 1 223 ? 105.01380 89.25249 19.48696 1.000 40.60754 223 LYS C O 1
ATOM 3644 N N . GLY B 1 224 ? 102.93824 90.08598 19.17486 1.000 41.36241 224 GLY C N 1
ATOM 3645 C CA . GLY B 1 224 ? 103.45056 91.41238 18.86757 1.000 40.35610 224 GLY C CA 1
ATOM 3646 C C . GLY B 1 224 ? 104.00662 91.58814 17.45335 1.000 39.35162 224 GLY C C 1
ATOM 3647 O O . GLY B 1 224 ? 104.57897 92.63694 17.14525 1.000 38.63856 224 GLY C O 1
ATOM 3648 N N . ALA B 1 225 ? 103.84555 90.60155 16.58147 1.000 38.49756 225 ALA C N 1
ATOM 3649 C CA . ALA B 1 225 ? 104.45243 90.68538 15.25197 1.000 36.89489 225 ALA C CA 1
ATOM 3650 C C . ALA B 1 225 ? 103.97420 91.91734 14.48573 1.000 36.67093 225 ALA C C 1
ATOM 3651 O O . ALA B 1 225 ? 102.83633 92.37773 14.63677 1.000 37.35420 225 ALA C O 1
ATOM 3653 N N . THR B 1 226 ? 104.85545 92.44593 13.64167 1.000 35.94970 226 THR C N 1
ATOM 3654 C CA . THR B 1 226 ? 104.54378 93.58222 12.75640 1.000 36.76682 226 THR C CA 1
ATOM 3655 C C . THR B 1 226 ? 104.94558 93.22138 11.32323 1.000 36.08902 226 THR C C 1
ATOM 3656 O O . THR B 1 226 ? 106.11843 92.90022 11.07027 1.000 35.68554 226 THR C O 1
ATOM 3660 N N . PHE B 1 227 ? 103.97516 93.25487 10.38895 1.000 36.48163 227 PHE C N 1
ATOM 3661 C CA . PHE B 1 227 ? 104.23751 92.97884 8.96873 1.000 36.32839 227 PHE C CA 1
ATOM 3662 C C . PHE B 1 227 ? 104.22885 94.29785 8.18014 1.000 36.64243 227 PHE C C 1
ATOM 3663 O O . PHE B 1 227 ? 103.16180 94.84176 7.86275 1.000 35.45615 227 PHE C O 1
ATOM 3671 N N . TYR B 1 228 ? 105.40572 94.82682 7.90535 1.000 39.24168 228 TYR C N 1
ATOM 3672 C CA . TYR B 1 228 ? 105.55752 95.99416 7.04099 1.000 38.98606 228 TYR C CA 1
ATOM 3673 C C . TYR B 1 228 ? 105.78082 95.56600 5.57802 1.000 38.51534 228 TYR C C 1
ATOM 3674 O O . TYR B 1 228 ? 106.02238 94.40295 5.26963 1.000 38.69177 228 TYR C O 1
ATOM 3683 N N . TRP B 1 229 ? 105.74648 96.54503 4.67624 1.000 45.30678 229 TRP C N 1
ATOM 3684 C CA . TRP B 1 229 ? 106.07850 96.28747 3.27530 1.000 45.08303 229 TRP C CA 1
ATOM 3685 C C . TRP B 1 229 ? 107.56780 95.99362 3.14766 1.000 46.01916 229 TRP C C 1
ATOM 3686 O O . TRP B 1 229 ? 108.40660 96.88836 3.31707 1.000 46.35556 229 TRP C O 1
ATOM 3697 N N . GLU B 1 230 ? 107.88746 94.76060 2.79148 1.000 43.86770 230 GLU C N 1
ATOM 3698 C CA . GLU B 1 230 ? 109.26202 94.38433 2.55505 1.000 43.97303 230 GLU C CA 1
ATOM 3699 C C . GLU B 1 230 ? 109.70984 94.92942 1.18752 1.000 44.13154 230 GLU C C 1
ATOM 3700 O O . GLU B 1 230 ? 108.92841 95.01578 0.23666 1.000 43.72980 230 GLU C O 1
ATOM 3706 N N . TYR B 1 231 ? 110.98064 95.30945 1.10318 1.000 46.82257 231 TYR C N 1
ATOM 3707 C CA . TYR B 1 231 ? 111.44984 96.13538 -0.00447 1.000 47.09943 231 TYR C CA 1
ATOM 3708 C C . TYR B 1 231 ? 111.31900 95.42616 -1.36262 1.000 47.01179 231 TYR C C 1
ATOM 3709 O O . TYR B 1 231 ? 110.84756 96.01535 -2.34066 1.000 46.76230 231 TYR C O 1
ATOM 3718 N N . PHE B 1 232 ? 111.79781 94.18762 -1.46131 1.000 46.50970 232 PHE C N 1
ATOM 3719 C CA . PHE B 1 232 ? 111.74943 93.49574 -2.74796 1.000 46.75417 232 PHE C CA 1
ATOM 3720 C C . PHE B 1 232 ? 110.31328 93.15027 -3.10942 1.000 46.74976 232 PHE C C 1
ATOM 3721 O O . PHE B 1 232 ? 109.91065 93.27776 -4.27340 1.000 46.52698 232 PHE C O 1
ATOM 3729 N N . SER B 1 233 ? 109.52311 92.79568 -2.09466 1.000 41.43440 233 SER C N 1
ATOM 3730 C CA . SER B 1 233 ? 108.09375 92.57748 -2.26277 1.000 41.59596 233 SER C CA 1
ATOM 3731 C C . SER B 1 233 ? 107.41936 93.78066 -2.91300 1.000 40.99738 233 SER C C 1
ATOM 3732 O O . SER B 1 233 ? 106.58439 93.63590 -3.81667 1.000 40.36344 233 SER C O 1
ATOM 3735 N N . LYS B 1 234 ? 107.70256 94.96754 -2.39874 1.000 45.53180 234 LYS C N 1
ATOM 3736 C CA . LYS B 1 234 ? 107.02910 96.13696 -2.89532 1.000 44.85415 234 LYS C CA 1
ATOM 3737 C C . LYS B 1 234 ? 107.58800 96.55385 -4.26208 1.000 45.53390 234 LYS C C 1
ATOM 3738 O O . LYS B 1 234 ? 106.85090 97.11818 -5.09587 1.000 44.86797 234 LYS C O 1
ATOM 3744 N N . SER B 1 235 ? 108.88719 96.34633 -4.50987 1.000 46.29539 235 SER C N 1
ATOM 3745 C CA . SER B 1 235 ? 109.40503 96.72618 -5.82677 1.000 46.88137 235 SER C CA 1
ATOM 3746 C C . SER B 1 235 ? 108.93522 95.77341 -6.91912 1.000 46.87683 235 SER C C 1
ATOM 3747 O O . SER B 1 235 ? 108.72553 96.20270 -8.05637 1.000 48.63801 235 SER C O 1
ATOM 3750 N N . TYR B 1 236 ? 108.80604 94.47259 -6.61931 1.000 45.64149 236 TYR C N 1
ATOM 3751 C CA . TYR B 1 236 ? 108.55659 93.49241 -7.68246 1.000 45.90707 236 TYR C CA 1
ATOM 3752 C C . TYR B 1 236 ? 107.11019 93.00628 -7.71064 1.000 45.69086 236 TYR C C 1
ATOM 3753 O O . TYR B 1 236 ? 106.68993 92.40742 -8.71710 1.000 46.37924 236 TYR C O 1
ATOM 3762 N N . ALA B 1 237 ? 106.32019 93.29829 -6.65988 1.000 40.96148 237 ALA C N 1
ATOM 3763 C CA . ALA B 1 237 ? 104.92138 92.90022 -6.62857 1.000 40.69033 237 ALA C CA 1
ATOM 3764 C C . ALA B 1 237 ? 104.06046 94.00636 -6.00019 1.000 39.19707 237 ALA C C 1
ATOM 3765 O O . ALA B 1 237 ? 103.31801 93.73854 -5.05364 1.000 38.19079 237 ALA C O 1
ATOM 3767 N N . PRO B 1 238 ? 104.12211 95.25442 -6.51445 1.000 41.08762 238 PRO C N 1
ATOM 3768 C CA . PRO B 1 238 ? 103.33831 96.35725 -5.89593 1.000 40.50781 238 PRO C CA 1
ATOM 3769 C C . PRO B 1 238 ? 101.84005 96.10146 -5.92399 1.000 39.90223 238 PRO C C 1
ATOM 3770 O O . PRO B 1 238 ? 101.12447 96.45567 -4.97519 1.000 38.99594 238 PRO C O 1
ATOM 3774 N N . GLY B 1 239 ? 101.32178 95.50566 -7.00616 1.000 39.03879 239 GLY C N 1
ATOM 3775 C CA . GLY B 1 239 ? 99.89547 95.21029 -7.03039 1.000 38.76402 239 GLY C CA 1
ATOM 3776 C C . GLY B 1 239 ? 99.47792 94.18665 -5.99662 1.000 38.02468 239 GLY C C 1
ATOM 3777 O O . GLY B 1 239 ? 98.45097 94.33560 -5.31061 1.000 37.32253 239 GLY C O 1
ATOM 3778 N N . LEU B 1 240 ? 100.25036 93.11431 -5.88092 1.000 37.47141 240 LEU C N 1
ATOM 3779 C CA . LEU B 1 240 ? 99.91368 92.08137 -4.92729 1.000 36.82050 240 LEU C CA 1
ATOM 3780 C C . LEU B 1 240 ? 100.04965 92.61198 -3.49508 1.000 35.91912 240 LEU C C 1
ATOM 3781 O O . LEU B 1 240 ? 99.25530 92.26027 -2.60214 1.000 35.07726 240 LEU C O 1
ATOM 3786 N N . ILE B 1 241 ? 101.06552 93.42371 -3.24348 1.000 37.40855 241 ILE C N 1
ATOM 3787 C CA . ILE B 1 241 ? 101.22000 93.86898 -1.86756 1.000 37.20539 241 ILE C CA 1
ATOM 3788 C C . ILE B 1 241 ? 100.07923 94.80371 -1.49857 1.000 36.86129 241 ILE C C 1
ATOM 3789 O O . ILE B 1 241 ? 99.49835 94.71234 -0.39989 1.000 35.95007 241 ILE C O 1
ATOM 3794 N N . SER B 1 242 ? 99.67416 95.64799 -2.44390 1.000 37.53421 242 SER C N 1
ATOM 3795 C CA . SER B 1 242 ? 98.48944 96.47236 -2.23880 1.000 37.44642 242 SER C CA 1
ATOM 3796 C C . SER B 1 242 ? 97.24268 95.60829 -1.95365 1.000 37.23161 242 SER C C 1
ATOM 3797 O O . SER B 1 242 ? 96.53280 95.82707 -0.96483 1.000 36.97687 242 SER C O 1
ATOM 3800 N N . ALA B 1 243 ? 96.94738 94.62971 -2.82045 1.000 34.95710 243 ALA C N 1
ATOM 3801 C CA . ALA B 1 243 ? 95.75403 93.80917 -2.62502 1.000 35.52606 243 ALA C CA 1
ATOM 3802 C C . ALA B 1 243 ? 95.76113 93.08866 -1.26271 1.000 34.48719 243 ALA C C 1
ATOM 3803 O O . ALA B 1 243 ? 94.72964 93.03360 -0.55968 1.000 34.78984 243 ALA C O 1
ATOM 3805 N N . VAL B 1 244 ? 96.89641 92.51580 -0.87295 1.000 32.96719 244 VAL C N 1
ATOM 3806 C CA . VAL B 1 244 ? 96.93129 91.76443 0.38966 1.000 32.12833 244 VAL C CA 1
ATOM 3807 C C . VAL B 1 244 ? 96.82192 92.70039 1.60659 1.000 32.19313 244 VAL C C 1
ATOM 3808 O O . VAL B 1 244 ? 96.05247 92.43616 2.53675 1.000 32.34151 244 VAL C O 1
ATOM 3812 N N . TRP B 1 245 ? 97.59073 93.81265 1.62667 1.000 33.42128 245 TRP C N 1
ATOM 3813 C CA . TRP B 1 245 ? 97.49467 94.72742 2.76133 1.000 33.97832 245 TRP C CA 1
ATOM 3814 C C . TRP B 1 245 ? 96.08606 95.33016 2.85993 1.000 34.42497 245 TRP C C 1
ATOM 3815 O O . TRP B 1 245 ? 95.55622 95.50558 3.97526 1.000 34.55031 245 TRP C O 1
ATOM 3826 N N . GLN B 1 246 ? 95.44076 95.58342 1.71195 1.000 37.40890 246 GLN C N 1
ATOM 3827 C CA . GLN B 1 246 ? 94.09417 96.16443 1.73867 1.000 38.35847 246 GLN C CA 1
ATOM 3828 C C . GLN B 1 246 ? 93.08573 95.12064 2.20475 1.000 38.47385 246 GLN C C 1
ATOM 3829 O O . GLN B 1 246 ? 92.13886 95.45726 2.90379 1.000 39.18800 246 GLN C O 1
ATOM 3835 N N . THR B 1 247 ? 93.30306 93.85478 1.88286 1.000 35.09707 247 THR C N 1
ATOM 3836 C CA . THR B 1 247 ? 92.45267 92.80722 2.43313 1.000 35.96125 247 THR C CA 1
ATOM 3837 C C . THR B 1 247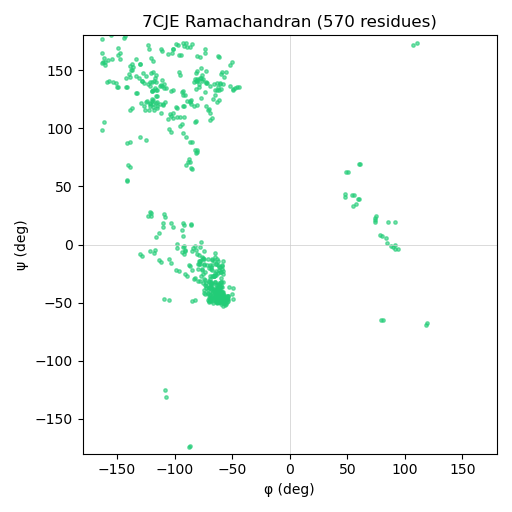 ? 92.56712 92.73947 3.95700 1.000 35.61369 247 THR C C 1
ATOM 3838 O O . THR B 1 247 ? 91.54644 92.68286 4.66177 1.000 36.25386 247 THR C O 1
ATOM 3842 N N . ALA B 1 248 ? 93.80456 92.70961 4.47117 1.000 33.61198 248 ALA C N 1
ATOM 3843 C CA . ALA B 1 248 ? 94.00817 92.76023 5.92525 1.000 34.24470 248 ALA C CA 1
ATOM 3844 C C . ALA B 1 248 ? 93.31224 93.97470 6.55934 1.000 35.10620 248 ALA C C 1
ATOM 3845 O O . ALA B 1 248 ? 92.59851 93.85538 7.57103 1.000 35.92305 248 ALA C O 1
ATOM 3847 N N . ALA B 1 249 ? 93.49213 95.15574 5.96513 1.000 36.52432 249 ALA C N 1
ATOM 3848 C CA . ALA B 1 249 ? 92.81286 96.35483 6.46305 1.000 37.09485 249 ALA C CA 1
ATOM 3849 C C . ALA B 1 249 ? 91.28973 96.18597 6.47234 1.000 38.05721 249 ALA C C 1
ATOM 3850 O O . ALA B 1 249 ? 90.60505 96.61486 7.42034 1.000 38.50221 249 ALA C O 1
ATOM 3852 N N . ALA B 1 250 ? 90.72571 95.63599 5.39393 1.000 38.42971 250 ALA C N 1
ATOM 3853 C CA . ALA B 1 250 ? 89.27983 95.50824 5.37073 1.000 39.27498 250 ALA C CA 1
ATOM 3854 C C . ALA B 1 250 ? 88.78706 94.55380 6.44987 1.000 39.57429 250 ALA C C 1
ATOM 3855 O O . ALA B 1 250 ? 87.65599 94.70512 6.90095 1.000 40.52574 250 ALA C O 1
ATOM 3857 N N . LEU B 1 251 ? 89.61072 93.58869 6.88681 1.000 37.67826 251 LEU C N 1
ATOM 3858 C CA . LEU B 1 251 ? 89.28789 92.68911 8.00035 1.000 37.94693 251 LEU C CA 1
ATOM 3859 C C . LEU B 1 251 ? 89.59326 93.26095 9.40043 1.000 38.94715 251 LEU C C 1
ATOM 3860 O O . LEU B 1 251 ? 89.40543 92.54480 10.40388 1.000 39.27054 251 LEU C O 1
ATOM 3865 N N . GLY B 1 252 ? 90.16460 94.46267 9.51666 1.000 37.31363 252 GLY C N 1
ATOM 3866 C CA . GLY B 1 252 ? 90.50203 94.97999 10.83574 1.000 38.05231 252 GLY C CA 1
ATOM 3867 C C . GLY B 1 252 ? 91.85419 94.51019 11.35269 1.000 38.11726 252 GLY C C 1
ATOM 3868 O O . GLY B 1 252 ? 92.09160 94.56799 12.56816 1.000 39.04449 252 GLY C O 1
ATOM 3869 N N . TYR B 1 253 ? 92.75231 94.03812 10.47851 1.000 36.32757 253 TYR C N 1
ATOM 3870 C CA . TYR B 1 253 ? 94.05895 93.54700 10.91163 1.000 36.79616 253 TYR C CA 1
ATOM 3871 C C . TYR B 1 253 ? 95.18318 94.49434 10.50663 1.000 36.72817 253 TYR C C 1
ATOM 3872 O O . TYR B 1 253 ? 96.33818 94.05716 10.39002 1.000 37.17306 253 TYR C O 1
ATOM 3881 N N . GLY B 1 254 ? 94.86683 95.77487 10.28856 1.000 35.62037 254 GLY C N 1
ATOM 3882 C CA . GLY B 1 254 ? 95.88513 96.79988 10.06047 1.000 35.72742 254 GLY C CA 1
ATOM 3883 C C . GLY B 1 254 ? 96.79378 97.06025 11.25888 1.000 37.65824 254 GLY C C 1
ATOM 3884 O O . GLY B 1 254 ? 97.75423 97.84300 11.14597 1.000 37.51556 254 GLY C O 1
ATOM 3885 N N . ASN B 1 255 ? 96.49586 96.46386 12.42623 1.000 36.80170 255 ASN C N 1
ATOM 3886 C CA . ASN B 1 255 ? 97.43750 96.56383 13.54978 1.000 38.08778 255 ASN C CA 1
ATOM 3887 C C . ASN B 1 255 ? 98.61074 95.58559 13.38708 1.000 38.06414 255 ASN C C 1
ATOM 3888 O O . ASN B 1 255 ? 99.62283 95.76561 14.05236 1.000 39.03493 255 ASN C O 1
ATOM 3893 N N . TYR B 1 256 ? 98.48734 94.58211 12.51017 1.000 36.29763 256 TYR C N 1
ATOM 3894 C CA . TYR B 1 256 ? 99.53577 93.63145 12.14053 1.000 36.46112 256 TYR C CA 1
ATOM 3895 C C . TYR B 1 256 ? 100.12771 93.91845 10.75517 1.000 35.58714 256 TYR C C 1
ATOM 3896 O O . TYR B 1 256 ? 101.35991 93.99242 10.60397 1.000 35.76102 256 TYR C O 1
ATOM 3905 N N . PHE B 1 257 ? 99.24944 94.12905 9.75736 1.000 35.39592 257 PHE C N 1
ATOM 3906 C CA . PHE B 1 257 ? 99.65995 94.43606 8.38576 1.000 34.19842 257 PHE C CA 1
ATOM 3907 C C . PHE B 1 257 ? 99.75349 95.94947 8.28633 1.000 34.14138 257 PHE C C 1
ATOM 3908 O O . PHE B 1 257 ? 98.77144 96.63311 8.00687 1.000 34.00079 257 PHE C O 1
ATOM 3916 N N . ILE B 1 258 ? 100.93489 96.50121 8.51882 1.000 38.09252 258 ILE C N 1
ATOM 3917 C CA . ILE B 1 258 ? 101.09362 97.94467 8.61951 1.000 38.53638 258 ILE C CA 1
ATOM 3918 C C . ILE B 1 258 ? 101.46990 98.53795 7.26392 1.000 38.17556 258 ILE C C 1
ATOM 3919 O O . ILE B 1 258 ? 102.38038 98.03504 6.58040 1.000 38.01171 258 ILE C O 1
ATOM 3924 N N . GLN B 1 259 ? 100.77548 99.61654 6.87389 1.000 44.01677 259 GLN C N 1
ATOM 3925 C CA . GLN B 1 259 ? 100.97320 100.20946 5.55267 1.000 44.15342 259 GLN C CA 1
ATOM 3926 C C . GLN B 1 259 ? 102.10218 101.22142 5.61884 1.000 45.85683 259 GLN C C 1
ATOM 3927 O O . GLN B 1 259 ? 101.90173 102.42087 5.55497 1.000 48.64370 259 GLN C O 1
ATOM 3933 N N . ALA B 1 260 ? 103.31414 100.68993 5.71105 1.000 42.93160 260 ALA C N 1
ATOM 3934 C CA . ALA B 1 260 ? 104.52208 101.50585 5.80688 1.000 46.13035 260 ALA C CA 1
ATOM 3935 C C . ALA B 1 260 ? 105.68778 100.65581 5.34318 1.000 45.56653 260 ALA C C 1
ATOM 3936 O O . ALA B 1 260 ? 105.61205 99.42966 5.36325 1.000 43.27517 260 ALA C O 1
ATOM 3938 N N . ASP B 1 261 ? 106.76575 101.30744 4.93999 1.000 47.61821 261 ASP C N 1
ATOM 3939 C CA . ASP B 1 261 ? 107.92723 100.57474 4.43994 1.000 48.02414 261 ASP C CA 1
ATOM 3940 C C . ASP B 1 261 ? 108.62626 99.80330 5.56894 1.000 47.55600 261 ASP C C 1
ATOM 3941 O O . ASP B 1 261 ? 108.87958 100.35492 6.64849 1.000 49.70047 261 ASP C O 1
ATOM 3946 N N . GLY B 1 262 ? 109.00858 98.55162 5.29976 1.000 44.81208 262 GLY C N 1
ATOM 3947 C CA . GLY B 1 262 ? 109.81329 97.77206 6.24747 1.000 47.05452 262 GLY C CA 1
ATOM 3948 C C . GLY B 1 262 ? 111.26191 97.56143 5.83165 1.000 48.49714 262 GLY C C 1
ATOM 3949 O O . GLY B 1 262 ? 111.90128 98.50822 5.37827 1.000 49.07409 262 GLY C O 1
ATOM 3950 N N . GLY B 1 263 ? 111.77925 96.33157 5.88154 1.000 48.02383 263 GLY C N 1
ATOM 3951 C CA . GLY B 1 263 ? 113.17491 96.08107 5.57593 1.000 49.48422 263 GLY C CA 1
ATOM 3952 C C . GLY B 1 263 ? 113.40747 95.49618 4.18674 1.000 48.06375 263 GLY C C 1
ATOM 3953 O O . GLY B 1 263 ? 112.48271 95.04832 3.52969 1.000 46.84345 263 GLY C O 1
ATOM 3954 N N . ALA B 1 264 ? 114.66365 95.54109 3.73184 1.000 49.12236 264 ALA C N 1
ATOM 3955 C CA . ALA B 1 264 ? 115.09953 94.82156 2.53175 1.000 48.58242 264 ALA C CA 1
ATOM 3956 C C . ALA B 1 264 ? 115.65375 93.47975 2.98653 1.000 49.78582 264 ALA C C 1
ATOM 3957 O O . ALA B 1 264 ? 116.77096 93.39772 3.50832 1.000 51.88801 264 ALA C O 1
ATOM 3959 N N . LEU B 1 265 ? 114.87635 92.42461 2.79606 1.000 49.41878 265 LEU C N 1
ATOM 3960 C CA . LEU B 1 265 ? 115.19199 91.13844 3.39966 1.000 50.67239 265 LEU C CA 1
ATOM 3961 C C . LEU B 1 265 ? 115.41972 90.10790 2.31109 1.000 50.60533 265 LEU C C 1
ATOM 3962 O O . LEU B 1 265 ? 114.53337 89.87864 1.47378 1.000 48.92164 265 LEU C O 1
ATOM 3967 N N . THR B 1 266 ? 116.58233 89.47247 2.33362 1.000 54.11235 266 THR C N 1
ATOM 3968 C CA . THR B 1 266 ? 116.73095 88.28863 1.51145 1.000 53.85940 266 THR C CA 1
ATOM 3969 C C . THR B 1 266 ? 115.94764 87.13582 2.15492 1.000 52.16311 266 THR C C 1
ATOM 3970 O O . THR B 1 266 ? 115.91322 86.99237 3.38350 1.000 52.34618 266 THR C O 1
ATOM 3974 N N . ASP B 1 267 ? 115.14773 86.45986 1.33920 1.000 46.74912 267 ASP C N 1
ATOM 3975 C CA . ASP B 1 267 ? 114.25730 85.39747 1.79035 1.000 45.11635 267 ASP C CA 1
ATOM 3976 C C . ASP B 1 267 ? 113.83883 84.60471 0.55137 1.000 44.83924 267 ASP C C 1
ATOM 3977 O O . ASP B 1 267 ? 114.19253 84.95602 -0.59069 1.000 45.59404 267 ASP C O 1
ATOM 3982 N N . ASP B 1 268 ? 113.06024 83.54441 0.78068 1.000 45.39880 268 ASP C N 1
ATOM 3983 C CA . ASP B 1 268 ? 112.80171 82.56321 -0.27459 1.000 45.49257 268 ASP C CA 1
ATOM 3984 C C . ASP B 1 268 ? 112.10003 83.16686 -1.49584 1.000 45.28289 268 ASP C C 1
ATOM 3985 O O . ASP B 1 268 ? 112.18698 82.57435 -2.58376 1.000 46.07428 268 ASP C O 1
ATOM 3990 N N . HIS B 1 269 ? 111.45224 84.33987 -1.35825 1.000 43.08496 269 HIS C N 1
ATOM 3991 C CA . HIS B 1 269 ? 110.73992 84.94326 -2.49236 1.000 43.32953 269 HIS C CA 1
ATOM 3992 C C . HIS B 1 269 ? 111.70143 85.53304 -3.52766 1.000 44.42232 269 HIS C C 1
ATOM 3993 O O . HIS B 1 269 ? 111.35075 85.58924 -4.71696 1.000 44.55484 269 HIS C O 1
ATOM 4000 N N . VAL B 1 270 ? 112.92241 85.88263 -3.14146 1.000 44.88315 270 VAL C N 1
ATOM 4001 C CA . VAL B 1 270 ? 113.83435 86.54050 -4.07338 1.000 45.83000 270 VAL C CA 1
ATOM 4002 C C . VAL B 1 270 ? 114.31319 85.59515 -5.18013 1.000 47.44024 270 VAL C C 1
ATOM 4003 O O . VAL B 1 270 ? 114.33308 85.99990 -6.35852 1.000 47.37712 270 VAL C O 1
ATOM 4007 N N . PRO B 1 271 ? 114.76560 84.36552 -4.89345 1.000 48.61394 271 PRO C N 1
ATOM 4008 C CA . PRO B 1 271 ? 115.09854 83.47876 -6.02270 1.000 49.59366 271 PRO C CA 1
ATOM 4009 C C . PRO B 1 271 ? 113.89930 83.20266 -6.93878 1.000 48.73695 271 PRO C C 1
ATOM 4010 O O . PRO B 1 271 ? 114.08380 83.05821 -8.16137 1.000 49.78088 271 PRO C O 1
ATOM 4014 N N . VAL B 1 272 ? 112.68112 83.16324 -6.39267 1.000 47.48874 272 VAL C N 1
ATOM 4015 C CA . VAL B 1 272 ? 111.48996 82.94247 -7.20854 1.000 47.53389 272 VAL C CA 1
ATOM 4016 C C . VAL B 1 272 ? 111.24553 84.13567 -8.13796 1.000 47.65013 272 VAL C C 1
ATOM 4017 O O . VAL B 1 272 ? 111.03238 83.95892 -9.35338 1.000 48.40044 272 VAL C O 1
ATOM 4021 N N . ILE B 1 273 ? 111.31917 85.36072 -7.58933 1.000 48.66818 273 ILE C N 1
ATOM 4022 C CA . ILE B 1 273 ? 111.25645 86.57290 -8.41174 1.000 48.11887 273 ILE C CA 1
ATOM 4023 C C . ILE B 1 273 ? 112.32475 86.53601 -9.49525 1.000 49.85546 273 ILE C C 1
ATOM 4024 O O . ILE B 1 273 ? 112.02915 86.75432 -10.68261 1.000 50.27714 273 ILE C O 1
ATOM 4029 N N . LYS B 1 274 ? 113.58521 86.26808 -9.11606 1.000 50.40351 274 LYS C N 1
ATOM 4030 C CA . LYS B 1 274 ? 114.70271 86.40180 -10.06827 1.000 52.63824 274 LYS C CA 1
ATOM 4031 C C . LYS B 1 274 ? 114.70686 85.31580 -11.15412 1.000 54.87389 274 LYS C C 1
ATOM 4032 O O . LYS B 1 274 ? 115.05940 85.58349 -12.30854 1.000 58.62085 274 LYS C O 1
ATOM 4038 N N . ASN B 1 275 ? 114.43938 84.05956 -10.79021 1.000 53.45014 275 ASN C N 1
ATOM 4039 C CA . ASN B 1 275 ? 114.65890 82.95315 -11.71917 1.000 56.49174 275 ASN C CA 1
ATOM 4040 C C . ASN B 1 275 ? 113.39119 82.47660 -12.43174 1.000 54.81667 275 ASN C C 1
ATOM 4041 O O . ASN B 1 275 ? 113.49916 81.84753 -13.50437 1.000 58.02537 275 ASN C O 1
ATOM 4046 N N . LEU B 1 276 ? 112.21412 82.74745 -11.86547 1.000 51.93573 276 LEU C N 1
ATOM 4047 C CA . LEU B 1 276 ? 110.93535 82.43464 -12.48481 1.000 52.33496 276 LEU C CA 1
ATOM 4048 C C . LEU B 1 276 ? 110.14776 83.66971 -12.90782 1.000 52.13124 276 LEU C C 1
ATOM 4049 O O . LEU B 1 276 ? 109.24931 83.54810 -13.74832 1.000 52.59349 276 LEU C O 1
ATOM 4054 N N . GLY B 1 277 ? 110.50059 84.85736 -12.42405 1.000 50.88113 277 GLY C N 1
ATOM 4055 C CA . GLY B 1 277 ? 109.78371 86.00672 -12.90872 1.000 50.21299 277 GLY C CA 1
ATOM 4056 C C . GLY B 1 277 ? 108.38480 86.12673 -12.33929 1.000 49.73879 277 GLY C C 1
ATOM 4057 O O . GLY B 1 277 ? 107.55018 86.81731 -12.93262 1.000 49.61510 277 GLY C O 1
ATOM 4058 N N . ILE B 1 278 ? 108.10295 85.49275 -11.20549 1.000 46.31272 278 ILE C N 1
ATOM 4059 C CA . ILE B 1 278 ? 106.78296 85.52917 -10.58733 1.000 45.37157 278 ILE C CA 1
ATOM 4060 C C . ILE B 1 278 ? 106.71542 86.67323 -9.56636 1.000 41.91944 278 ILE C C 1
ATOM 4061 O O . ILE B 1 278 ? 107.61007 86.75373 -8.70483 1.000 40.99532 278 ILE C O 1
ATOM 4066 N N . PRO B 1 279 ? 105.71499 87.57275 -9.60642 1.000 42.84616 279 PRO C N 1
ATOM 4067 C CA . PRO B 1 279 ? 105.65461 88.63111 -8.58219 1.000 40.22397 279 PRO C CA 1
ATOM 4068 C C . PRO B 1 279 ? 105.29179 88.02288 -7.23120 1.000 38.44013 279 PRO C C 1
ATOM 4069 O O . PRO B 1 279 ? 104.21927 87.41531 -7.07194 1.000 38.20711 279 PRO C O 1
ATOM 4073 N N . CYS B 1 280 ? 106.22965 88.13966 -6.26977 1.000 39.33142 280 CYS C N 1
ATOM 4074 C CA . CYS B 1 280 ? 106.08283 87.53617 -4.94270 1.000 37.96553 280 CYS C CA 1
ATOM 4075 C C . CYS B 1 280 ? 106.24305 88.56857 -3.83973 1.000 36.72579 280 CYS C C 1
ATOM 4076 O O . CYS B 1 280 ? 107.08539 89.47718 -3.95026 1.000 37.59042 280 CYS C O 1
ATOM 4079 N N . ILE B 1 281 ? 105.46667 88.38058 -2.75893 1.000 34.76004 281 ILE C N 1
ATOM 4080 C CA . ILE B 1 281 ? 105.62261 89.20658 -1.56700 1.000 34.25834 281 ILE C CA 1
ATOM 4081 C C . ILE B 1 281 ? 106.00234 88.28820 -0.40607 1.000 34.21840 281 ILE C C 1
ATOM 4082 O O . ILE B 1 281 ? 105.74144 87.07261 -0.42596 1.000 33.98727 281 ILE C O 1
ATOM 4087 N N . ASP B 1 282 ? 106.62048 88.89433 0.61798 1.000 31.17997 282 ASP C N 1
ATOM 4088 C CA . ASP B 1 282 ? 107.07774 88.19994 1.83436 1.000 32.60399 282 ASP C CA 1
ATOM 4089 C C . ASP B 1 282 ? 106.33362 88.82879 3.01176 1.000 32.07917 282 ASP C C 1
ATOM 4090 O O . ASP B 1 282 ? 106.43468 90.03585 3.22740 1.000 32.98670 282 ASP C O 1
ATOM 4095 N N . ILE B 1 283 ? 105.58166 88.01442 3.74537 1.000 29.19290 283 ILE C N 1
ATOM 4096 C CA . ILE B 1 283 ? 104.87364 88.42808 4.94955 1.000 30.05821 283 ILE C CA 1
ATOM 4097 C C . ILE B 1 283 ? 105.73771 87.92762 6.09455 1.000 32.20473 283 ILE C C 1
ATOM 4098 O O . ILE B 1 283 ? 105.82112 86.71295 6.35569 1.000 31.52177 283 ILE C O 1
ATOM 4103 N N . ILE B 1 284 ? 106.38685 88.86273 6.77594 1.000 28.92475 284 ILE C N 1
ATOM 4104 C CA . ILE B 1 284 ? 107.43219 88.47972 7.70880 1.000 32.07769 284 ILE C CA 1
ATOM 4105 C C . ILE B 1 284 ? 107.47758 89.48594 8.85952 1.000 35.69926 284 ILE C C 1
ATOM 4106 O O . ILE B 1 284 ? 107.48285 90.70094 8.64251 1.000 37.48962 284 ILE C O 1
ATOM 4111 N N . ASN B 1 285 ? 107.58505 88.95011 10.09130 1.000 32.19238 285 ASN C N 1
ATOM 4112 C CA . ASN B 1 285 ? 107.72771 89.78387 11.30486 1.000 35.53604 285 ASN C CA 1
ATOM 4113 C C . ASN B 1 285 ? 109.08059 90.50000 11.30077 1.000 36.85448 285 ASN C C 1
ATOM 4114 O O . ASN B 1 285 ? 110.10672 89.86291 11.52076 1.000 37.12934 285 ASN C O 1
ATOM 4119 N N . TYR B 1 286 ? 109.08807 91.81103 11.09918 1.000 42.42137 286 TYR C N 1
ATOM 4120 C CA . TYR B 1 286 ? 110.33125 92.58261 11.03898 1.000 43.24736 286 TYR C CA 1
ATOM 4121 C C . TYR B 1 286 ? 110.01912 94.03097 11.37649 1.000 44.55285 286 TYR C C 1
ATOM 4122 O O . TYR B 1 286 ? 108.98739 94.55906 10.95063 1.000 44.01416 286 TYR C O 1
ATOM 4131 N N . SER B 1 287 ? 110.90478 94.67083 12.12844 1.000 46.25382 287 SER C N 1
ATOM 4132 C CA . SER B 1 287 ? 110.80762 96.10809 12.31907 1.000 47.13455 287 SER C CA 1
ATOM 4133 C C . SER B 1 287 ? 112.17756 96.68868 12.62875 1.000 48.78914 287 SER C C 1
ATOM 4134 O O . SER B 1 287 ? 112.94550 96.11865 13.41911 1.000 49.54957 287 SER C O 1
ATOM 4137 N N . SER B 1 288 ? 112.43926 97.86084 12.03872 1.000 51.47707 288 SER C N 1
ATOM 4138 C CA . SER B 1 288 ? 113.67894 98.57061 12.27726 1.000 52.98954 288 SER C CA 1
ATOM 4139 C C . SER B 1 288 ? 113.81696 99.00390 13.73959 1.000 54.94630 288 SER C C 1
ATOM 4140 O O . SER B 1 288 ? 114.91550 99.41984 14.16841 1.000 58.07812 288 SER C O 1
ATOM 4143 N N . LYS B 1 289 ? 112.73547 98.92879 14.52615 1.000 54.83794 289 LYS C N 1
ATOM 4144 C CA . LYS B 1 289 ? 112.86264 99.22755 15.95208 1.000 56.81073 289 LYS C CA 1
ATOM 4145 C C . LYS B 1 289 ? 113.42559 98.06262 16.75504 1.000 57.45121 289 LYS C C 1
ATOM 4146 O O . LYS B 1 289 ? 113.82195 98.26138 17.89731 1.000 59.09848 289 LYS C O 1
ATOM 4152 N N . ASN B 1 290 ? 113.42209 96.85363 16.20712 1.000 55.53356 290 ASN C N 1
ATOM 4153 C CA . ASN B 1 290 ? 113.96027 95.69672 16.90673 1.000 56.20515 290 ASN C CA 1
ATOM 4154 C C . ASN B 1 290 ? 115.47410 95.68324 16.79132 1.000 58.04364 290 ASN C C 1
ATOM 4155 O O . ASN B 1 290 ? 116.02344 95.94203 15.71450 1.000 58.20402 290 ASN C O 1
ATOM 4160 N N . GLU B 1 291 ? 116.13474 95.29428 17.88255 1.000 61.84866 291 GLU C N 1
ATOM 4161 C CA . GLU B 1 291 ? 117.58964 95.23768 17.90954 1.000 66.88421 291 GLU C CA 1
ATOM 4162 C C . GLU B 1 291 ? 118.14862 94.47905 16.71882 1.000 65.90123 291 GLU C C 1
ATOM 4163 O O . GLU B 1 291 ? 119.15931 94.87826 16.14459 1.000 69.19552 291 GLU C O 1
ATOM 4169 N N . HIS B 1 292 ? 117.54436 93.35113 16.36048 1.000 62.08561 292 HIS C N 1
ATOM 4170 C CA . HIS B 1 292 ? 118.01679 92.59752 15.20443 1.000 61.29762 292 HIS C CA 1
ATOM 4171 C C . HIS B 1 292 ? 117.05263 92.64059 14.02926 1.000 58.05557 292 HIS C C 1
ATOM 4172 O O . HIS B 1 292 ? 117.20920 91.85537 13.08412 1.000 57.09565 292 HIS C O 1
ATOM 4179 N N . GLY B 1 293 ? 116.08049 93.56736 14.02721 1.000 54.20757 293 GLY C N 1
ATOM 4180 C CA . GLY B 1 293 ? 115.09737 93.63737 12.94974 1.000 51.68839 293 GLY C CA 1
ATOM 4181 C C . GLY B 1 293 ? 113.97000 92.62524 13.11927 1.000 50.60024 293 GLY C C 1
ATOM 4182 O O . GLY B 1 293 ? 112.80607 92.98363 13.35375 1.000 49.66086 293 GLY C O 1
ATOM 4183 N N . PHE B 1 294 ? 114.33894 91.34342 13.03641 1.000 50.94914 294 PHE C N 1
ATOM 4184 C CA . PHE B 1 294 ? 113.45170 90.23961 13.38905 1.000 49.70087 294 PHE C CA 1
ATOM 4185 C C . PHE B 1 294 ? 113.05820 90.35383 14.86518 1.000 50.68884 294 PHE C C 1
ATOM 4186 O O . PHE B 1 294 ? 113.68724 91.07498 15.63378 1.000 52.54181 294 PHE C O 1
ATOM 4194 N N . GLY B 1 295 ? 111.97084 89.67009 15.24956 1.000 49.03347 295 GLY C N 1
ATOM 4195 C CA . GLY B 1 295 ? 111.60639 89.66203 16.66848 1.000 49.74278 295 GLY C CA 1
ATOM 4196 C C . GLY B 1 295 ? 112.77345 89.29511 17.57075 1.000 50.94114 295 GLY C C 1
ATOM 4197 O O . GLY B 1 295 ? 113.73773 88.68201 17.11036 1.000 50.78362 295 GLY C O 1
ATOM 4198 N N . ASP B 1 296 ? 112.71216 89.69690 18.84614 1.000 54.30531 296 ASP C N 1
ATOM 4199 C CA . ASP B 1 296 ? 113.76722 89.41200 19.81105 1.000 55.05093 296 ASP C CA 1
ATOM 4200 C C . ASP B 1 296 ? 114.00443 87.91253 20.02359 1.000 54.92866 296 ASP C C 1
ATOM 4201 O O . ASP B 1 296 ? 115.10547 87.52453 20.42754 1.000 55.83751 296 ASP C O 1
ATOM 4206 N N . HIS B 1 297 ? 113.00639 87.05720 19.75469 1.000 52.39540 297 HIS C N 1
ATOM 4207 C CA . HIS B 1 297 ? 113.15993 85.60710 19.88591 1.000 52.07610 297 HIS C CA 1
ATOM 4208 C C . HIS B 1 297 ? 113.99527 84.96405 18.76797 1.000 50.83339 297 HIS C C 1
ATOM 4209 O O . HIS B 1 297 ? 114.43944 83.82083 18.94102 1.000 50.47908 297 HIS C O 1
ATOM 4216 N N . TRP B 1 298 ? 114.28915 85.68558 17.67710 1.000 54.55799 298 TRP C N 1
ATOM 4217 C CA . TRP B 1 298 ? 114.88177 85.11527 16.46944 1.000 52.69530 298 TRP C CA 1
ATOM 4218 C C . TRP B 1 298 ? 116.25305 84.49653 16.72999 1.000 53.46370 298 TRP C C 1
ATOM 4219 O O . TRP B 1 298 ? 117.18926 85.16304 17.20151 1.000 55.03538 298 TRP C O 1
ATOM 4230 N N . HIS B 1 299 ? 116.37924 83.21286 16.37699 1.000 53.77490 299 HIS C N 1
ATOM 4231 C CA . HIS B 1 299 ? 117.61910 82.44536 16.55521 1.000 55.46786 299 HIS C CA 1
ATOM 4232 C C . HIS B 1 299 ? 118.10142 82.47945 18.00314 1.000 58.52806 299 HIS C C 1
ATOM 4233 O O . HIS B 1 299 ? 119.29214 82.49600 18.26378 1.000 62.89863 299 HIS C O 1
ATOM 4240 N N . THR B 1 300 ? 117.16914 82.52134 18.95381 1.000 57.67175 300 THR C N 1
ATOM 4241 C CA . THR B 1 300 ? 117.47458 82.31621 20.36373 1.000 60.20680 300 THR C CA 1
ATOM 4242 C C . THR B 1 300 ? 116.63721 81.14390 20.85053 1.000 59.54343 300 THR C C 1
ATOM 4243 O O . THR B 1 300 ? 115.67951 80.70368 20.19314 1.000 57.48632 300 THR C O 1
ATOM 4247 N N . GLN B 1 301 ? 116.97840 80.68487 22.04063 1.000 62.12187 301 GLN C N 1
ATOM 4248 C CA . GLN B 1 301 ? 116.26224 79.58500 22.64955 1.000 61.99436 301 GLN C CA 1
ATOM 4249 C C . GLN B 1 301 ? 114.80486 79.93920 22.94216 1.000 59.59729 301 GLN C C 1
ATOM 4250 O O . GLN B 1 301 ? 113.97154 79.04092 23.14081 1.000 59.26209 301 GLN C O 1
ATOM 4256 N N . ARG B 1 302 ? 114.46975 81.22458 22.95285 1.000 56.41342 302 ARG C N 1
ATOM 4257 C CA . ARG B 1 302 ? 113.09760 81.65391 23.16468 1.000 54.52878 302 ARG C CA 1
ATOM 4258 C C . ARG B 1 302 ? 112.19330 81.50643 21.92794 1.000 52.63042 302 ARG C C 1
ATOM 4259 O O . ARG B 1 302 ? 111.00482 81.84420 22.03360 1.000 52.58844 302 ARG C O 1
ATOM 4267 N N . ASP B 1 303 ? 112.70859 81.06012 20.76759 1.000 53.55765 303 ASP C N 1
ATOM 4268 C CA . ASP B 1 303 ? 111.82718 80.77674 19.61785 1.000 51.69006 303 ASP C CA 1
ATOM 4269 C C . ASP B 1 303 ? 111.20619 79.38442 19.80891 1.000 51.23891 303 ASP C C 1
ATOM 4270 O O . ASP B 1 303 ? 111.65355 78.37396 19.25618 1.000 48.82785 303 ASP C O 1
ATOM 4275 N N . ASN B 1 304 ? 110.18410 79.32316 20.66584 1.000 47.53855 304 ASN C N 1
ATOM 4276 C CA . ASN B 1 304 ? 109.61829 78.05117 21.10125 1.000 46.95821 304 ASN C CA 1
ATOM 4277 C C . ASN B 1 304 ? 108.11943 78.28777 21.23231 1.000 47.48698 304 ASN C C 1
ATOM 4278 O O . ASN B 1 304 ? 107.64525 79.40985 21.02276 1.000 48.67332 304 ASN C O 1
ATOM 4283 N N . MET B 1 305 ? 107.36261 77.24508 21.58506 1.000 48.12012 305 MET C N 1
ATOM 4284 C CA . MET B 1 305 ? 105.90304 77.38229 21.54933 1.000 48.30142 305 MET C CA 1
ATOM 4285 C C . MET B 1 305 ? 105.41610 78.52266 22.42485 1.000 50.95040 305 MET C C 1
ATOM 4286 O O . MET B 1 305 ? 104.30948 79.02469 22.19047 1.000 50.51373 305 MET C O 1
ATOM 4291 N N . GLN B 1 306 ? 106.20769 78.93375 23.43512 1.000 50.23791 306 GLN C N 1
ATOM 4292 C CA . GLN B 1 306 ? 105.78007 80.01733 24.31687 1.000 51.31942 306 GLN C CA 1
ATOM 4293 C C . GLN B 1 306 ? 105.69086 81.38784 23.63452 1.000 51.50385 306 GLN C C 1
ATOM 4294 O O . GLN B 1 306 ? 104.95673 82.24817 24.13039 1.000 51.53039 306 GLN C O 1
ATOM 4300 N N . ILE B 1 307 ? 106.37092 81.64178 22.51153 1.000 46.73387 307 ILE C N 1
ATOM 4301 C CA . ILE B 1 307 ? 106.20600 82.98043 21.92098 1.000 46.73636 307 ILE C CA 1
ATOM 4302 C C . ILE B 1 307 ? 105.09090 83.00638 20.87694 1.000 45.67461 307 ILE C C 1
ATOM 4303 O O . ILE B 1 307 ? 104.80053 84.07933 20.33924 1.000 44.55763 307 ILE C O 1
ATOM 4308 N N . ILE B 1 308 ? 104.44405 81.85375 20.59313 1.000 46.36753 308 ILE C N 1
ATOM 4309 C CA . ILE B 1 308 ? 103.42345 81.76899 19.53928 1.000 44.26967 308 ILE C CA 1
ATOM 4310 C C . ILE B 1 308 ? 102.11268 82.33881 20.07002 1.000 42.14061 308 ILE C C 1
ATOM 4311 O O . ILE B 1 308 ? 101.69203 82.01740 21.18597 1.000 42.37431 308 ILE C O 1
ATOM 4316 N N . ASP B 1 309 ? 101.44454 83.15726 19.25865 1.000 48.34096 309 ASP C N 1
ATOM 4317 C CA . ASP B 1 309 ? 100.18707 83.79474 19.61432 1.000 45.39382 309 ASP C CA 1
ATOM 4318 C C . ASP B 1 309 ? 99.13897 83.39569 18.57193 1.000 42.27611 309 ASP C C 1
ATOM 4319 O O . ASP B 1 309 ? 99.29991 83.69598 17.37906 1.000 39.01608 309 ASP C O 1
ATOM 4324 N N . LYS B 1 310 ? 98.10266 82.67112 19.02260 1.000 49.34436 310 LYS C N 1
ATOM 4325 C CA . LYS B 1 310 ? 96.99879 82.26269 18.14450 1.000 42.80550 310 LYS C CA 1
ATOM 4326 C C . LYS B 1 310 ? 96.43802 83.42257 17.34083 1.000 42.47308 310 LYS C C 1
ATOM 4327 O O . LYS B 1 310 ? 96.03586 83.23905 16.17892 1.000 38.29386 310 LYS C O 1
ATOM 4333 N N . ASN B 1 311 ? 96.36668 84.60931 17.94945 1.000 46.52059 311 ASN C N 1
ATOM 4334 C CA . ASN B 1 311 ? 95.72349 85.73452 17.28346 1.000 43.12261 311 ASN C CA 1
ATOM 4335 C C . ASN B 1 311 ? 96.55400 86.23366 16.10531 1.000 41.67579 311 ASN C C 1
ATOM 4336 O O . ASN B 1 311 ? 95.98480 86.66196 15.09274 1.000 37.60212 311 ASN C O 1
ATOM 4341 N N . VAL B 1 312 ? 97.87403 86.12461 16.19026 1.000 47.92164 312 VAL C N 1
ATOM 4342 C CA . VAL B 1 312 ? 98.72778 86.47928 15.05926 1.000 41.29999 312 VAL C CA 1
ATOM 4343 C C . VAL B 1 312 ? 98.55023 85.46709 13.91859 1.000 38.54312 312 VAL C C 1
ATOM 4344 O O . VAL B 1 312 ? 98.35507 85.85327 12.75482 1.000 31.84188 312 VAL C O 1
ATOM 4348 N N . LEU B 1 313 ? 98.58582 84.17401 14.23986 1.000 45.83212 313 LEU C N 1
ATOM 4349 C CA . LEU B 1 313 ? 98.31006 83.16114 13.23367 1.000 36.12734 313 LEU C CA 1
ATOM 4350 C C . LEU B 1 313 ? 96.96222 83.41386 12.54392 1.000 38.58282 313 LEU C C 1
ATOM 4351 O O . LEU B 1 313 ? 96.86029 83.28133 11.32055 1.000 34.19192 313 LEU C O 1
ATOM 4356 N N . ASP B 1 314 ? 95.91665 83.73454 13.33697 1.000 36.95555 314 ASP C N 1
ATOM 4357 C CA . ASP B 1 314 ? 94.59016 83.99796 12.79543 1.000 36.47007 314 ASP C CA 1
ATOM 4358 C C . ASP B 1 314 ? 94.59684 85.21573 11.87653 1.000 36.21106 314 ASP C C 1
ATOM 4359 O O . ASP B 1 314 ? 93.93094 85.19385 10.82123 1.000 35.75141 314 ASP C O 1
ATOM 4364 N N . ALA B 1 315 ? 95.26350 86.29397 12.27865 1.000 39.61964 315 ALA C N 1
ATOM 4365 C CA . ALA B 1 315 ? 95.27969 87.47695 11.42991 1.000 35.63334 315 ALA C CA 1
ATOM 4366 C C . ALA B 1 315 ? 95.88532 87.15601 10.05285 1.000 31.88495 315 ALA C C 1
ATOM 4367 O O . ALA B 1 315 ? 95.31073 87.53719 9.00468 1.000 31.65582 315 ALA C O 1
ATOM 4369 N N . VAL B 1 316 ? 96.98525 86.39076 10.03542 1.000 35.32249 316 VAL C N 1
ATOM 4370 C CA . VAL B 1 316 ? 97.64950 86.06514 8.77504 1.000 31.06547 316 VAL C CA 1
ATOM 4371 C C . VAL B 1 316 ? 96.79377 85.10213 7.94478 1.000 32.48767 316 VAL C C 1
ATOM 4372 O O . VAL B 1 316 ? 96.55290 85.33716 6.73919 1.000 31.87960 316 VAL C O 1
ATOM 4376 N N . GLY B 1 317 ? 96.32575 84.01888 8.58124 1.000 26.66255 317 GLY C N 1
ATOM 4377 C CA . GLY B 1 317 ? 95.49045 83.02607 7.91636 1.000 27.92815 317 GLY C CA 1
ATOM 4378 C C . GLY B 1 317 ? 94.17419 83.58522 7.37343 1.000 37.19116 317 GLY C C 1
ATOM 4379 O O . GLY B 1 317 ? 93.77146 83.27204 6.24939 1.000 38.15488 317 GLY C O 1
ATOM 4380 N N . GLU B 1 318 ? 93.46305 84.37089 8.17540 1.000 33.43590 318 GLU C N 1
ATOM 4381 C CA . GLU B 1 318 ? 92.22717 84.95493 7.70201 1.000 36.13122 318 GLU C CA 1
ATOM 4382 C C . GLU B 1 318 ? 92.48255 85.89861 6.51981 1.000 36.59530 318 GLU C C 1
ATOM 4383 O O . GLU B 1 318 ? 91.70269 85.89622 5.55171 1.000 41.03671 318 GLU C O 1
ATOM 4389 N N . THR B 1 319 ? 93.53505 86.71924 6.58830 1.000 37.25586 319 THR C N 1
ATOM 4390 C CA . THR B 1 319 ? 93.87835 87.57468 5.44819 1.000 35.35274 319 THR C CA 1
ATOM 4391 C C . THR B 1 319 ? 94.15042 86.76806 4.16369 1.000 36.78490 319 THR C C 1
ATOM 4392 O O . THR B 1 319 ? 93.57272 87.06009 3.10405 1.000 41.12186 319 THR C O 1
ATOM 4396 N N . VAL B 1 320 ? 95.01706 85.73802 4.25127 1.000 35.00934 320 VAL C N 1
ATOM 4397 C CA . VAL B 1 320 ? 95.37787 84.97501 3.06712 1.000 34.35744 320 VAL C CA 1
ATOM 4398 C C . VAL B 1 320 ? 94.15803 84.26743 2.50197 1.000 43.74037 320 VAL C C 1
ATOM 4399 O O . VAL B 1 320 ? 93.92837 84.29345 1.29386 1.000 47.69761 320 VAL C O 1
ATOM 4403 N N . ILE B 1 321 ? 93.34562 83.64141 3.36776 1.000 35.95661 321 ILE C N 1
ATOM 4404 C CA . ILE B 1 321 ? 92.16803 82.95051 2.86920 1.000 42.39963 321 ILE C CA 1
ATOM 4405 C C . ILE B 1 321 ? 91.20656 83.92335 2.18214 1.000 50.18376 321 ILE C C 1
ATOM 4406 O O . ILE B 1 321 ? 90.65021 83.61771 1.12399 1.000 52.33527 321 ILE C O 1
ATOM 4411 N N . ARG B 1 322 ? 90.95183 85.08034 2.79942 1.000 46.52228 322 ARG C N 1
ATOM 4412 C CA . ARG B 1 322 ? 90.07516 86.06573 2.16988 1.000 47.43448 322 ARG C CA 1
ATOM 4413 C C . ARG B 1 322 ? 90.56930 86.44610 0.77491 1.000 50.01069 322 ARG C C 1
ATOM 4414 O O . ARG B 1 322 ? 89.79944 86.44865 -0.19555 1.000 52.80657 322 ARG C O 1
ATOM 4422 N N . TYR B 1 323 ? 91.85862 86.76462 0.66819 1.000 46.54649 323 TYR C N 1
ATOM 4423 C CA . TYR B 1 323 ? 92.45085 87.12755 -0.61788 1.000 47.43455 323 TYR C CA 1
ATOM 4424 C C . TYR B 1 323 ? 92.27120 85.99819 -1.65412 1.000 54.30322 323 TYR C C 1
ATOM 4425 O O . TYR B 1 323 ? 91.85248 86.22877 -2.80248 1.000 56.92446 323 TYR C O 1
ATOM 4434 N N . LEU B 1 324 ? 92.58466 84.76601 -1.23703 1.000 51.55802 324 LEU C N 1
ATOM 4435 C CA . LEU B 1 324 ? 92.45470 83.58400 -2.09053 1.000 51.53996 324 LEU C CA 1
ATOM 4436 C C . LEU B 1 324 ? 91.00585 83.36370 -2.54170 1.000 56.45628 324 LEU C C 1
ATOM 4437 O O . LEU B 1 324 ? 90.75323 83.05955 -3.71276 1.000 57.30608 324 LEU C O 1
ATOM 4442 N N . ASP B 1 325 ? 90.01192 83.50017 -1.62514 1.000 56.53956 325 ASP C N 1
ATOM 4443 C CA . ASP B 1 325 ? 88.58552 83.37018 -1.99948 1.000 58.27027 325 ASP C CA 1
ATOM 4444 C C . ASP B 1 325 ? 88.21008 84.40120 -3.04186 1.000 60.68122 325 ASP C C 1
ATOM 4445 O O . ASP B 1 325 ? 87.41502 84.11858 -3.93885 1.000 62.23172 325 ASP C O 1
ATOM 4450 N N . GLU B 1 326 ? 88.77571 85.60291 -2.94694 1.000 58.25937 326 GLU C N 1
ATOM 4451 C CA . GLU B 1 326 ? 88.47642 86.58166 -3.98159 1.000 59.80103 326 GLU C CA 1
ATOM 4452 C C . GLU B 1 326 ? 89.08070 86.15957 -5.31797 1.000 61.08195 326 GLU C C 1
ATOM 4453 O O . GLU B 1 326 ? 88.50790 86.46517 -6.36336 1.000 62.62791 326 GLU C O 1
ATOM 4459 N N . GLN B 1 327 ? 90.17366 85.38318 -5.30183 1.000 58.67249 327 GLN C N 1
ATOM 4460 C CA . GLN B 1 327 ? 90.80546 84.83533 -6.52099 1.000 58.65579 327 GLN C CA 1
ATOM 4461 C C . GLN B 1 327 ? 90.30273 83.45509 -7.02398 1.000 58.88642 327 GLN C C 1
ATOM 4462 O O . GLN B 1 327 ? 90.38684 83.17427 -8.23881 1.000 62.47251 327 GLN C O 1
ATOM 4468 N N . VAL B 1 328 ? 89.77728 82.57125 -6.17079 1.000 61.86792 328 VAL C N 1
ATOM 4469 C CA . VAL B 1 328 ? 89.46569 81.20046 -6.58290 1.000 61.14127 328 VAL C CA 1
ATOM 4470 C C . VAL B 1 328 ? 88.00113 80.82756 -6.40271 1.000 63.35375 328 VAL C C 1
ATOM 4471 O O . VAL B 1 328 ? 87.60517 79.71744 -6.80949 1.000 67.29250 328 VAL C O 1
ATOM 4475 N N . LYS B 1 329 ? 87.19006 81.70101 -5.80178 1.000 65.67658 329 LYS C N 1
ATOM 4476 C CA . LYS B 1 329 ? 85.72110 81.67534 -5.89533 1.000 68.37856 329 LYS C CA 1
ATOM 4477 C C . LYS B 1 329 ? 85.27203 81.19392 -7.26136 1.000 75.37932 329 LYS C C 1
ATOM 4478 O O . LYS B 1 329 ? 85.00555 81.99769 -8.16026 1.000 79.21893 329 LYS C O 1
#